Protein AF-0000000087528584 (afdb_homodimer)

Organism: NCBI:txid1859131

Sequence (398 aa):
MTEILDTVDTAFRLDIALIHYPVINKKQELIGSAVTNLDLHDIARAGKTFGVGTYWVVTPYEQQQELAANIAGHWTEGYGGTVNPDRAEALSIIQIRANLEQVIAEISEKGGRVPLVVATSAGQLCKRTSYETLRSTLQEGRSVLLLLGTAWGLAPEVTELADATLPPIKGPGAYNHLSVRSAASICLDRLCGEREDRGMTEILDTVDTAFRLDIALIHYPVINKKQELIGSAVTNLDLHDIARAGKTFGVGTYWVVTPYEQQQELAANIAGHWTEGYGGTVNPDRAEALSIIQIRANLEQVIAEISEKGGRVPLVVATSAGQLCKRTSYETLRSTLQEGRSVLLLLGTAWGLAPEVTELADATLPPIKGPGAYNHLSVRSAASICLDRLCGEREDRG

Structure (mmCIF, N/CA/C/O backbone):
data_AF-0000000087528584-model_v1
#
loop_
_entity.id
_entity.type
_entity.pdbx_description
1 polymer 'tRNA (guanine-N(1)-)-methyltransferase C-terminal domain-containing protein'
#
loop_
_atom_site.group_PDB
_atom_site.id
_atom_site.type_symbol
_atom_site.label_atom_id
_atom_site.label_alt_id
_atom_site.label_comp_id
_atom_site.label_asym_id
_atom_site.label_entity_id
_atom_site.label_seq_id
_atom_site.pdbx_PDB_ins_code
_atom_site.Cartn_x
_atom_site.Cartn_y
_atom_site.Cartn_z
_atom_site.occupancy
_atom_site.B_iso_or_equiv
_atom_site.auth_seq_id
_atom_site.auth_comp_id
_atom_site.auth_asym_id
_atom_site.auth_atom_id
_atom_site.pdbx_PDB_model_num
ATOM 1 N N . MET A 1 1 ? -25.75 27.312 1.298 1 24.17 1 MET A N 1
ATOM 2 C CA . MET A 1 1 ? -26.016 25.891 1.494 1 24.17 1 MET A CA 1
ATOM 3 C C . MET A 1 1 ? -24.703 25.109 1.622 1 24.17 1 MET A C 1
ATOM 5 O O . MET A 1 1 ? -23.953 25.016 0.659 1 24.17 1 MET A O 1
ATOM 9 N N . THR A 1 2 ? -23.984 25.141 2.779 1 26.77 2 THR A N 1
ATOM 10 C CA . THR A 1 2 ? -22.656 24.672 3.156 1 26.77 2 THR A CA 1
ATOM 11 C C . THR A 1 2 ? -22.547 23.156 2.955 1 26.77 2 THR A C 1
ATOM 13 O O . THR A 1 2 ? -23.344 22.391 3.488 1 26.77 2 THR A O 1
ATOM 16 N N . GLU A 1 3 ? -22.109 22.781 1.793 1 29.45 3 GLU A N 1
ATOM 17 C CA . GLU A 1 3 ? -21.922 21.375 1.467 1 29.45 3 GLU A CA 1
ATOM 18 C C . GLU A 1 3 ? -21.328 20.609 2.645 1 29.45 3 GLU A C 1
ATOM 20 O O . GLU A 1 3 ? -20.25 20.953 3.129 1 29.45 3 GLU A O 1
ATOM 25 N N . ILE A 1 4 ? -22.156 20.156 3.494 1 30.52 4 ILE A N 1
ATOM 26 C CA . ILE A 1 4 ? -21.781 19.281 4.598 1 30.52 4 ILE A CA 1
ATOM 27 C C . ILE A 1 4 ? -20.859 18.172 4.094 1 30.52 4 ILE A C 1
ATOM 29 O O . ILE A 1 4 ? -21.25 17.344 3.266 1 30.52 4 ILE A O 1
ATOM 33 N N . LEU A 1 5 ? -19.609 18.5 3.912 1 35.22 5 LEU A N 1
ATOM 34 C CA . LEU A 1 5 ? -18.641 17.422 3.682 1 35.22 5 LEU A CA 1
ATOM 35 C C . LEU A 1 5 ? -18.938 16.219 4.57 1 35.22 5 LEU A C 1
ATOM 37 O O . LEU A 1 5 ? -18.984 16.344 5.797 1 35.22 5 LEU A O 1
ATOM 41 N N . ASP A 1 6 ? -19.812 15.438 4.227 1 36.91 6 ASP A N 1
ATOM 42 C CA . ASP A 1 6 ? -20.094 14.164 4.879 1 36.91 6 ASP A CA 1
ATOM 43 C C . ASP A 1 6 ? -18.812 13.539 5.426 1 36.91 6 ASP A C 1
ATOM 45 O O . ASP A 1 6 ? -18.078 12.859 4.699 1 36.91 6 ASP A O 1
ATOM 49 N N . THR A 1 7 ? -18.047 14.289 6.203 1 41.47 7 THR A N 1
ATOM 50 C CA . THR A 1 7 ? -16.953 13.711 6.984 1 41.47 7 THR A CA 1
ATOM 51 C C . THR A 1 7 ? -17.422 12.453 7.715 1 41.47 7 THR A C 1
ATOM 53 O O . THR A 1 7 ? -18.516 12.438 8.289 1 41.47 7 THR A O 1
ATOM 56 N N . VAL A 1 8 ? -17.172 11.336 7.238 1 42.97 8 VAL A N 1
ATOM 57 C CA . VAL A 1 8 ? -17.422 10.156 8.062 1 42.97 8 VAL A CA 1
ATOM 58 C C . VAL A 1 8 ? -17.266 10.508 9.539 1 42.97 8 VAL A C 1
ATOM 60 O O . VAL A 1 8 ? -16.266 11.109 9.938 1 42.97 8 VAL A O 1
ATOM 63 N N . ASP A 1 9 ? -18.312 10.883 10.203 1 50.41 9 ASP A N 1
ATOM 64 C CA . ASP A 1 9 ? -18.281 11.094 11.648 1 50.41 9 ASP A CA 1
ATOM 65 C C . ASP A 1 9 ? -17.531 9.961 12.352 1 50.41 9 ASP A C 1
ATOM 67 O O . ASP A 1 9 ? -18.125 8.953 12.727 1 50.41 9 ASP A O 1
ATOM 71 N N . THR A 1 10 ? -16.234 9.633 11.836 1 58.03 10 THR A N 1
ATOM 72 C CA . THR A 1 10 ? -15.492 8.711 12.672 1 58.03 10 THR A CA 1
ATOM 73 C C . THR A 1 10 ? -15.273 9.297 14.07 1 58.03 10 THR A C 1
ATOM 75 O O . THR A 1 10 ? -15.25 10.516 14.234 1 58.03 10 THR A O 1
ATOM 78 N N . ALA A 1 11 ? -15.539 8.477 15.023 1 66.31 11 ALA A N 1
ATOM 79 C CA . ALA A 1 11 ? -15.367 8.836 16.422 1 66.31 11 ALA A CA 1
ATOM 80 C C . ALA A 1 11 ? -13.922 9.258 16.703 1 66.31 11 ALA A C 1
ATOM 82 O O . ALA A 1 11 ? -13.625 9.828 17.75 1 66.31 11 ALA A O 1
ATOM 83 N N . PHE A 1 12 ? -12.953 9.102 15.594 1 82 12 PHE A N 1
ATOM 84 C CA . PHE A 1 12 ? -11.57 9.484 15.875 1 82 12 PHE A CA 1
ATOM 85 C C . PHE A 1 12 ? -11.086 10.516 14.867 1 82 12 PHE A C 1
ATOM 87 O O . PHE A 1 12 ? -11.688 10.695 13.805 1 82 12 PHE A O 1
ATOM 94 N N . ARG A 1 13 ? -10.188 11.297 15.219 1 93.56 13 ARG A N 1
ATOM 95 C CA . ARG A 1 13 ? -9.578 12.328 14.391 1 93.56 13 ARG A CA 1
ATOM 96 C C . ARG A 1 13 ? -8.148 11.953 14.008 1 93.56 13 ARG A C 1
ATOM 98 O O . ARG A 1 13 ? -7.223 12.133 14.797 1 93.56 13 ARG A O 1
ATOM 105 N N . LEU A 1 14 ? -7.992 11.453 12.812 1 97.62 14 LEU A N 1
ATOM 106 C CA . LEU A 1 14 ? -6.691 11.07 12.273 1 97.62 14 LEU A CA 1
ATOM 107 C C . LEU A 1 14 ? -6.387 11.82 10.984 1 97.62 14 LEU A C 1
ATOM 109 O O . LEU A 1 14 ? -7.145 11.734 10.016 1 97.62 14 LEU A O 1
ATOM 113 N N . ASP A 1 15 ? -5.352 12.594 10.977 1 98.44 15 ASP A N 1
ATOM 114 C CA . ASP A 1 15 ? -4.773 13.195 9.781 1 98.44 15 ASP A CA 1
ATOM 115 C C . ASP A 1 15 ? -3.436 12.547 9.43 1 98.44 15 ASP A C 1
ATOM 117 O O . ASP A 1 15 ? -2.762 11.992 10.305 1 98.44 15 ASP A O 1
ATOM 121 N N . ILE A 1 16 ? -3.107 12.602 8.188 1 98.81 16 ILE A N 1
ATOM 122 C CA . ILE A 1 16 ? -1.786 12.148 7.777 1 98.81 16 ILE A CA 1
ATOM 123 C C . ILE A 1 16 ? -1.081 13.25 6.988 1 98.81 16 ILE A C 1
ATOM 125 O O . ILE A 1 16 ? -1.729 14.039 6.301 1 98.81 16 ILE A O 1
ATOM 129 N N . ALA A 1 17 ? 0.219 13.336 7.148 1 98.88 17 ALA A N 1
ATOM 130 C CA . ALA A 1 17 ? 1.029 14.289 6.391 1 98.88 17 ALA A CA 1
ATOM 131 C C . ALA A 1 17 ? 2.145 13.578 5.633 1 98.88 17 ALA A C 1
ATOM 133 O O . ALA A 1 17 ? 2.969 12.883 6.234 1 98.88 17 ALA A O 1
ATOM 134 N N . LEU A 1 18 ? 2.131 13.672 4.359 1 98.81 18 LEU A N 1
ATOM 135 C CA . LEU A 1 18 ? 3.225 13.195 3.521 1 98.81 18 LEU A CA 1
ATOM 136 C C . LEU A 1 18 ? 4.277 14.281 3.328 1 98.81 18 LEU A C 1
ATOM 138 O O . LEU A 1 18 ? 4.031 15.281 2.652 1 98.81 18 LEU A O 1
ATOM 142 N N . ILE A 1 19 ? 5.41 14.055 3.9 1 98.69 19 ILE A N 1
ATOM 143 C CA . ILE A 1 19 ? 6.457 15.07 3.945 1 98.69 19 ILE A CA 1
ATOM 144 C C . ILE A 1 19 ? 7.418 14.875 2.773 1 98.69 19 ILE A C 1
ATOM 146 O O . ILE A 1 19 ? 8 13.797 2.613 1 98.69 19 ILE A O 1
ATOM 150 N N . HIS A 1 20 ? 7.531 15.906 1.966 1 98.81 20 HIS A N 1
ATOM 151 C CA . HIS A 1 20 ? 8.484 15.859 0.862 1 98.81 20 HIS A CA 1
ATOM 152 C C . HIS A 1 20 ? 9.742 16.656 1.186 1 98.81 20 HIS A C 1
ATOM 154 O O . HIS A 1 20 ? 10.758 16.531 0.496 1 98.81 20 HIS A O 1
ATOM 160 N N . TYR A 1 21 ? 9.609 17.5 2.143 1 98.38 21 TYR A N 1
ATOM 161 C CA . TYR A 1 21 ? 10.734 18.234 2.736 1 98.38 21 TYR A CA 1
ATOM 162 C C . TYR A 1 21 ? 10.43 18.625 4.176 1 98.38 21 TYR A C 1
ATOM 164 O O . TYR A 1 21 ? 9.375 19.203 4.457 1 98.38 21 TYR A O 1
ATOM 172 N N . PRO A 1 22 ? 11.43 18.344 5.031 1 97.94 22 PRO A N 1
ATOM 173 C CA . PRO A 1 22 ? 12.75 17.734 4.828 1 97.94 22 PRO A CA 1
ATOM 174 C C . PRO A 1 22 ? 12.711 16.203 4.891 1 97.94 22 PRO A C 1
ATOM 176 O O . PRO A 1 22 ? 12.086 15.641 5.789 1 97.94 22 PRO A O 1
ATOM 179 N N . VAL A 1 23 ? 13.367 15.555 3.99 1 97.44 23 VAL A N 1
ATOM 180 C CA . VAL A 1 23 ? 13.547 14.102 3.971 1 97.44 23 VAL A CA 1
ATOM 181 C C . VAL A 1 23 ? 15 13.766 3.625 1 97.44 23 VAL A C 1
ATOM 183 O O . VAL A 1 23 ? 15.805 14.664 3.352 1 97.44 23 VAL A O 1
ATOM 186 N N . ILE A 1 24 ? 15.281 12.461 3.738 1 96 24 ILE A N 1
ATOM 187 C CA . ILE A 1 24 ? 16.672 12.094 3.51 1 96 24 ILE A CA 1
ATOM 188 C C . ILE A 1 24 ? 16.766 11.141 2.322 1 96 24 ILE A C 1
ATOM 190 O O . ILE A 1 24 ? 15.789 10.477 1.972 1 96 24 ILE A O 1
ATOM 194 N N . ASN A 1 25 ? 17.953 11.156 1.689 1 94.62 25 ASN A N 1
ATOM 195 C CA . ASN A 1 25 ? 18.234 10.164 0.657 1 94.62 25 ASN A CA 1
ATOM 196 C C . ASN A 1 25 ? 18.969 8.953 1.226 1 94.62 25 ASN A C 1
ATOM 198 O O . ASN A 1 25 ? 19.141 8.836 2.441 1 94.62 25 ASN A O 1
ATOM 202 N N . LYS A 1 26 ? 19.344 8.047 0.356 1 89.5 26 LYS A N 1
ATOM 203 C CA . LYS A 1 26 ? 20 6.805 0.757 1 89.5 26 LYS A CA 1
ATOM 204 C C . LYS A 1 26 ? 21.297 7.094 1.517 1 89.5 26 LYS A C 1
ATOM 206 O O . LYS A 1 26 ? 21.656 6.348 2.426 1 89.5 26 LYS A O 1
ATOM 211 N N . LYS A 1 27 ? 21.969 8.18 1.155 1 93.25 27 LYS A N 1
ATOM 212 C CA . LYS A 1 27 ? 23.219 8.578 1.793 1 93.25 27 LYS A CA 1
ATOM 213 C C . LYS A 1 27 ? 22.969 9.383 3.061 1 93.25 27 LYS A C 1
ATOM 215 O O . LYS A 1 27 ? 23.875 9.992 3.617 1 93.25 27 LYS A O 1
ATOM 220 N N . GLN A 1 28 ? 21.719 9.586 3.41 1 92.38 28 GLN A N 1
ATOM 221 C CA . GLN A 1 28 ? 21.297 10.258 4.633 1 92.38 28 GLN A CA 1
ATOM 222 C C . GLN A 1 28 ? 21.484 11.773 4.52 1 92.38 28 GLN A C 1
ATOM 224 O O . GLN A 1 28 ? 21.656 12.461 5.527 1 92.38 28 GLN A O 1
ATOM 229 N N . GLU A 1 29 ? 21.531 12.203 3.324 1 96.88 29 GLU A N 1
ATOM 230 C CA . GLU A 1 29 ? 21.594 13.648 3.096 1 96.88 29 GLU A CA 1
ATOM 231 C C . GLU A 1 29 ? 20.203 14.266 3.059 1 96.88 29 GLU A C 1
ATOM 233 O O . GLU A 1 29 ? 19.25 13.656 2.561 1 96.88 29 GLU A O 1
ATOM 238 N N . LEU A 1 30 ? 20.172 15.492 3.523 1 97.31 30 LEU A N 1
ATOM 239 C CA . LEU A 1 30 ? 18.938 16.25 3.494 1 97.31 30 LEU A CA 1
ATOM 240 C C . LEU A 1 30 ? 18.562 16.625 2.062 1 97.31 30 LEU A C 1
ATOM 242 O O . LEU A 1 30 ? 19.359 17.25 1.354 1 97.31 30 LEU A O 1
ATOM 246 N N . ILE A 1 31 ? 17.359 16.219 1.626 1 97.75 31 ILE A N 1
ATOM 247 C CA . ILE A 1 31 ? 16.906 16.547 0.276 1 97.75 31 ILE A CA 1
ATOM 248 C C . ILE A 1 31 ? 15.414 16.859 0.294 1 97.75 31 ILE A C 1
ATOM 250 O O . ILE A 1 31 ? 14.766 16.734 1.332 1 97.75 31 ILE A O 1
ATOM 254 N N . GLY A 1 32 ? 14.945 17.406 -0.803 1 97.5 32 GLY A N 1
ATOM 255 C CA . GLY A 1 32 ? 13.531 17.453 -1.139 1 97.5 32 GLY A CA 1
ATOM 256 C C . GLY A 1 32 ? 13.141 16.453 -2.211 1 97.5 32 GLY A C 1
ATOM 257 O O . GLY A 1 32 ? 13.875 16.25 -3.184 1 97.5 32 GLY A O 1
ATOM 258 N N . SER A 1 33 ? 12.039 15.797 -1.949 1 97.31 33 SER A N 1
ATOM 259 C CA . SER A 1 33 ? 11.586 14.828 -2.947 1 97.31 33 SER A CA 1
ATOM 260 C C . SER A 1 33 ? 10.453 15.398 -3.795 1 97.31 33 SER A C 1
ATOM 262 O O . SER A 1 33 ? 9.82 16.391 -3.406 1 97.31 33 SER A O 1
ATOM 264 N N . ALA A 1 34 ? 10.266 14.836 -4.922 1 96.25 34 ALA A N 1
ATOM 265 C CA . ALA A 1 34 ? 9.227 15.289 -5.836 1 96.25 34 ALA A CA 1
ATOM 266 C C . ALA A 1 34 ? 7.879 14.656 -5.488 1 96.25 34 ALA A C 1
ATOM 268 O O . ALA A 1 34 ? 7.82 13.484 -5.098 1 96.25 34 ALA A O 1
ATOM 269 N N . VAL A 1 35 ? 6.836 15.383 -5.652 1 96.31 35 VAL A N 1
ATOM 270 C CA . VAL A 1 35 ? 5.477 14.867 -5.531 1 96.31 35 VAL A CA 1
ATOM 271 C C . VAL A 1 35 ? 5.168 13.938 -6.707 1 96.31 35 VAL A C 1
ATOM 273 O O . VAL A 1 35 ? 5.48 14.266 -7.855 1 96.31 35 VAL A O 1
ATOM 276 N N . THR A 1 36 ? 4.676 12.773 -6.395 1 93.06 36 THR A N 1
ATOM 277 C CA . THR A 1 36 ? 4.312 11.844 -7.461 1 93.06 36 THR A CA 1
ATOM 278 C C . THR A 1 36 ? 2.803 11.617 -7.484 1 93.06 36 THR A C 1
ATOM 280 O O . THR A 1 36 ? 2.16 11.57 -6.434 1 93.06 36 THR A O 1
ATOM 283 N N . ASN A 1 37 ? 2.25 11.492 -8.68 1 92.75 37 ASN A N 1
ATOM 284 C CA . ASN A 1 37 ? 0.826 11.258 -8.891 1 92.75 37 ASN A CA 1
ATOM 285 C C . ASN A 1 37 ? 0.349 10.008 -8.164 1 92.75 37 ASN A C 1
ATOM 287 O O . ASN A 1 37 ? -0.675 10.039 -7.477 1 92.75 37 ASN A O 1
ATOM 291 N N . LEU A 1 38 ? 1.149 8.984 -8.211 1 93.12 38 LEU A N 1
ATOM 292 C CA . LEU A 1 38 ? 0.711 7.711 -7.652 1 93.12 38 LEU A CA 1
ATOM 293 C C . LEU A 1 38 ? 0.68 7.766 -6.129 1 93.12 38 LEU A C 1
ATOM 295 O O . LEU A 1 38 ? -0.174 7.141 -5.5 1 93.12 38 LEU A O 1
ATOM 299 N N . ASP A 1 39 ? 1.635 8.461 -5.523 1 96.25 39 ASP A N 1
ATOM 300 C CA . ASP A 1 39 ? 1.577 8.633 -4.078 1 96.25 39 ASP A CA 1
ATOM 301 C C . ASP A 1 39 ? 0.279 9.312 -3.656 1 96.25 39 ASP A C 1
ATOM 303 O O . ASP A 1 39 ? -0.398 8.859 -2.732 1 96.25 39 ASP A O 1
ATOM 307 N N . LEU A 1 40 ? -0.027 10.359 -4.371 1 97.06 40 LEU A N 1
ATOM 308 C CA . LEU A 1 40 ? -1.221 11.125 -4.027 1 97.06 40 LEU A CA 1
ATOM 309 C C . LEU A 1 40 ? -2.473 10.258 -4.148 1 97.06 40 LEU A C 1
ATOM 311 O O . LEU A 1 40 ? -3.299 10.227 -3.234 1 97.06 40 LEU A O 1
ATOM 315 N N . HIS A 1 41 ? -2.578 9.531 -5.184 1 95.94 41 HIS A N 1
ATOM 316 C CA . HIS A 1 41 ? -3.773 8.734 -5.434 1 95.94 41 HIS A CA 1
ATOM 317 C C . HIS A 1 41 ? -3.871 7.57 -4.457 1 95.94 41 HIS A C 1
ATOM 319 O O . HIS A 1 41 ? -4.906 7.371 -3.816 1 95.94 41 HIS A O 1
ATOM 325 N N . ASP A 1 42 ? -2.846 6.812 -4.34 1 97.12 42 ASP A N 1
ATOM 326 C CA . ASP A 1 42 ? -2.883 5.609 -3.518 1 97.12 42 ASP A CA 1
ATOM 327 C C . ASP A 1 42 ? -3.113 5.957 -2.047 1 97.12 42 ASP A C 1
ATOM 329 O O . ASP A 1 42 ? -3.93 5.32 -1.376 1 97.12 42 ASP A O 1
ATOM 333 N N . ILE A 1 43 ? -2.379 6.914 -1.592 1 98.38 43 ILE A N 1
ATOM 334 C CA . ILE A 1 43 ? -2.467 7.25 -0.174 1 98.38 43 ILE A CA 1
ATOM 335 C C . ILE A 1 43 ? -3.801 7.938 0.11 1 98.38 43 ILE A C 1
ATOM 337 O O . ILE A 1 43 ? -4.398 7.734 1.169 1 98.38 43 ILE A O 1
ATOM 341 N N . ALA A 1 44 ? -4.324 8.719 -0.836 1 97.81 44 ALA A N 1
ATOM 342 C CA . ALA A 1 44 ? -5.645 9.312 -0.676 1 97.81 44 ALA A CA 1
ATOM 343 C C . ALA A 1 44 ? -6.727 8.242 -0.585 1 97.81 44 ALA A C 1
ATOM 345 O O . ALA A 1 44 ? -7.617 8.32 0.263 1 97.81 44 ALA A O 1
ATOM 346 N N . ARG A 1 45 ? -6.664 7.273 -1.451 1 96.75 45 ARG A N 1
ATOM 347 C CA . ARG A 1 45 ? -7.637 6.188 -1.439 1 96.75 45 ARG A CA 1
ATOM 348 C C . ARG A 1 45 ? -7.562 5.402 -0.133 1 96.75 45 ARG A C 1
ATOM 350 O O . ARG A 1 45 ? -8.594 5.062 0.451 1 96.75 45 ARG A O 1
ATOM 357 N N . ALA A 1 46 ? -6.344 5.082 0.293 1 97.88 46 ALA A N 1
ATOM 358 C CA . ALA A 1 46 ? -6.184 4.414 1.581 1 97.88 46 ALA A CA 1
ATOM 359 C C . ALA A 1 46 ? -6.715 5.281 2.719 1 97.88 46 ALA A C 1
ATOM 361 O O . ALA A 1 46 ? -7.418 4.793 3.604 1 97.88 46 ALA A O 1
ATOM 362 N N . GLY A 1 47 ? -6.344 6.559 2.68 1 97.75 47 GLY A N 1
ATOM 363 C CA . GLY A 1 47 ? -6.844 7.477 3.688 1 97.75 47 GLY A CA 1
ATOM 364 C C . GLY A 1 47 ? -8.359 7.512 3.766 1 97.75 47 GLY A C 1
ATOM 365 O O . GLY A 1 47 ? -8.93 7.418 4.852 1 97.75 47 GLY A O 1
ATOM 366 N N . LYS A 1 48 ? -8.977 7.641 2.648 1 96.25 48 LYS A N 1
ATOM 367 C CA . LYS A 1 48 ? -10.438 7.668 2.602 1 96.25 48 LYS A CA 1
ATOM 368 C C . LYS A 1 48 ? -11.031 6.367 3.135 1 96.25 48 LYS A C 1
ATOM 370 O O . LYS A 1 48 ? -12.008 6.383 3.885 1 96.25 48 LYS A O 1
ATOM 375 N N . THR A 1 49 ? -10.477 5.273 2.773 1 96.31 49 THR A N 1
ATOM 376 C CA . THR A 1 49 ? -10.93 3.957 3.213 1 96.31 49 THR A CA 1
ATOM 377 C C . THR A 1 49 ? -10.875 3.85 4.734 1 96.31 49 THR A C 1
ATOM 379 O O . THR A 1 49 ? -11.797 3.312 5.355 1 96.31 49 THR A O 1
ATOM 382 N N . PHE A 1 50 ? -9.828 4.43 5.305 1 97.19 50 PHE A N 1
ATOM 383 C CA . PHE A 1 50 ? -9.594 4.164 6.719 1 97.19 50 PHE A CA 1
ATOM 384 C C . PHE A 1 50 ? -9.984 5.367 7.566 1 97.19 50 PHE A C 1
ATOM 386 O O . PHE A 1 50 ? -9.633 5.445 8.742 1 97.19 50 PHE A O 1
ATOM 393 N N . GLY A 1 51 ? -10.633 6.316 6.965 1 95.69 51 GLY A N 1
ATOM 394 C CA . GLY A 1 51 ? -11.289 7.367 7.727 1 95.69 51 GLY A CA 1
ATOM 395 C C . GLY A 1 51 ? -10.375 8.531 8.055 1 95.69 51 GLY A C 1
ATOM 396 O O . GLY A 1 51 ? -10.57 9.227 9.047 1 95.69 51 GLY A O 1
ATOM 397 N N . VAL A 1 52 ? -9.344 8.727 7.305 1 97.19 52 VAL A N 1
ATOM 398 C CA . VAL A 1 52 ? -8.461 9.875 7.461 1 97.19 52 VAL A CA 1
ATOM 399 C C . VAL A 1 52 ? -9.242 11.164 7.211 1 97.19 52 VAL A C 1
ATOM 401 O O . VAL A 1 52 ? -9.984 11.266 6.23 1 97.19 52 VAL A O 1
ATOM 404 N N . GLY A 1 53 ? -9.094 12.062 8.156 1 95.75 53 GLY A N 1
ATOM 405 C CA . GLY A 1 53 ? -9.758 13.344 7.977 1 95.75 53 GLY A CA 1
ATOM 406 C C . GLY A 1 53 ? -9.164 14.172 6.855 1 95.75 53 GLY A C 1
ATOM 407 O O . GLY A 1 53 ? -9.867 14.539 5.91 1 95.75 53 GLY A O 1
ATOM 408 N N . THR A 1 54 ? -7.914 14.438 6.977 1 97.62 54 THR A N 1
ATOM 409 C CA . THR A 1 54 ? -7.203 15.203 5.961 1 97.62 54 THR A CA 1
ATOM 410 C C . THR A 1 54 ? -5.863 14.555 5.625 1 97.62 54 THR A C 1
ATOM 412 O O . THR A 1 54 ? -5.156 14.086 6.52 1 97.62 54 THR A O 1
ATOM 415 N N . TYR A 1 55 ? -5.594 14.508 4.352 1 98.62 55 TYR A N 1
ATOM 416 C CA . TYR A 1 55 ? -4.305 14.094 3.809 1 98.62 55 TYR A CA 1
ATOM 417 C C . TYR A 1 55 ? -3.482 15.305 3.375 1 98.62 55 TYR A C 1
ATOM 419 O O . TYR A 1 55 ? -3.723 15.875 2.309 1 98.62 55 TYR A O 1
ATOM 427 N N . TRP A 1 56 ? -2.502 15.641 4.234 1 98.81 56 TRP A N 1
ATOM 428 C CA . TRP A 1 56 ? -1.671 16.812 3.984 1 98.81 56 TRP A CA 1
ATOM 429 C C . TRP A 1 56 ? -0.464 16.453 3.125 1 98.81 56 TRP A C 1
ATOM 431 O O . TRP A 1 56 ? 0.289 15.531 3.457 1 98.81 56 TRP A O 1
ATOM 441 N N . VAL A 1 57 ? -0.369 17.125 2.035 1 98.75 57 VAL A N 1
ATOM 442 C CA . VAL A 1 57 ? 0.83 17.047 1.208 1 98.75 57 VAL A CA 1
ATOM 443 C C . VAL A 1 57 ? 1.741 18.234 1.497 1 98.75 57 VAL A C 1
ATOM 445 O O . VAL A 1 57 ? 1.365 19.391 1.259 1 98.75 57 VAL A O 1
ATOM 448 N N . VAL A 1 58 ? 2.92 17.953 2.006 1 98.81 58 VAL A N 1
ATOM 449 C CA . VAL A 1 58 ? 3.775 19.016 2.531 1 98.81 58 VAL A CA 1
ATOM 450 C C . VAL A 1 58 ? 5.02 19.156 1.657 1 98.81 58 VAL A C 1
ATOM 452 O O . VAL A 1 58 ? 5.852 18.25 1.599 1 98.81 58 VAL A O 1
ATOM 455 N N . THR A 1 59 ? 5.184 20.219 0.994 1 98.81 59 THR A N 1
ATOM 456 C CA . THR A 1 59 ? 6.344 20.547 0.171 1 98.81 59 THR A CA 1
ATOM 457 C C . THR A 1 59 ? 6.52 22.062 0.051 1 98.81 59 THR A C 1
ATOM 459 O O . THR A 1 59 ? 5.551 22.781 -0.177 1 98.81 59 THR A O 1
ATOM 462 N N . PRO A 1 60 ? 7.738 22.547 0.249 1 98.44 60 PRO A N 1
ATOM 463 C CA . PRO A 1 60 ? 7.957 23.984 0.145 1 98.44 60 PRO A CA 1
ATOM 464 C C . PRO A 1 60 ? 8.031 24.469 -1.302 1 98.44 60 PRO A C 1
ATOM 466 O O . PRO A 1 60 ? 8.039 25.672 -1.554 1 98.44 60 PRO A O 1
ATOM 469 N N . TYR A 1 61 ? 8.102 23.578 -2.268 1 98.06 61 TYR A N 1
ATOM 470 C CA . TYR A 1 61 ? 8.352 23.938 -3.658 1 98.06 61 TYR A CA 1
ATOM 471 C C . TYR A 1 61 ? 7.047 24.312 -4.363 1 98.06 61 TYR A C 1
ATOM 473 O O . TYR A 1 61 ? 6.16 23.469 -4.52 1 98.06 61 TYR A O 1
ATOM 481 N N . GLU A 1 62 ? 6.973 25.438 -4.844 1 97.44 62 GLU A N 1
ATOM 482 C CA . GLU A 1 62 ? 5.746 25.984 -5.422 1 97.44 62 GLU A CA 1
ATOM 483 C C . GLU A 1 62 ? 5.273 25.141 -6.605 1 97.44 62 GLU A C 1
ATOM 485 O O . GLU A 1 62 ? 4.078 24.875 -6.742 1 97.44 62 GLU A O 1
ATOM 490 N N . GLN A 1 63 ? 6.242 24.781 -7.426 1 97 63 GLN A N 1
ATOM 491 C CA . GLN A 1 63 ? 5.883 24 -8.594 1 97 63 GLN A CA 1
ATOM 492 C C . GLN A 1 63 ? 5.266 22.656 -8.188 1 97 63 GLN A C 1
ATOM 494 O O . GLN A 1 63 ? 4.336 22.172 -8.836 1 97 63 GLN A O 1
ATOM 499 N N . GLN A 1 64 ? 5.785 22.078 -7.125 1 97.5 64 GLN A N 1
ATOM 500 C CA . GLN A 1 64 ? 5.254 20.828 -6.617 1 97.5 64 GLN A CA 1
ATOM 501 C C . GLN A 1 64 ? 3.875 21.031 -5.988 1 97.5 64 GLN A C 1
ATOM 503 O O . GLN A 1 64 ? 3.008 20.156 -6.098 1 97.5 64 GLN A O 1
ATOM 508 N N . GLN A 1 65 ? 3.674 22.109 -5.348 1 97.69 65 GLN A N 1
ATOM 509 C CA . GLN A 1 65 ? 2.361 22.422 -4.797 1 97.69 65 GLN A CA 1
ATOM 510 C C . GLN A 1 65 ? 1.316 22.547 -5.902 1 97.69 65 GLN A C 1
ATOM 512 O O . GLN A 1 65 ? 0.201 22.047 -5.77 1 97.69 65 GLN A O 1
ATOM 517 N N . GLU A 1 66 ? 1.673 23.172 -6.926 1 96.06 66 GLU A N 1
ATOM 518 C CA . GLU A 1 66 ? 0.772 23.344 -8.062 1 96.06 66 GLU A CA 1
ATOM 519 C C . GLU A 1 66 ? 0.42 22 -8.688 1 96.06 66 GLU A C 1
ATOM 521 O O . GLU A 1 66 ? -0.737 21.75 -9.039 1 96.06 66 GLU A O 1
ATOM 526 N N . LEU A 1 67 ? 1.481 21.234 -8.859 1 95 67 LEU A N 1
ATOM 527 C CA . LEU A 1 67 ? 1.261 19.891 -9.398 1 95 67 LEU A CA 1
ATOM 528 C C . LEU A 1 67 ? 0.281 19.109 -8.523 1 95 67 LEU A C 1
ATOM 530 O O . LEU A 1 67 ? -0.66 18.5 -9.031 1 95 67 LEU A O 1
ATOM 534 N N . ALA A 1 68 ? 0.507 19.125 -7.246 1 96.44 68 ALA A N 1
ATOM 535 C CA . ALA A 1 68 ? -0.362 18.422 -6.305 1 96.44 68 ALA A CA 1
ATOM 536 C C . ALA A 1 68 ? -1.788 18.969 -6.371 1 96.44 68 ALA A C 1
ATOM 538 O O . ALA A 1 68 ? -2.75 18.203 -6.332 1 96.44 68 ALA A O 1
ATOM 539 N N . ALA A 1 69 ? -1.938 20.219 -6.457 1 95.38 69 ALA A N 1
ATOM 540 C CA . ALA A 1 69 ? -3.246 20.859 -6.527 1 95.38 69 ALA A CA 1
ATOM 541 C C . ALA A 1 69 ? -3.996 20.438 -7.789 1 95.38 69 ALA A C 1
ATOM 543 O O . ALA A 1 69 ? -5.203 20.188 -7.746 1 95.38 69 ALA A O 1
ATOM 544 N N . ASN A 1 70 ? -3.289 20.359 -8.875 1 92.5 70 ASN A N 1
ATOM 545 C CA . ASN A 1 70 ? -3.881 19.906 -10.133 1 92.5 70 ASN A CA 1
ATOM 546 C C . ASN A 1 70 ? -4.387 18.469 -10.039 1 92.5 70 ASN A C 1
ATOM 548 O O . ASN A 1 70 ? -5.488 18.172 -10.5 1 92.5 70 ASN A O 1
ATOM 552 N N . ILE A 1 71 ? -3.572 17.703 -9.484 1 90.56 71 ILE A N 1
ATOM 553 C CA . ILE A 1 71 ? -3.938 16.297 -9.344 1 90.56 71 ILE A CA 1
ATOM 554 C C . ILE A 1 71 ? -5.145 16.172 -8.414 1 90.56 71 ILE A C 1
ATOM 556 O O . ILE A 1 71 ? -6.051 15.375 -8.672 1 90.56 71 ILE A O 1
ATOM 560 N N . ALA A 1 72 ? -5.191 16.938 -7.395 1 91 72 ALA A N 1
ATOM 561 C CA . ALA A 1 72 ? -6.246 16.859 -6.387 1 91 72 ALA A CA 1
ATOM 562 C C . ALA A 1 72 ? -7.543 17.469 -6.906 1 91 72 ALA A C 1
ATOM 564 O O . ALA A 1 72 ? -8.594 17.344 -6.277 1 91 72 ALA A O 1
ATOM 565 N N . GLY A 1 73 ? -7.508 17.922 -8.125 1 81 73 GLY A N 1
ATOM 566 C CA . GLY A 1 73 ? -8.688 18.5 -8.75 1 81 73 GLY A CA 1
ATOM 567 C C . GLY A 1 73 ? -9.078 19.844 -8.172 1 81 73 GLY A C 1
ATOM 568 O O . GLY A 1 73 ? -10.25 20.219 -8.203 1 81 73 GLY A O 1
ATOM 569 N N . HIS A 1 74 ? -8.281 20.391 -7.488 1 65.62 74 HIS A N 1
ATOM 570 C CA . HIS A 1 74 ? -8.609 21.688 -6.91 1 65.62 74 HIS A CA 1
ATOM 571 C C . HIS A 1 74 ? -8.922 22.719 -7.996 1 65.62 74 HIS A C 1
ATOM 573 O O . HIS A 1 74 ? -9.633 23.688 -7.75 1 65.62 74 HIS A O 1
ATOM 579 N N . TRP A 1 75 ? -8.469 22.344 -9.094 1 49.56 75 TRP A N 1
ATOM 580 C CA . TRP A 1 75 ? -8.703 23.219 -10.227 1 49.56 75 TRP A CA 1
ATOM 581 C C . TRP A 1 75 ? -9.742 22.641 -11.172 1 49.56 75 TRP A C 1
ATOM 583 O O . TRP A 1 75 ? -10.102 23.266 -12.172 1 49.56 75 TRP A O 1
ATOM 593 N N . THR A 1 76 ? -10.117 21.359 -11.172 1 50.94 76 THR A N 1
ATOM 594 C CA . THR A 1 76 ? -10.883 20.719 -12.242 1 50.94 76 THR A CA 1
ATOM 595 C C . THR A 1 76 ? -12.336 21.172 -12.203 1 50.94 76 THR A C 1
ATOM 597 O O . THR A 1 76 ? -13.195 20.547 -12.828 1 50.94 76 THR A O 1
ATOM 600 N N . GLU A 1 77 ? -12.883 22.172 -11.656 1 45.44 77 GLU A N 1
ATOM 601 C CA . GLU A 1 77 ? -14.234 22.531 -12.086 1 45.44 77 GLU A CA 1
ATOM 602 C C . GLU A 1 77 ? -14.422 22.266 -13.578 1 45.44 77 GLU A C 1
ATOM 604 O O . GLU A 1 77 ? -15.516 21.906 -14.016 1 45.44 77 GLU A O 1
ATOM 609 N N . GLY A 1 78 ? -13.594 22.672 -14.531 1 39.66 78 GLY A N 1
ATOM 610 C CA . GLY A 1 78 ? -13.922 22.75 -15.945 1 39.66 78 GLY A CA 1
ATOM 611 C C . GLY A 1 78 ? -13.562 21.484 -16.719 1 39.66 78 GLY A C 1
ATOM 612 O O . GLY A 1 78 ? -13.898 21.359 -17.891 1 39.66 78 GLY A O 1
ATOM 613 N N . TYR A 1 79 ? -12.367 20.891 -16.625 1 39.28 79 TYR A N 1
ATOM 614 C CA . TYR A 1 79 ? -11.992 19.984 -17.703 1 39.28 79 TYR A CA 1
ATOM 615 C C . TYR A 1 79 ? -12.688 18.641 -17.562 1 39.28 79 TYR A C 1
ATOM 617 O O . TYR A 1 79 ? -12.766 18.094 -16.453 1 39.28 79 TYR A O 1
ATOM 625 N N . GLY A 1 80 ? -13.641 18.297 -18.312 1 38.06 80 GLY A N 1
ATOM 626 C CA . GLY A 1 80 ? -14.555 17.219 -18.688 1 38.06 80 GLY A CA 1
ATOM 627 C C . GLY A 1 80 ? -13.977 15.836 -18.469 1 38.06 80 GLY A C 1
ATOM 628 O O . GLY A 1 80 ? -14.484 14.852 -19.016 1 38.06 80 GLY A O 1
ATOM 629 N N . GLY A 1 81 ? -12.609 15.672 -18.297 1 47.06 81 GLY A N 1
ATOM 630 C CA . GLY A 1 81 ? -12.352 14.242 -18.438 1 47.06 81 GLY A CA 1
ATOM 631 C C . GLY A 1 81 ? -12.977 13.414 -17.328 1 47.06 81 GLY A C 1
ATOM 632 O O . GLY A 1 81 ? -13.172 13.906 -16.219 1 47.06 81 GLY A O 1
ATOM 633 N N . THR A 1 82 ? -13.836 12.531 -17.672 1 48.44 82 THR A N 1
ATOM 634 C CA . THR A 1 82 ? -14.633 11.609 -16.875 1 48.44 82 THR A CA 1
ATOM 635 C C . THR A 1 82 ? -13.773 10.93 -15.812 1 48.44 82 THR A C 1
ATOM 637 O O . THR A 1 82 ? -13.039 9.984 -16.109 1 48.44 82 THR A O 1
ATOM 640 N N . VAL A 1 83 ? -13.258 11.742 -14.828 1 53.94 83 VAL A N 1
ATOM 641 C CA . VAL A 1 83 ? -12.578 11.102 -13.703 1 53.94 83 VAL A CA 1
ATOM 642 C C . VAL A 1 83 ? -13.531 10.133 -13.008 1 53.94 83 VAL A C 1
ATOM 644 O O . VAL A 1 83 ? -14.734 10.406 -12.906 1 53.94 83 VAL A O 1
ATOM 647 N N . ASN A 1 84 ? -12.984 8.984 -12.719 1 68.56 84 ASN A N 1
ATOM 648 C CA . ASN A 1 84 ? -13.719 8.023 -11.906 1 68.56 84 ASN A CA 1
ATOM 649 C C . ASN A 1 84 ? -14.211 8.656 -10.602 1 68.56 84 ASN A C 1
ATOM 651 O O . ASN A 1 84 ? -13.422 9.227 -9.844 1 68.56 84 ASN A O 1
ATOM 655 N N . PRO A 1 85 ? -15.508 8.828 -10.453 1 76.56 85 PRO A N 1
ATOM 656 C CA . PRO A 1 85 ? -16.062 9.469 -9.258 1 76.56 85 PRO A CA 1
ATOM 657 C C . PRO A 1 85 ? -15.445 8.961 -7.965 1 76.56 85 PRO A C 1
ATOM 659 O O . PRO A 1 85 ? -15.258 9.734 -7.02 1 76.56 85 PRO A O 1
ATOM 662 N N . ASP A 1 86 ? -15.109 7.746 -7.914 1 78.62 86 ASP A N 1
ATOM 663 C CA . ASP A 1 86 ? -14.5 7.18 -6.715 1 78.62 86 ASP A CA 1
ATOM 664 C C . ASP A 1 86 ? -13.109 7.777 -6.469 1 78.62 86 ASP A C 1
ATOM 666 O O . ASP A 1 86 ? -12.758 8.086 -5.328 1 78.62 86 ASP A O 1
ATOM 670 N N . ARG A 1 87 ? -12.406 7.957 -7.469 1 80.25 87 ARG A N 1
ATOM 671 C CA . ARG A 1 87 ? -11.078 8.539 -7.332 1 80.25 87 ARG A CA 1
ATOM 672 C C . ARG A 1 87 ? -11.164 10 -6.902 1 80.25 87 ARG A C 1
ATOM 674 O O . ARG A 1 87 ? -10.383 10.453 -6.059 1 80.25 87 ARG A O 1
ATOM 681 N N . ALA A 1 88 ? -12.109 10.664 -7.508 1 84.44 88 ALA A N 1
ATOM 682 C CA . ALA A 1 88 ? -12.297 12.07 -7.152 1 84.44 88 ALA A CA 1
ATOM 683 C C . ALA A 1 88 ? -12.648 12.227 -5.676 1 84.44 88 ALA A C 1
ATOM 685 O O . ALA A 1 88 ? -12.172 13.148 -5.008 1 84.44 88 ALA A O 1
ATOM 686 N N . GLU A 1 89 ? -13.477 11.328 -5.262 1 88.75 89 GLU A N 1
ATOM 687 C CA . GLU A 1 89 ? -13.867 11.344 -3.855 1 88.75 89 GLU A CA 1
ATOM 688 C C . GLU A 1 89 ? -12.656 11.164 -2.943 1 88.75 89 GLU A C 1
ATOM 690 O O . GLU A 1 89 ? -12.523 11.859 -1.936 1 88.75 89 GLU A O 1
ATOM 695 N N . ALA A 1 90 ? -11.797 10.289 -3.25 1 92.88 90 ALA A N 1
ATOM 696 C CA . ALA A 1 90 ? -10.602 10.031 -2.449 1 92.88 90 ALA A CA 1
ATOM 697 C C . ALA A 1 90 ? -9.68 11.25 -2.439 1 92.88 90 ALA A C 1
ATOM 699 O O . ALA A 1 90 ? -9.133 11.609 -1.396 1 92.88 90 ALA A O 1
ATOM 700 N N . LEU A 1 91 ? -9.555 11.945 -3.555 1 94.31 91 LEU A N 1
ATOM 701 C CA . LEU A 1 91 ? -8.617 13.055 -3.689 1 94.31 91 LEU A CA 1
ATOM 702 C C . LEU A 1 91 ? -9.117 14.281 -2.932 1 94.31 91 LEU A C 1
ATOM 704 O O . LEU A 1 91 ? -8.336 15.195 -2.652 1 94.31 91 LEU A O 1
ATOM 708 N N . SER A 1 92 ? -10.383 14.305 -2.588 1 93.44 92 SER A N 1
ATOM 709 C CA . SER A 1 92 ? -11.008 15.461 -1.952 1 93.44 92 SER A CA 1
ATOM 710 C C . SER A 1 92 ? -10.445 15.695 -0.555 1 93.44 92 SER A C 1
ATOM 712 O O . SER A 1 92 ? -10.578 16.781 0.002 1 93.44 92 SER A O 1
ATOM 714 N N . ILE A 1 93 ? -9.758 14.719 0.012 1 95.62 93 ILE A N 1
ATOM 715 C CA . ILE A 1 93 ? -9.289 14.867 1.384 1 95.62 93 ILE A CA 1
ATOM 716 C C . ILE A 1 93 ? -7.887 15.484 1.381 1 95.62 93 ILE A C 1
ATOM 718 O O . ILE A 1 93 ? -7.309 15.727 2.441 1 95.62 93 ILE A O 1
ATOM 722 N N . ILE A 1 94 ? -7.336 15.805 0.222 1 97.81 94 ILE A N 1
ATOM 723 C CA . ILE A 1 94 ? -5.969 16.297 0.108 1 97.81 94 ILE A CA 1
ATOM 724 C C . ILE A 1 94 ? -5.945 17.797 0.35 1 97.81 94 ILE A C 1
ATOM 726 O O . ILE A 1 94 ? -6.77 18.547 -0.197 1 97.81 94 ILE A O 1
ATOM 730 N N . GLN A 1 95 ? -5.07 18.188 1.19 1 98 95 GLN A N 1
ATOM 731 C CA . GLN A 1 95 ? -4.688 19.594 1.362 1 98 95 GLN A CA 1
ATOM 732 C C . GLN A 1 95 ? -3.18 19.766 1.234 1 98 95 GLN A C 1
ATOM 734 O O . GLN A 1 95 ? -2.41 18.891 1.642 1 98 95 GLN A O 1
ATOM 739 N N . ILE A 1 96 ? -2.76 20.938 0.678 1 98.5 96 ILE A N 1
ATOM 740 C CA . ILE A 1 96 ? -1.35 21.156 0.376 1 98.5 96 ILE A CA 1
ATOM 741 C C . ILE A 1 96 ? -0.816 22.328 1.216 1 98.5 96 ILE A C 1
ATOM 743 O O . ILE A 1 96 ? -1.448 23.375 1.303 1 98.5 96 ILE A O 1
ATOM 747 N N . ARG A 1 97 ? 0.285 22.109 1.876 1 98.56 97 ARG A N 1
ATOM 748 C CA . ARG A 1 97 ? 0.929 23.156 2.656 1 98.56 97 ARG A CA 1
ATOM 749 C C . ARG A 1 97 ? 2.439 23.156 2.441 1 98.56 97 ARG A C 1
ATOM 751 O O . ARG A 1 97 ? 3.002 22.156 1.981 1 98.56 97 ARG A O 1
ATOM 758 N N . ALA A 1 98 ? 3.092 24.188 2.852 1 98.44 98 ALA A N 1
ATOM 759 C CA . ALA A 1 98 ? 4.508 24.391 2.561 1 98.44 98 ALA A CA 1
ATOM 760 C C . ALA A 1 98 ? 5.387 23.688 3.588 1 98.44 98 ALA A C 1
ATOM 762 O O . ALA A 1 98 ? 6.508 23.281 3.277 1 98.44 98 ALA A O 1
ATOM 763 N N . ASN A 1 99 ? 4.938 23.594 4.793 1 98.12 99 ASN A N 1
ATOM 764 C CA . ASN A 1 99 ? 5.746 22.984 5.84 1 98.12 99 ASN A CA 1
ATOM 765 C C . ASN A 1 99 ? 4.879 22.391 6.945 1 98.12 99 ASN A C 1
ATOM 767 O O . ASN A 1 99 ? 3.676 22.656 7.004 1 98.12 99 ASN A O 1
ATOM 771 N N . LEU A 1 100 ? 5.512 21.562 7.746 1 98.19 100 LEU A N 1
ATOM 772 C CA . LEU A 1 100 ? 4.828 20.828 8.797 1 98.19 100 LEU A CA 1
ATOM 773 C C . LEU A 1 100 ? 4.246 21.781 9.844 1 98.19 100 LEU A C 1
ATOM 775 O O . LEU A 1 100 ? 3.162 21.531 10.375 1 98.19 100 LEU A O 1
ATOM 779 N N . GLU A 1 101 ? 4.875 22.859 10.164 1 97.56 101 GLU A N 1
ATOM 780 C CA . GLU A 1 101 ? 4.414 23.828 11.148 1 97.56 101 GLU A CA 1
ATOM 781 C C . GLU A 1 101 ? 3.047 24.391 10.773 1 97.56 101 GLU A C 1
ATOM 783 O O . GLU A 1 101 ? 2.176 24.547 11.633 1 97.56 101 GLU A O 1
ATOM 788 N N . GLN A 1 102 ? 2.883 24.703 9.523 1 98.06 102 GLN A N 1
ATOM 789 C CA . GLN A 1 102 ? 1.602 25.203 9.039 1 98.06 102 GLN A CA 1
ATOM 790 C C . GLN A 1 102 ? 0.496 24.172 9.234 1 98.06 102 GLN A C 1
ATOM 792 O O . GLN A 1 102 ? -0.621 24.516 9.625 1 98.06 102 GLN A O 1
ATOM 797 N N . VAL A 1 103 ? 0.807 22.922 8.953 1 98.5 103 VAL A N 1
ATOM 798 C CA . VAL A 1 103 ? -0.157 21.828 9.094 1 98.5 103 VAL A CA 1
ATOM 799 C C . VAL A 1 103 ? -0.594 21.703 10.547 1 98.5 103 VAL A C 1
ATOM 801 O O . VAL A 1 103 ? -1.792 21.672 10.844 1 98.5 103 VAL A O 1
ATOM 804 N N . ILE A 1 104 ? 0.364 21.672 11.438 1 98.25 104 ILE A N 1
ATOM 805 C CA . ILE A 1 104 ? 0.072 21.531 12.859 1 98.25 104 ILE A CA 1
ATOM 806 C C . ILE A 1 104 ? -0.748 22.719 13.344 1 98.25 104 ILE A C 1
ATOM 808 O O . ILE A 1 104 ? -1.712 22.562 14.094 1 98.25 104 ILE A O 1
ATOM 812 N N . ALA A 1 105 ? -0.383 23.938 12.938 1 97.88 105 ALA A N 1
ATOM 813 C CA . ALA A 1 105 ? -1.105 25.141 13.32 1 97.88 105 ALA A CA 1
ATOM 814 C C . ALA A 1 105 ? -2.561 25.078 12.859 1 97.88 105 ALA A C 1
ATOM 816 O O . ALA A 1 105 ? -3.471 25.422 13.625 1 97.88 105 ALA A O 1
ATOM 817 N N . GLU A 1 106 ? -2.779 24.656 11.68 1 97.62 106 GLU A N 1
ATOM 818 C CA . GLU A 1 106 ? -4.129 24.609 11.125 1 97.62 106 GLU A CA 1
ATOM 819 C C . GLU A 1 106 ? -4.98 23.562 11.836 1 97.62 106 GLU A C 1
ATOM 821 O O . GLU A 1 106 ? -6.152 23.812 12.133 1 97.62 106 GLU A O 1
ATOM 826 N N . ILE A 1 107 ? -4.383 22.359 12.047 1 97.44 107 ILE A N 1
ATOM 827 C CA . ILE A 1 107 ? -5.113 21.328 12.773 1 97.44 107 ILE A CA 1
ATOM 828 C C . ILE A 1 107 ? -5.484 21.844 14.164 1 97.44 107 ILE A C 1
ATOM 830 O O . ILE A 1 107 ? -6.605 21.641 14.633 1 97.44 107 ILE A O 1
ATOM 834 N N . SER A 1 108 ? -4.551 22.547 14.797 1 96.62 108 SER A N 1
ATOM 835 C CA . SER A 1 108 ? -4.758 23.078 16.141 1 96.62 108 SER A CA 1
ATOM 836 C C . SER A 1 108 ? -5.879 24.109 16.156 1 96.62 108 SER A C 1
ATOM 838 O O . SER A 1 108 ? -6.691 24.141 17.094 1 96.62 108 SER A O 1
ATOM 840 N N . GLU A 1 109 ? -5.875 24.938 15.219 1 95.81 109 GLU A N 1
ATOM 841 C CA . GLU A 1 109 ? -6.891 25.969 15.125 1 95.81 109 GLU A CA 1
ATOM 842 C C . GLU A 1 109 ? -8.281 25.375 14.922 1 95.81 109 GLU A C 1
ATOM 844 O O . GLU A 1 109 ? -9.242 25.797 15.57 1 95.81 109 GLU A O 1
ATOM 849 N N . LYS A 1 110 ? -8.398 24.406 14.109 1 91.5 110 LYS A N 1
ATOM 850 C CA . LYS A 1 110 ? -9.672 23.781 13.797 1 91.5 110 LYS A CA 1
ATOM 851 C C . LYS A 1 110 ? -10.195 22.969 14.984 1 91.5 110 LYS A C 1
ATOM 853 O O . LYS A 1 110 ? -11.398 22.953 15.25 1 91.5 110 LYS A O 1
ATOM 858 N N . GLY A 1 111 ? -9.328 22.281 15.664 1 89.56 111 GLY A N 1
ATOM 859 C CA . GLY A 1 111 ? -9.734 21.359 16.703 1 89.56 111 GLY A CA 1
ATOM 860 C C . GLY A 1 111 ? -9.641 21.969 18.094 1 89.56 111 GLY A C 1
ATOM 861 O O . GLY A 1 111 ? -10.133 21.375 19.062 1 89.56 111 GLY A O 1
ATOM 862 N N . GLY A 1 112 ? -8.969 23.078 18.234 1 89.81 112 GLY A N 1
ATOM 863 C CA . GLY A 1 112 ? -8.812 23.734 19.516 1 89.81 112 GLY A CA 1
ATOM 864 C C . GLY A 1 112 ? -7.715 23.125 20.375 1 89.81 112 GLY A C 1
ATOM 865 O O . GLY A 1 112 ? -7.59 23.438 21.562 1 89.81 112 GLY A O 1
ATOM 866 N N . ARG A 1 113 ? -7.059 22.125 19.891 1 93.06 113 ARG A N 1
ATOM 867 C CA . ARG A 1 113 ? -5.957 21.484 20.594 1 93.06 113 ARG A CA 1
ATOM 868 C C . ARG A 1 113 ? -4.891 21 19.609 1 93.06 113 ARG A C 1
ATOM 870 O O . ARG A 1 113 ? -5.199 20.641 18.469 1 93.06 113 ARG A O 1
ATOM 877 N N . VAL A 1 114 ? -3.637 20.984 20.109 1 96.31 114 VAL A N 1
ATOM 878 C CA . VAL A 1 114 ? -2.514 20.5 19.312 1 96.31 114 VAL A CA 1
ATOM 879 C C . VAL A 1 114 ? -2.637 19 19.125 1 96.31 114 VAL A C 1
ATOM 881 O O . VAL A 1 114 ? -2.914 18.266 20.062 1 96.31 114 VAL A O 1
ATOM 884 N N . PRO A 1 115 ? -2.512 18.562 17.938 1 98 115 PRO A N 1
ATOM 885 C CA . PRO A 1 115 ? -2.578 17.109 17.719 1 98 115 PRO A CA 1
ATOM 886 C C . PRO A 1 115 ? -1.353 16.375 18.266 1 98 115 PRO A C 1
ATOM 888 O O . PRO A 1 115 ? -0.28 16.969 18.391 1 98 115 PRO A O 1
ATOM 891 N N . LEU A 1 116 ? -1.564 15.102 18.641 1 97.75 116 LEU A N 1
ATOM 892 C CA . LEU A 1 116 ? -0.419 14.227 18.859 1 97.75 116 LEU A CA 1
ATOM 893 C C . LEU A 1 116 ? 0.293 13.93 17.547 1 97.75 116 LEU A C 1
ATOM 895 O O . LEU A 1 116 ? -0.284 13.312 16.641 1 97.75 116 LEU A O 1
ATOM 899 N N . VAL A 1 117 ? 1.562 14.375 17.422 1 97.69 117 VAL A N 1
ATOM 900 C CA . VAL A 1 117 ? 2.33 14.18 16.188 1 97.69 117 VAL A CA 1
ATOM 901 C C . VAL A 1 117 ? 3.131 12.883 16.281 1 97.69 117 VAL A C 1
ATOM 903 O O . VAL A 1 117 ? 3.988 12.734 17.156 1 97.69 117 VAL A O 1
ATOM 906 N N . VAL A 1 118 ? 2.826 11.977 15.398 1 97.19 118 VAL A N 1
ATOM 907 C CA . VAL A 1 118 ? 3.463 10.664 15.43 1 97.19 118 VAL A CA 1
ATOM 908 C C . VAL A 1 118 ? 4.223 10.422 14.133 1 97.19 118 VAL A C 1
ATOM 910 O O . VAL A 1 118 ? 3.654 10.539 13.039 1 97.19 118 VAL A O 1
ATOM 913 N N . ALA A 1 119 ? 5.512 10.078 14.234 1 96.38 119 ALA A N 1
ATOM 914 C CA . ALA A 1 119 ? 6.336 9.812 13.062 1 96.38 119 ALA A CA 1
ATOM 915 C C . ALA A 1 119 ? 6.363 8.32 12.734 1 96.38 119 ALA A C 1
ATOM 917 O O . ALA A 1 119 ? 6.141 7.48 13.609 1 96.38 119 ALA A O 1
ATOM 918 N N . THR A 1 120 ? 6.547 8.047 11.422 1 92.31 120 THR A N 1
ATOM 919 C CA . THR A 1 120 ? 6.824 6.691 10.961 1 92.31 120 THR A CA 1
ATOM 920 C C . THR A 1 120 ? 8.242 6.586 10.414 1 92.31 120 THR A C 1
ATOM 922 O O . THR A 1 120 ? 8.75 7.523 9.789 1 92.31 120 THR A O 1
ATOM 925 N N . SER A 1 121 ? 8.914 5.527 10.836 1 81.19 121 SER A N 1
ATOM 926 C CA . SER A 1 121 ? 10.281 5.34 10.359 1 81.19 121 SER A CA 1
ATOM 927 C C . SER A 1 121 ? 10.625 3.861 10.211 1 81.19 121 SER A C 1
ATOM 929 O O . SER A 1 121 ? 10.125 3.027 10.977 1 81.19 121 SER A O 1
ATOM 931 N N . ALA A 1 122 ? 11.469 3.582 9.227 1 69.12 122 ALA A N 1
ATOM 932 C CA . ALA A 1 122 ? 11.984 2.225 9.07 1 69.12 122 ALA A CA 1
ATOM 933 C C . ALA A 1 122 ? 13.156 1.972 10.016 1 69.12 122 ALA A C 1
ATOM 935 O O . ALA A 1 122 ? 13.586 0.829 10.188 1 69.12 122 ALA A O 1
ATOM 936 N N . GLY A 1 123 ? 13.672 3.068 10.648 1 66.06 123 GLY A N 1
ATOM 937 C CA . GLY A 1 123 ? 14.844 2.951 11.508 1 66.06 123 GLY A CA 1
ATOM 938 C C . GLY A 1 123 ? 14.516 3.049 12.984 1 66.06 123 GLY A C 1
ATOM 939 O O . GLY A 1 123 ? 13.367 2.881 13.383 1 66.06 123 GLY A O 1
ATOM 940 N N . GLN A 1 124 ? 15.664 3.092 13.859 1 58.22 124 GLN A N 1
ATOM 941 C CA . GLN A 1 124 ? 15.594 3.121 15.312 1 58.22 124 GLN A CA 1
ATOM 942 C C . GLN A 1 124 ? 15.156 4.492 15.82 1 58.22 124 GLN A C 1
ATOM 944 O O . GLN A 1 124 ? 15.609 5.52 15.312 1 58.22 124 GLN A O 1
ATOM 949 N N . LEU A 1 125 ? 14 4.52 16.5 1 61.75 125 LEU A N 1
ATOM 950 C CA . LEU A 1 125 ? 13.383 5.797 16.828 1 61.75 125 LEU A CA 1
ATOM 951 C C . LEU A 1 125 ? 13.539 6.121 18.312 1 61.75 125 LEU A C 1
ATOM 953 O O . LEU A 1 125 ? 13.68 5.215 19.125 1 61.75 125 LEU A O 1
ATOM 957 N N . CYS A 1 126 ? 13.555 7.402 18.578 1 63.22 126 CYS A N 1
ATOM 958 C CA . CYS A 1 126 ? 13.43 7.977 19.906 1 63.22 126 CYS A CA 1
ATOM 959 C C . CYS A 1 126 ? 11.969 8.156 20.297 1 63.22 126 CYS A C 1
ATOM 961 O O . CYS A 1 126 ? 11.109 8.336 19.438 1 63.22 126 CYS A O 1
ATOM 963 N N . LYS A 1 127 ? 11.383 7.676 21.531 1 84.44 127 LYS A N 1
ATOM 964 C CA . LYS A 1 127 ? 10.062 7.77 22.141 1 84.44 127 LYS A CA 1
ATOM 965 C C . LYS A 1 127 ? 9.07 6.84 21.438 1 84.44 127 LYS A C 1
ATOM 967 O O . LYS A 1 127 ? 8.117 7.297 20.797 1 84.44 127 LYS A O 1
ATOM 972 N N . ARG A 1 128 ? 9.281 5.68 21.547 1 87.25 128 ARG A N 1
ATOM 973 C CA . ARG A 1 128 ? 8.555 4.645 20.812 1 87.25 128 ARG A CA 1
ATOM 974 C C . ARG A 1 128 ? 7.141 4.473 21.359 1 87.25 128 ARG A C 1
ATOM 976 O O . ARG A 1 128 ? 6.934 4.496 22.578 1 87.25 128 ARG A O 1
ATOM 983 N N . THR A 1 129 ? 6.207 4.543 20.453 1 92.88 129 THR A N 1
ATOM 984 C CA . THR A 1 129 ? 4.852 4.109 20.781 1 92.88 129 THR A CA 1
ATOM 985 C C . THR A 1 129 ? 4.492 2.842 20.016 1 92.88 129 THR A C 1
ATOM 987 O O . THR A 1 129 ? 5.301 2.33 19.234 1 92.88 129 THR A O 1
ATOM 990 N N . SER A 1 130 ? 3.352 2.234 20.328 1 93.94 130 SER A N 1
ATOM 991 C CA . SER A 1 130 ? 2.885 1.038 19.641 1 93.94 130 SER A CA 1
ATOM 992 C C . SER A 1 130 ? 1.599 1.313 18.875 1 93.94 130 SER A C 1
ATOM 994 O O . SER A 1 130 ? 0.892 2.283 19.156 1 93.94 130 SER A O 1
ATOM 996 N N . TYR A 1 131 ? 1.366 0.512 17.891 1 95.44 131 TYR A N 1
ATOM 997 C CA . TYR A 1 131 ? 0.108 0.643 17.172 1 95.44 131 TYR A CA 1
ATOM 998 C C . TYR A 1 131 ? -1.082 0.48 18.109 1 95.44 131 TYR A C 1
ATOM 1000 O O . TYR A 1 131 ? -2.09 1.179 17.969 1 95.44 131 TYR A O 1
ATOM 1008 N N . GLU A 1 132 ? -0.938 -0.407 19 1 94.88 132 GLU A N 1
ATOM 1009 C CA . GLU A 1 132 ? -1.998 -0.63 19.984 1 94.88 132 GLU A CA 1
ATOM 1010 C C . GLU A 1 132 ? -2.252 0.623 20.812 1 94.88 132 GLU A C 1
ATOM 1012 O O . GLU A 1 132 ? -3.402 1.031 21 1 94.88 132 GLU A O 1
ATOM 1017 N N . THR A 1 133 ? -1.195 1.215 21.312 1 95.31 133 THR A N 1
ATOM 1018 C CA . THR A 1 133 ? -1.306 2.43 22.109 1 95.31 133 THR A CA 1
ATOM 1019 C C . THR A 1 133 ? -1.913 3.564 21.297 1 95.31 133 THR A C 1
ATOM 1021 O O . THR A 1 133 ? -2.779 4.293 21.781 1 95.31 133 THR A O 1
ATOM 1024 N N . LEU A 1 134 ? -1.474 3.676 20.109 1 96.62 134 LEU A N 1
ATOM 1025 C CA . LEU A 1 134 ? -1.972 4.754 19.266 1 96.62 134 LEU A CA 1
ATOM 1026 C C . LEU A 1 134 ? -3.439 4.535 18.906 1 96.62 134 LEU A C 1
ATOM 1028 O O . LEU A 1 134 ? -4.215 5.492 18.828 1 96.62 134 LEU A O 1
ATOM 1032 N N . ARG A 1 135 ? -3.834 3.303 18.656 1 95.25 135 ARG A N 1
ATOM 1033 C CA . ARG A 1 135 ? -5.238 2.986 18.422 1 95.25 135 ARG A CA 1
ATOM 1034 C C . ARG A 1 135 ? -6.102 3.424 19.594 1 95.25 135 ARG A C 1
ATOM 1036 O O . ARG A 1 135 ? -7.156 4.035 19.406 1 95.25 135 ARG A O 1
ATOM 1043 N N . SER A 1 136 ? -5.66 3.086 20.766 1 95.44 136 SER A N 1
ATOM 1044 C CA . SER A 1 136 ? -6.375 3.484 21.984 1 95.44 136 SER A CA 1
ATOM 1045 C C . SER A 1 136 ? -6.469 5.004 22.094 1 95.44 136 SER A C 1
ATOM 1047 O O . SER A 1 136 ? -7.512 5.539 22.469 1 95.44 136 SER A O 1
ATOM 1049 N N . THR A 1 137 ? -5.395 5.625 21.781 1 95.94 137 THR A N 1
ATOM 1050 C CA . THR A 1 137 ? -5.348 7.082 21.812 1 95.94 137 THR A CA 1
ATOM 1051 C C . THR A 1 137 ? -6.383 7.676 20.859 1 95.94 137 THR A C 1
ATOM 1053 O O . THR A 1 137 ? -7.09 8.617 21.219 1 95.94 137 THR A O 1
ATOM 1056 N N . LEU A 1 138 ? -6.496 7.113 19.703 1 95.75 138 LEU A N 1
ATOM 1057 C CA . LEU A 1 138 ? -7.473 7.555 18.703 1 95.75 138 LEU A CA 1
ATOM 1058 C C . LEU A 1 138 ? -8.898 7.312 19.203 1 95.75 138 LEU A C 1
ATOM 1060 O O . LEU A 1 138 ? -9.758 8.18 19.062 1 95.75 138 LEU A O 1
ATOM 1064 N N . GLN A 1 139 ? -9.078 6.215 19.812 1 92.62 139 GLN A N 1
ATOM 1065 C CA . GLN A 1 139 ? -10.398 5.852 20.312 1 92.62 139 GLN A CA 1
ATOM 1066 C C . GLN A 1 139 ? -10.836 6.758 21.453 1 92.62 139 GLN A C 1
ATOM 1068 O O . GLN A 1 139 ? -12.031 6.969 21.672 1 92.62 139 GLN A O 1
ATOM 1073 N N . GLU A 1 140 ? -9.875 7.238 22.156 1 94.06 140 GLU A N 1
ATOM 1074 C CA . GLU A 1 140 ? -10.148 8.148 23.25 1 94.06 140 GLU A CA 1
ATOM 1075 C C . GLU A 1 140 ? -10.469 9.555 22.75 1 94.06 140 GLU A C 1
ATOM 1077 O O . GLU A 1 140 ? -10.789 10.445 23.531 1 94.06 140 GLU A O 1
ATOM 1082 N N . GLY A 1 141 ? -10.367 9.773 21.484 1 92.31 141 GLY A N 1
ATOM 1083 C CA . GLY A 1 141 ? -10.781 11.039 20.891 1 92.31 141 GLY A CA 1
ATOM 1084 C C . GLY A 1 141 ? -9.641 12.008 20.688 1 92.31 141 GLY A C 1
ATOM 1085 O O . GLY A 1 141 ? -9.859 13.164 20.328 1 92.31 141 GLY A O 1
ATOM 1086 N N . ARG A 1 142 ? -8.445 11.57 20.969 1 95 142 ARG A N 1
ATOM 1087 C CA . ARG A 1 142 ? -7.285 12.438 20.766 1 95 142 ARG A CA 1
ATOM 1088 C C . ARG A 1 142 ? -7.004 12.625 19.281 1 95 142 ARG A C 1
ATOM 1090 O O . ARG A 1 142 ? -7.047 11.664 18.5 1 95 142 ARG A O 1
ATOM 1097 N N . SER A 1 143 ? -6.773 13.875 18.906 1 97.06 143 SER A N 1
ATOM 1098 C CA . SER A 1 143 ? -6.375 14.172 17.531 1 97.06 143 SER A CA 1
ATOM 1099 C C . SER A 1 143 ? -4.945 13.719 17.25 1 97.06 143 SER A C 1
ATOM 1101 O O . SER A 1 143 ? -4.035 14.016 18.031 1 97.06 143 SER A O 1
ATOM 1103 N N . VAL A 1 144 ? -4.781 12.961 16.172 1 98.06 144 VAL A N 1
ATOM 1104 C CA . VAL A 1 144 ? -3.463 12.43 15.836 1 98.06 144 VAL A CA 1
ATOM 1105 C C . VAL A 1 144 ? -3.072 12.883 14.43 1 98.06 144 VAL A C 1
ATOM 1107 O O . VAL A 1 144 ? -3.9 12.867 13.516 1 98.06 144 VAL A O 1
ATOM 1110 N N . LEU A 1 145 ? -1.837 13.328 14.281 1 98.62 145 LEU A N 1
ATOM 1111 C CA . LEU A 1 145 ? -1.21 13.578 12.984 1 98.62 145 LEU A CA 1
ATOM 1112 C C . LEU A 1 145 ? -0.08 12.586 12.727 1 98.62 145 LEU A C 1
ATOM 1114 O O . LEU A 1 145 ? 0.938 12.602 13.422 1 98.62 145 LEU A O 1
ATOM 1118 N N . LEU A 1 146 ? -0.304 11.727 11.797 1 98.44 146 LEU A N 1
ATOM 1119 C CA . LEU A 1 146 ? 0.7 10.742 11.422 1 98.44 146 LEU A CA 1
ATOM 1120 C C . LEU A 1 146 ? 1.601 11.266 10.312 1 98.44 146 LEU A C 1
ATOM 1122 O O . LEU A 1 146 ? 1.115 11.664 9.25 1 98.44 146 LEU A O 1
ATOM 1126 N N . LEU A 1 147 ? 2.916 11.234 10.531 1 98.44 147 LEU A N 1
ATOM 1127 C CA . LEU A 1 147 ? 3.873 11.734 9.547 1 98.44 147 LEU A CA 1
ATOM 1128 C C . LEU A 1 147 ? 4.453 10.594 8.719 1 98.44 147 LEU A C 1
ATOM 1130 O O . LEU A 1 147 ? 4.934 9.602 9.273 1 98.44 147 LEU A O 1
ATOM 1134 N N . LEU A 1 148 ? 4.418 10.734 7.445 1 97.94 148 LEU A N 1
ATOM 1135 C CA . LEU A 1 148 ? 5.008 9.812 6.48 1 97.94 148 LEU A CA 1
ATOM 1136 C C . LEU A 1 148 ? 6.109 10.492 5.68 1 97.94 148 LEU A C 1
ATOM 1138 O O . LEU A 1 148 ? 5.91 11.578 5.133 1 97.94 148 LEU A O 1
ATOM 1142 N N . GLY A 1 149 ? 7.219 9.844 5.598 1 96.69 149 GLY A N 1
ATOM 1143 C CA . GLY A 1 149 ? 8.328 10.406 4.844 1 96.69 149 GLY A CA 1
ATOM 1144 C C . GLY A 1 149 ? 8.453 9.836 3.445 1 96.69 149 GLY A C 1
ATOM 1145 O O . GLY A 1 149 ? 8.242 8.633 3.238 1 96.69 149 GLY A O 1
ATOM 1146 N N . THR A 1 150 ? 8.781 10.617 2.475 1 96.75 150 THR A N 1
ATOM 1147 C CA . THR A 1 150 ? 9.094 10.164 1.125 1 96.75 150 THR A CA 1
ATOM 1148 C C . THR A 1 150 ? 10.586 9.859 0.992 1 96.75 150 THR A C 1
ATOM 1150 O O . THR A 1 150 ? 11.328 9.914 1.977 1 96.75 150 THR A O 1
ATOM 1153 N N . ALA A 1 151 ? 11.008 9.469 -0.227 1 94.25 151 ALA A N 1
ATOM 1154 C CA . ALA A 1 151 ? 12.406 9.125 -0.473 1 94.25 151 ALA A CA 1
ATOM 1155 C C . ALA A 1 151 ? 12.867 7.996 0.451 1 94.25 151 ALA A C 1
ATOM 1157 O O . ALA A 1 151 ? 12.289 6.906 0.441 1 94.25 151 ALA A O 1
ATOM 1158 N N . TRP A 1 152 ? 13.922 8.336 1.337 1 93 152 TRP A N 1
ATOM 1159 C CA . TRP A 1 152 ? 14.414 7.305 2.244 1 93 152 TRP A CA 1
ATOM 1160 C C . TRP A 1 152 ? 13.938 7.562 3.67 1 93 152 TRP A C 1
ATOM 1162 O O . TRP A 1 152 ? 14.5 7.02 4.625 1 93 152 TRP A O 1
ATOM 1172 N N . GLY A 1 153 ? 12.945 8.508 3.852 1 94.06 153 GLY A N 1
ATOM 1173 C CA . GLY A 1 153 ? 12.328 8.711 5.152 1 94.06 153 GLY A CA 1
ATOM 1174 C C . GLY A 1 153 ? 12.438 10.141 5.645 1 94.06 153 GLY A C 1
ATOM 1175 O O . GLY A 1 153 ? 13.039 10.992 4.984 1 94.06 153 GLY A O 1
ATOM 1176 N N . LEU A 1 154 ? 11.875 10.359 6.75 1 96.12 154 LEU A N 1
ATOM 1177 C CA . LEU A 1 154 ? 11.852 11.672 7.383 1 96.12 154 LEU A CA 1
ATOM 1178 C C . LEU A 1 154 ? 13.25 12.086 7.824 1 96.12 154 LEU A C 1
ATOM 1180 O O . LEU A 1 154 ? 14.023 11.266 8.32 1 96.12 154 LEU A O 1
ATOM 1184 N N . ALA A 1 155 ? 13.578 13.336 7.656 1 95.31 155 ALA A N 1
ATOM 1185 C CA . ALA A 1 155 ? 14.812 13.859 8.219 1 95.31 155 ALA A CA 1
ATOM 1186 C C . ALA A 1 155 ? 14.773 13.844 9.742 1 95.31 155 ALA A C 1
ATOM 1188 O O . ALA A 1 155 ? 13.703 13.961 10.344 1 95.31 155 ALA A O 1
ATOM 1189 N N . PRO A 1 156 ? 15.898 13.781 10.398 1 92 156 PRO A N 1
ATOM 1190 C CA . PRO A 1 156 ? 15.953 13.758 11.859 1 92 156 PRO A CA 1
ATOM 1191 C C . PRO A 1 156 ? 15.25 14.961 12.5 1 92 156 PRO A C 1
ATOM 1193 O O . PRO A 1 156 ? 14.625 14.82 13.547 1 92 156 PRO A O 1
ATOM 1196 N N . GLU A 1 157 ? 15.312 16.094 11.914 1 92.81 157 GLU A N 1
ATOM 1197 C CA . GLU A 1 157 ? 14.703 17.297 12.477 1 92.81 157 GLU A CA 1
ATOM 1198 C C . GLU A 1 157 ? 13.188 17.156 12.57 1 92.81 157 GLU A C 1
ATOM 1200 O O . GLU A 1 157 ? 12.547 17.734 13.445 1 92.81 157 GLU A O 1
ATOM 1205 N N . VAL A 1 158 ? 12.586 16.359 11.641 1 94 158 VAL A N 1
ATOM 1206 C CA . VAL A 1 158 ? 11.148 16.125 11.656 1 94 158 VAL A CA 1
ATOM 1207 C C . VAL A 1 158 ? 10.797 15.086 12.719 1 94 158 VAL A C 1
ATOM 1209 O O . VAL A 1 158 ? 9.852 15.273 13.492 1 94 158 VAL A O 1
ATOM 1212 N N . THR A 1 159 ? 11.602 14.016 12.75 1 92 159 THR A N 1
ATOM 1213 C CA . THR A 1 159 ? 11.344 12.953 13.719 1 92 159 THR A CA 1
ATOM 1214 C C . THR A 1 159 ? 11.523 13.469 15.141 1 92 159 THR A C 1
ATOM 1216 O O . THR A 1 159 ? 10.828 13.023 16.062 1 92 159 THR A O 1
ATOM 1219 N N . GLU A 1 160 ? 12.422 14.359 15.328 1 89.38 160 GLU A N 1
ATOM 1220 C CA . GLU A 1 160 ? 12.68 14.93 16.641 1 89.38 160 GLU A CA 1
ATOM 1221 C C . GLU A 1 160 ? 11.516 15.805 17.109 1 89.38 160 GLU A C 1
ATOM 1223 O O . GLU A 1 160 ? 11.266 15.945 18.297 1 89.38 160 GLU A O 1
ATOM 1228 N N . LEU A 1 161 ? 10.812 16.375 16.188 1 90.25 161 LEU A N 1
ATOM 1229 C CA . LEU A 1 161 ? 9.664 17.234 16.469 1 90.25 161 LEU A CA 1
ATOM 1230 C C . LEU A 1 161 ? 8.445 16.406 16.859 1 90.25 161 LEU A C 1
ATOM 1232 O O . LEU A 1 161 ? 7.539 16.891 17.531 1 90.25 161 LEU A O 1
ATOM 1236 N N . ALA A 1 162 ? 8.406 15.188 16.453 1 94.62 162 ALA A N 1
ATOM 1237 C CA . ALA A 1 162 ? 7.254 14.32 16.703 1 94.62 162 ALA A CA 1
ATOM 1238 C C . ALA A 1 162 ? 7.152 13.961 18.188 1 94.62 162 ALA A C 1
ATOM 1240 O O . ALA A 1 162 ? 8.164 13.883 18.875 1 94.62 162 ALA A O 1
ATOM 1241 N N . ASP A 1 163 ? 5.945 13.75 18.672 1 95.19 163 ASP A N 1
ATOM 1242 C CA . ASP A 1 163 ? 5.691 13.352 20.047 1 95.19 163 ASP A CA 1
ATOM 1243 C C . ASP A 1 163 ? 6.031 11.875 20.266 1 95.19 163 ASP A C 1
ATOM 1245 O O . ASP A 1 163 ? 6.363 11.469 21.391 1 95.19 163 ASP A O 1
ATOM 1249 N N . ALA A 1 164 ? 5.938 11.125 19.281 1 94.44 164 ALA A N 1
ATOM 1250 C CA . ALA A 1 164 ? 6.195 9.688 19.328 1 94.44 164 ALA A CA 1
ATOM 1251 C C . ALA A 1 164 ? 6.523 9.141 17.953 1 94.44 164 ALA A C 1
ATOM 1253 O O . ALA A 1 164 ? 6.34 9.828 16.938 1 94.44 164 ALA A O 1
ATOM 1254 N N . THR A 1 165 ? 7.105 7.902 17.938 1 94.31 165 THR A N 1
ATOM 1255 C CA . THR A 1 165 ? 7.418 7.219 16.688 1 94.31 165 THR A CA 1
ATOM 1256 C C . THR A 1 165 ? 6.867 5.793 16.703 1 94.31 165 THR A C 1
ATOM 1258 O O . THR A 1 165 ? 7 5.078 17.703 1 94.31 165 THR A O 1
ATOM 1261 N N . LEU A 1 166 ? 6.203 5.449 15.633 1 94.38 166 LEU A N 1
ATOM 1262 C CA . LEU A 1 166 ? 5.738 4.074 15.477 1 94.38 166 LEU A CA 1
ATOM 1263 C C . LEU A 1 166 ? 6.883 3.158 15.062 1 94.38 166 LEU A C 1
ATOM 1265 O O . LEU A 1 166 ? 7.797 3.58 14.352 1 94.38 166 LEU A O 1
ATOM 1269 N N . PRO A 1 167 ? 6.824 1.916 15.484 1 91.19 167 PRO A N 1
ATOM 1270 C CA . PRO A 1 167 ? 7.879 0.986 15.07 1 91.19 167 PRO A CA 1
ATOM 1271 C C . PRO A 1 167 ? 7.84 0.69 13.57 1 91.19 167 PRO A C 1
ATOM 1273 O O . PRO A 1 167 ? 6.789 0.813 12.938 1 91.19 167 PRO A O 1
ATOM 1276 N N . PRO A 1 168 ? 9.008 0.268 13.023 1 91.69 168 PRO A N 1
ATOM 1277 C CA . PRO A 1 168 ? 9.03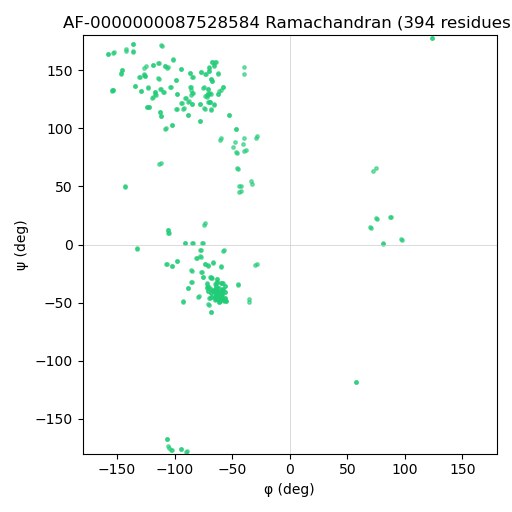1 -0.108 11.609 1 91.69 168 PRO A CA 1
ATOM 1278 C C . PRO A 1 168 ? 8.117 -1.293 11.297 1 91.69 168 PRO A C 1
ATOM 1280 O O . PRO A 1 168 ? 7.871 -2.133 12.172 1 91.69 168 PRO A O 1
ATOM 1283 N N . ILE A 1 169 ? 7.559 -1.305 10.125 1 94.25 169 ILE A N 1
ATOM 1284 C CA . ILE A 1 169 ? 6.816 -2.451 9.609 1 94.25 169 ILE A CA 1
ATOM 1285 C C . ILE A 1 169 ? 7.789 -3.521 9.125 1 94.25 169 ILE A C 1
ATOM 1287 O O . ILE A 1 169 ? 8.625 -3.262 8.25 1 94.25 169 ILE A O 1
ATOM 1291 N N . LYS A 1 170 ? 7.672 -4.703 9.719 1 93.19 170 LYS A N 1
ATOM 1292 C CA . LYS A 1 170 ? 8.633 -5.758 9.406 1 93.19 170 LYS A CA 1
ATOM 1293 C C . LYS A 1 170 ? 7.922 -7.066 9.07 1 93.19 170 LYS A C 1
ATOM 1295 O O . LYS A 1 170 ? 6.832 -7.336 9.586 1 93.19 170 LYS A O 1
ATOM 1300 N N . GLY A 1 171 ? 8.477 -7.762 8.164 1 93 171 GLY A N 1
ATOM 1301 C CA . GLY A 1 171 ? 8.141 -9.148 7.902 1 93 171 GLY A CA 1
ATOM 1302 C C . GLY A 1 171 ? 9.211 -10.125 8.367 1 93 171 GLY A C 1
ATOM 1303 O O . GLY A 1 171 ? 10.078 -9.766 9.164 1 93 171 GLY A O 1
ATOM 1304 N N . PRO A 1 172 ? 9.164 -11.344 7.992 1 90.19 172 PRO A N 1
ATOM 1305 C CA . PRO A 1 172 ? 10.086 -12.359 8.5 1 90.19 172 PRO A CA 1
ATOM 1306 C C . PRO A 1 172 ? 11.508 -12.172 7.969 1 90.19 172 PRO A C 1
ATOM 1308 O O . PRO A 1 172 ? 12.469 -12.641 8.594 1 90.19 172 PRO A O 1
ATOM 1311 N N . GLY A 1 173 ? 11.734 -11.5 6.988 1 82.94 173 GLY A N 1
ATOM 1312 C CA . GLY A 1 173 ? 13.062 -11.367 6.406 1 82.94 173 GLY A CA 1
ATOM 1313 C C . GLY A 1 173 ? 13.742 -10.055 6.762 1 82.94 173 GLY A C 1
ATOM 1314 O O . GLY A 1 173 ? 13.203 -9.266 7.539 1 82.94 173 GLY A O 1
ATOM 1315 N N . ALA A 1 174 ? 14.953 -9.859 6.195 1 85.81 174 ALA A N 1
ATOM 1316 C CA . ALA A 1 174 ? 15.766 -8.68 6.492 1 85.81 174 ALA A CA 1
ATOM 1317 C C . ALA A 1 174 ? 15.367 -7.504 5.602 1 85.81 174 ALA A C 1
ATOM 1319 O O . ALA A 1 174 ? 15.648 -6.348 5.93 1 85.81 174 ALA A O 1
ATOM 1320 N N . TYR A 1 175 ? 14.781 -7.797 4.508 1 89.44 175 TYR A N 1
ATOM 1321 C CA . TYR A 1 175 ? 14.375 -6.75 3.58 1 89.44 175 TYR A CA 1
ATOM 1322 C C . TYR A 1 175 ? 13.227 -5.93 4.156 1 89.44 175 TYR A C 1
ATOM 1324 O O . TYR A 1 175 ? 12.188 -6.48 4.523 1 89.44 175 TYR A O 1
ATOM 1332 N N . ASN A 1 176 ? 13.43 -4.672 4.27 1 88.81 176 ASN A N 1
ATOM 1333 C CA . ASN A 1 176 ? 12.391 -3.814 4.836 1 88.81 176 ASN A CA 1
ATOM 1334 C C . ASN A 1 176 ? 12.336 -2.459 4.137 1 88.81 176 ASN A C 1
ATOM 1336 O O . ASN A 1 176 ? 12.375 -1.417 4.789 1 88.81 176 ASN A O 1
ATOM 1340 N N . HIS A 1 177 ? 12.281 -2.453 2.893 1 92.31 177 HIS A N 1
ATOM 1341 C CA . HIS A 1 177 ? 12.227 -1.234 2.094 1 92.31 177 HIS A CA 1
ATOM 1342 C C . HIS A 1 177 ? 10.891 -1.108 1.375 1 92.31 177 HIS A C 1
ATOM 1344 O O . HIS A 1 177 ? 10.836 -1.091 0.143 1 92.31 177 HIS A O 1
ATOM 1350 N N . LEU A 1 178 ? 9.93 -0.874 2.174 1 95.5 178 LEU A N 1
ATOM 1351 C CA . LEU A 1 178 ? 8.586 -0.67 1.642 1 95.5 178 LEU A CA 1
ATOM 1352 C C . LEU A 1 178 ? 8.469 0.689 0.959 1 95.5 178 LEU A C 1
ATOM 1354 O O . LEU A 1 178 ? 9.148 1.642 1.348 1 95.5 178 LEU A O 1
ATOM 1358 N N . SER A 1 179 ? 7.652 0.774 -0.091 1 95.5 179 SER A N 1
ATOM 1359 C CA . SER A 1 179 ? 7.285 2.092 -0.597 1 95.5 179 SER A CA 1
ATOM 1360 C C . SER A 1 179 ? 6.48 2.877 0.434 1 95.5 179 SER A C 1
ATOM 1362 O O . SER A 1 179 ? 5.852 2.289 1.315 1 95.5 179 SER A O 1
ATOM 1364 N N . VAL A 1 180 ? 6.488 4.16 0.316 1 96.88 180 VAL A N 1
ATOM 1365 C CA . VAL A 1 180 ? 5.707 4.977 1.24 1 96.88 180 VAL A CA 1
ATOM 1366 C C . VAL A 1 180 ? 4.223 4.656 1.083 1 96.88 180 VAL A C 1
ATOM 1368 O O . VAL A 1 180 ? 3.465 4.707 2.053 1 96.88 180 VAL A O 1
ATOM 1371 N N . ARG A 1 181 ? 3.764 4.297 -0.158 1 97.88 181 ARG A N 1
ATOM 1372 C CA . ARG A 1 181 ? 2.381 3.902 -0.407 1 97.88 181 ARG A CA 1
ATOM 1373 C C . ARG A 1 181 ? 2.021 2.645 0.377 1 97.88 181 ARG A C 1
ATOM 1375 O O . ARG A 1 181 ? 0.974 2.592 1.025 1 97.88 181 ARG A O 1
ATOM 1382 N N . SER A 1 182 ? 2.924 1.664 0.336 1 97.75 182 SER A N 1
ATOM 1383 C CA . SER A 1 182 ? 2.725 0.431 1.089 1 97.75 182 SER A CA 1
ATOM 1384 C C . SER A 1 182 ? 2.729 0.693 2.592 1 97.75 182 SER A C 1
ATOM 1386 O O . SER A 1 182 ? 1.847 0.222 3.311 1 97.75 182 SER A O 1
ATOM 1388 N N . ALA A 1 183 ? 3.713 1.438 3.027 1 97.56 183 ALA A N 1
ATOM 1389 C CA . ALA A 1 183 ? 3.83 1.741 4.453 1 97.56 183 ALA A CA 1
ATOM 1390 C C . ALA A 1 183 ? 2.598 2.482 4.957 1 97.56 183 ALA A C 1
ATOM 1392 O O . ALA A 1 183 ? 2.062 2.158 6.02 1 97.56 183 ALA A O 1
ATOM 1393 N N . ALA A 1 184 ? 2.146 3.477 4.203 1 98.38 184 ALA A N 1
ATOM 1394 C CA . ALA A 1 184 ? 0.957 4.238 4.574 1 98.38 184 ALA A CA 1
ATOM 1395 C C . ALA A 1 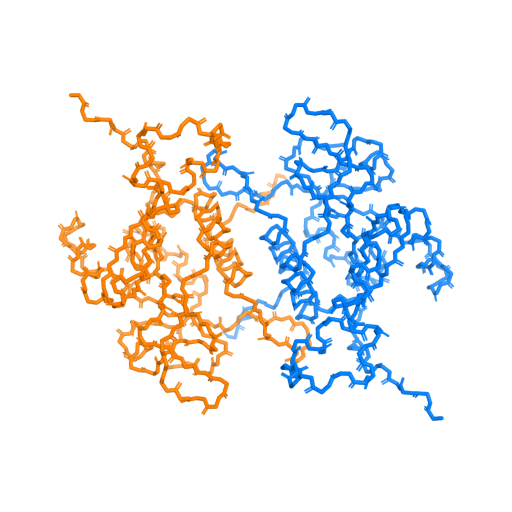184 ? -0.263 3.33 4.691 1 98.38 184 ALA A C 1
ATOM 1397 O O . ALA A 1 184 ? -1.015 3.41 5.668 1 98.38 184 ALA A O 1
ATOM 1398 N N . SER A 1 185 ? -0.449 2.471 3.689 1 98.38 185 SER A N 1
ATOM 1399 C CA . SER A 1 185 ? -1.595 1.567 3.662 1 98.38 185 SER A CA 1
ATOM 1400 C C . SER A 1 185 ? -1.595 0.637 4.871 1 98.38 185 SER A C 1
ATOM 1402 O O . SER A 1 185 ? -2.633 0.432 5.504 1 98.38 185 SER A O 1
ATOM 1404 N N . ILE A 1 186 ? -0.429 0.122 5.199 1 98.12 186 ILE A N 1
ATOM 1405 C CA . ILE A 1 186 ? -0.302 -0.82 6.305 1 98.12 186 ILE A CA 1
ATOM 1406 C C . ILE A 1 186 ? -0.526 -0.094 7.629 1 98.12 186 ILE A C 1
ATOM 1408 O O . ILE A 1 186 ? -1.248 -0.586 8.5 1 98.12 186 ILE A O 1
ATOM 1412 N N . CYS A 1 187 ? 0.092 1.061 7.809 1 97.69 187 CYS A N 1
ATOM 1413 C CA . CYS A 1 187 ? -0.085 1.831 9.039 1 97.69 187 CYS A CA 1
ATOM 1414 C C . CYS A 1 187 ? -1.558 2.133 9.281 1 97.69 187 CYS A C 1
ATOM 1416 O O . CYS A 1 187 ? -2.059 1.939 10.391 1 97.69 187 CYS A O 1
ATOM 1418 N N . LEU A 1 188 ? -2.244 2.572 8.25 1 98.06 188 LEU A N 1
ATOM 1419 C CA . LEU A 1 188 ? -3.648 2.941 8.383 1 98.06 188 LEU A CA 1
ATOM 1420 C C . LEU A 1 188 ? -4.508 1.718 8.688 1 98.06 188 LEU A C 1
ATOM 1422 O O . LEU A 1 188 ? -5.438 1.794 9.492 1 98.06 188 LEU A O 1
ATOM 1426 N N . ASP A 1 189 ? -4.207 0.638 8.062 1 97.56 189 ASP A N 1
ATOM 1427 C CA . ASP A 1 189 ? -4.938 -0.593 8.344 1 97.56 189 ASP A CA 1
ATOM 1428 C C . ASP A 1 189 ? -4.703 -1.053 9.781 1 97.56 189 ASP A C 1
ATOM 1430 O O . ASP A 1 189 ? -5.633 -1.5 10.461 1 97.56 189 ASP A O 1
ATOM 1434 N N . ARG A 1 190 ? -3.426 -1.008 10.211 1 96.94 190 ARG A N 1
ATOM 1435 C CA . ARG A 1 190 ? -3.123 -1.411 11.578 1 96.94 190 ARG A CA 1
ATOM 1436 C C . ARG A 1 190 ? -3.869 -0.541 12.586 1 96.94 190 ARG A C 1
ATOM 1438 O O . ARG A 1 190 ? -4.258 -1.013 13.656 1 96.94 190 ARG A O 1
ATOM 1445 N N . LEU A 1 191 ? -4.07 0.675 12.258 1 96.81 191 LEU A N 1
ATOM 1446 C CA . LEU A 1 191 ? -4.648 1.622 13.203 1 96.81 191 LEU A CA 1
ATOM 1447 C C . LEU A 1 191 ? -6.172 1.61 13.125 1 96.81 191 LEU A C 1
ATOM 1449 O O . LEU A 1 191 ? -6.855 1.697 14.148 1 96.81 191 LEU A O 1
ATOM 1453 N N . CYS A 1 192 ? -6.738 1.462 11.883 1 95.94 192 CYS A N 1
ATOM 1454 C CA . CYS A 1 192 ? -8.148 1.788 11.711 1 95.94 192 CYS A CA 1
ATOM 1455 C C . CYS A 1 192 ? -8.875 0.681 10.953 1 95.94 192 CYS A C 1
ATOM 1457 O O . CYS A 1 192 ? -10.078 0.779 10.711 1 95.94 192 CYS A O 1
ATOM 1459 N N . GLY A 1 193 ? -8.141 -0.346 10.531 1 95.31 193 GLY A N 1
ATOM 1460 C CA . GLY A 1 193 ? -8.758 -1.415 9.758 1 95.31 193 GLY A CA 1
ATOM 1461 C C . GLY A 1 193 ? -9.727 -2.254 10.562 1 95.31 193 GLY A C 1
ATOM 1462 O O . GLY A 1 193 ? -9.492 -2.527 11.742 1 95.31 193 GLY A O 1
ATOM 1463 N N . GLU A 1 194 ? -10.805 -2.646 9.891 1 92.31 194 GLU A N 1
ATOM 1464 C CA . GLU A 1 194 ? -11.75 -3.568 10.508 1 92.31 194 GLU A CA 1
ATOM 1465 C C . GLU A 1 194 ? -11.203 -4.992 10.531 1 92.31 194 GLU A C 1
ATOM 1467 O O . GLU A 1 194 ? -10.547 -5.426 9.586 1 92.31 194 GLU A O 1
ATOM 1472 N N . ARG A 1 195 ? -11.359 -5.629 11.688 1 85.25 195 ARG A N 1
ATOM 1473 C CA . ARG A 1 195 ? -10.945 -7.02 11.82 1 85.25 195 ARG A CA 1
ATOM 1474 C C . ARG A 1 195 ? -12.156 -7.941 11.938 1 85.25 195 ARG A C 1
ATOM 1476 O O . ARG A 1 195 ? -13.211 -7.531 12.414 1 85.25 195 ARG A O 1
ATOM 1483 N N . GLU A 1 196 ? -12.227 -9.055 11.156 1 68.38 196 GLU A N 1
ATOM 1484 C CA . GLU A 1 196 ? -13.32 -10.016 11.211 1 68.38 196 GLU A CA 1
ATOM 1485 C C . GLU A 1 196 ? -13.609 -10.438 12.648 1 68.38 196 GLU A C 1
ATOM 1487 O O . GLU A 1 196 ? -12.695 -10.781 13.398 1 68.38 196 GLU A O 1
ATOM 1492 N N . ASP A 1 197 ? -14.367 -9.719 13.398 1 50.06 197 ASP A N 1
ATOM 1493 C CA . ASP A 1 197 ? -14.812 -10.195 14.703 1 50.06 197 ASP A CA 1
ATOM 1494 C C . ASP A 1 197 ? -15.172 -11.68 14.656 1 50.06 197 ASP A C 1
ATOM 1496 O O . ASP A 1 197 ? -15.516 -12.203 13.594 1 50.06 197 ASP A O 1
ATOM 1500 N N . ARG A 1 198 ? -15.023 -12.477 15.984 1 37.94 198 ARG A N 1
ATOM 1501 C CA . ARG A 1 198 ? -15.539 -13.703 16.594 1 37.94 198 ARG A CA 1
ATOM 1502 C C . ARG A 1 198 ? -17.047 -13.828 16.375 1 37.94 198 ARG A C 1
ATOM 1504 O O . ARG A 1 198 ? -17.828 -13.148 17.047 1 37.94 198 ARG A O 1
ATOM 1511 N N . GLY A 1 199 ? -17.609 -13.602 15.203 1 28.52 199 GLY A N 1
ATOM 1512 C CA . GLY A 1 199 ? -18.906 -14.188 15.445 1 28.52 199 GLY A CA 1
ATOM 1513 C C . GLY A 1 199 ? -18.859 -15.664 15.773 1 28.52 199 GLY A C 1
ATOM 1514 O O . GLY A 1 199 ? -17.891 -16.359 15.406 1 28.52 199 GLY A O 1
ATOM 1515 N N . MET B 1 1 ? 28.219 -23.281 -9.906 1 23.62 1 MET B N 1
ATOM 1516 C CA . MET B 1 1 ? 27.984 -22.781 -8.547 1 23.62 1 MET B CA 1
ATOM 1517 C C . MET B 1 1 ? 26.641 -22.078 -8.445 1 23.62 1 MET B C 1
ATOM 1519 O O . MET B 1 1 ? 26.438 -21.016 -9.047 1 23.62 1 MET B O 1
ATOM 1523 N N . THR B 1 2 ? 25.5 -22.781 -8.305 1 27.5 2 THR B N 1
ATOM 1524 C CA . THR B 1 2 ? 24.094 -22.406 -8.32 1 27.5 2 THR B CA 1
ATOM 1525 C C . THR B 1 2 ? 23.781 -21.406 -7.211 1 27.5 2 THR B C 1
ATOM 1527 O O . THR B 1 2 ? 24.047 -21.672 -6.039 1 27.5 2 THR B O 1
ATOM 1530 N N . GLU B 1 3 ? 23.906 -20.141 -7.52 1 29.16 3 GLU B N 1
ATOM 1531 C CA . GLU B 1 3 ? 23.609 -19.094 -6.547 1 29.16 3 GLU B CA 1
ATOM 1532 C C . GLU B 1 3 ? 22.375 -19.438 -5.73 1 29.16 3 GLU B C 1
ATOM 1534 O O . GLU B 1 3 ? 21.297 -19.656 -6.293 1 29.16 3 GLU B O 1
ATOM 1539 N N . ILE B 1 4 ? 22.562 -20.047 -4.656 1 31.91 4 ILE B N 1
ATOM 1540 C CA . ILE B 1 4 ? 21.531 -20.312 -3.65 1 31.91 4 ILE B CA 1
ATOM 1541 C C . ILE B 1 4 ? 20.734 -19.047 -3.375 1 31.91 4 ILE B C 1
ATOM 1543 O O . ILE B 1 4 ? 21.281 -18.047 -2.902 1 31.91 4 ILE B O 1
ATOM 1547 N N . LEU B 1 5 ? 19.812 -18.75 -4.227 1 36.53 5 LEU B N 1
ATOM 1548 C CA . LEU B 1 5 ? 18.859 -17.719 -3.865 1 36.53 5 LEU B CA 1
ATOM 1549 C C . LEU B 1 5 ? 18.484 -17.797 -2.391 1 36.53 5 LEU B C 1
ATOM 1551 O O . LEU B 1 5 ? 18.016 -18.844 -1.927 1 36.53 5 LEU B O 1
ATOM 1555 N N . ASP B 1 6 ? 19.234 -17.297 -1.569 1 35.44 6 ASP B N 1
ATOM 1556 C CA . ASP B 1 6 ? 18.938 -17.141 -0.15 1 35.44 6 ASP B CA 1
ATOM 1557 C C . ASP B 1 6 ? 17.453 -16.875 0.072 1 35.44 6 ASP B C 1
ATOM 1559 O O . ASP B 1 6 ? 17 -15.734 -0.054 1 35.44 6 ASP B O 1
ATOM 1563 N N . THR B 1 7 ? 16.609 -17.734 -0.443 1 40.03 7 THR B N 1
ATOM 1564 C CA . THR B 1 7 ? 15.211 -17.719 -0.05 1 40.03 7 THR B CA 1
ATOM 1565 C C . THR B 1 7 ? 15.07 -17.625 1.468 1 40.03 7 THR B C 1
ATOM 1567 O O . THR B 1 7 ? 15.82 -18.281 2.199 1 40.03 7 THR B O 1
ATOM 1570 N N . VAL B 1 8 ? 14.828 -16.547 2.031 1 45.41 8 VAL B N 1
ATOM 1571 C CA . VAL B 1 8 ? 14.469 -16.547 3.447 1 45.41 8 VAL B CA 1
ATOM 1572 C C . VAL B 1 8 ? 13.797 -17.859 3.818 1 45.41 8 VAL B C 1
ATOM 1574 O O . VAL B 1 8 ? 12.875 -18.312 3.129 1 45.41 8 VAL B O 1
ATOM 1577 N N . ASP B 1 9 ? 14.539 -18.828 4.289 1 49.09 9 ASP B N 1
ATOM 1578 C CA . ASP B 1 9 ? 13.953 -20.062 4.805 1 49.09 9 ASP B CA 1
ATOM 1579 C C . ASP B 1 9 ? 12.727 -19.766 5.668 1 49.09 9 ASP B C 1
ATOM 1581 O O . ASP B 1 9 ? 12.844 -19.594 6.879 1 49.09 9 ASP B O 1
ATOM 1585 N N . THR B 1 10 ? 11.711 -18.906 5.125 1 58.62 10 THR B N 1
ATOM 1586 C CA . THR B 1 10 ? 10.477 -18.828 5.895 1 58.62 10 THR B CA 1
ATOM 1587 C C . THR B 1 10 ? 9.812 -20.203 5.996 1 58.62 10 THR B C 1
ATOM 1589 O O . THR B 1 10 ? 10 -21.047 5.125 1 58.62 10 THR B O 1
ATOM 1592 N N . ALA B 1 11 ? 9.453 -20.516 7.211 1 65.81 11 ALA B N 1
ATOM 1593 C CA . ALA B 1 11 ? 8.781 -21.766 7.531 1 65.81 11 ALA B CA 1
ATOM 1594 C C . ALA B 1 11 ? 7.492 -21.922 6.727 1 65.81 11 ALA B C 1
ATOM 1596 O O . ALA B 1 11 ? 6.891 -23 6.703 1 65.81 11 ALA B O 1
ATOM 1597 N N . PHE B 1 12 ? 7.098 -20.75 5.863 1 82 12 PHE B N 1
ATOM 1598 C CA . PHE B 1 12 ? 5.852 -20.891 5.121 1 82 12 PHE B CA 1
ATOM 1599 C C . PHE B 1 12 ? 6.074 -20.625 3.637 1 82 12 PHE B C 1
ATOM 1601 O O . PHE B 1 12 ? 7.086 -20.047 3.246 1 82 12 PHE B O 1
ATOM 1608 N N . ARG B 1 13 ? 5.32 -21.188 2.824 1 93.38 13 ARG B N 1
ATOM 1609 C CA . ARG B 1 13 ? 5.363 -21.031 1.372 1 93.38 13 ARG B CA 1
ATOM 1610 C C . ARG B 1 13 ? 4.188 -20.203 0.873 1 93.38 13 ARG B C 1
ATOM 1612 O O . ARG B 1 13 ? 3.078 -20.719 0.713 1 93.38 13 ARG B O 1
ATOM 1619 N N . LEU B 1 14 ? 4.441 -18.953 0.604 1 97.62 14 LEU B N 1
ATOM 1620 C CA . LEU B 1 14 ? 3.436 -18.031 0.094 1 97.62 14 LEU B CA 1
ATOM 1621 C C . LEU B 1 14 ? 3.877 -17.422 -1.236 1 97.62 14 LEU B C 1
ATOM 1623 O O . LEU B 1 14 ? 4.934 -16.797 -1.319 1 97.62 14 LEU B O 1
ATOM 1627 N N . ASP B 1 15 ? 3.139 -17.656 -2.264 1 98.44 15 ASP B N 1
ATOM 1628 C CA . ASP B 1 15 ? 3.27 -16.969 -3.547 1 98.44 15 ASP B CA 1
ATOM 1629 C C . ASP B 1 15 ? 2.098 -16.016 -3.783 1 98.44 15 ASP B C 1
ATOM 1631 O O . ASP B 1 15 ? 1.017 -16.203 -3.221 1 98.44 15 ASP B O 1
ATOM 1635 N N . ILE B 1 16 ? 2.357 -15.031 -4.559 1 98.81 16 ILE B N 1
ATOM 1636 C CA . ILE B 1 16 ? 1.271 -14.148 -4.969 1 98.81 16 ILE B CA 1
ATOM 1637 C C . ILE B 1 16 ? 1.224 -14.055 -6.492 1 98.81 16 ILE B C 1
ATOM 1639 O O . ILE B 1 16 ? 2.258 -14.141 -7.156 1 98.81 16 ILE B O 1
ATOM 1643 N N . ALA B 1 17 ? 0.03 -13.938 -7.035 1 98.88 17 ALA B N 1
ATOM 1644 C CA . ALA B 1 17 ? -0.154 -13.758 -8.469 1 98.88 17 ALA B CA 1
ATOM 1645 C C . ALA B 1 17 ? -0.969 -12.5 -8.766 1 98.88 17 ALA B C 1
ATOM 1647 O O . ALA B 1 17 ? -2.1 -12.359 -8.289 1 98.88 17 ALA B O 1
ATOM 1648 N N . LEU B 1 18 ? -0.398 -11.594 -9.445 1 98.81 18 LEU B N 1
ATOM 1649 C CA . LEU B 1 18 ? -1.109 -10.422 -9.945 1 98.81 18 LEU B CA 1
ATOM 1650 C C . LEU B 1 18 ? -1.718 -10.695 -11.32 1 98.81 18 LEU B C 1
ATOM 1652 O O . LEU B 1 18 ? -0.994 -10.836 -12.305 1 98.81 18 LEU B O 1
ATOM 1656 N N . ILE B 1 19 ? -3.006 -10.75 -11.344 1 98.69 19 ILE B N 1
ATOM 1657 C CA . ILE B 1 19 ? -3.723 -11.164 -12.547 1 98.69 19 ILE B CA 1
ATOM 1658 C C . ILE B 1 19 ? -4.113 -9.938 -13.367 1 98.69 19 ILE B C 1
ATOM 1660 O O . ILE B 1 19 ? -4.789 -9.039 -12.867 1 98.69 19 ILE B O 1
ATOM 1664 N N . HIS B 1 20 ? -3.646 -9.922 -14.594 1 98.81 20 HIS B N 1
ATOM 1665 C CA . HIS B 1 20 ? -4.027 -8.844 -15.5 1 98.81 20 HIS B CA 1
ATOM 1666 C C . HIS B 1 20 ? -5.094 -9.297 -16.484 1 98.81 20 HIS B C 1
ATOM 1668 O O . HIS B 1 20 ? -5.723 -8.469 -17.156 1 98.81 20 HIS B O 1
ATOM 1674 N N . TYR B 1 21 ? -5.195 -10.562 -16.609 1 98.38 21 TYR B N 1
ATOM 1675 C CA . TYR B 1 21 ? -6.273 -11.211 -17.359 1 98.38 21 TYR B CA 1
ATOM 1676 C C . TYR B 1 21 ? -6.531 -12.617 -16.844 1 98.38 21 TYR B C 1
ATOM 1678 O O . TYR B 1 21 ? -5.598 -13.414 -16.703 1 98.38 21 TYR B O 1
ATOM 1686 N N . PRO B 1 22 ? -7.848 -12.891 -16.641 1 97.88 22 PRO B N 1
ATOM 1687 C CA . PRO B 1 22 ? -9.047 -12.078 -16.828 1 97.88 22 PRO B CA 1
ATOM 1688 C C . PRO B 1 22 ? -9.375 -11.211 -15.609 1 97.88 22 PRO B C 1
ATOM 1690 O O . PRO B 1 22 ? -9.336 -11.695 -14.477 1 97.88 22 PRO B O 1
ATOM 1693 N N . VAL B 1 23 ? -9.711 -9.984 -15.812 1 97.38 23 VAL B N 1
ATOM 1694 C CA . VAL B 1 23 ? -10.18 -9.055 -14.789 1 97.38 23 VAL B CA 1
ATOM 1695 C C . VAL B 1 23 ? -11.375 -8.266 -15.312 1 97.38 23 VAL B C 1
ATOM 1697 O O . VAL B 1 23 ? -11.766 -8.422 -16.469 1 97.38 23 VAL B O 1
ATOM 1700 N N . ILE B 1 24 ? -11.961 -7.508 -14.375 1 95.94 24 ILE B N 1
ATOM 1701 C CA . ILE B 1 24 ? -13.164 -6.801 -14.789 1 95.94 24 ILE B CA 1
ATOM 1702 C C . ILE B 1 24 ? -12.953 -5.297 -14.664 1 95.94 24 ILE B C 1
ATOM 1704 O O . ILE B 1 24 ? -12.086 -4.844 -13.906 1 95.94 24 ILE B O 1
ATOM 1708 N N . ASN B 1 25 ? -13.719 -4.562 -15.484 1 94.62 25 ASN B N 1
ATOM 1709 C CA . ASN B 1 25 ? -13.742 -3.113 -15.336 1 94.62 25 ASN B CA 1
ATOM 1710 C C . ASN B 1 25 ? -14.898 -2.658 -14.453 1 94.62 25 ASN B C 1
ATOM 1712 O O . ASN B 1 25 ? -15.586 -3.482 -13.844 1 94.62 25 ASN B O 1
ATOM 1716 N N . LYS B 1 26 ? -15.055 -1.365 -14.328 1 89.44 26 LYS B N 1
ATOM 1717 C CA . LYS B 1 26 ? -16.078 -0.782 -13.469 1 89.44 26 LYS B CA 1
ATOM 1718 C C . LYS B 1 26 ? -17.469 -1.256 -13.867 1 89.44 26 LYS B C 1
ATOM 1720 O O . LYS B 1 26 ? -18.344 -1.424 -13.016 1 89.44 26 LYS B O 1
ATOM 1725 N N . LYS B 1 27 ? -17.672 -1.481 -15.164 1 93.19 27 LYS B N 1
ATOM 1726 C CA . LYS B 1 27 ? -18.969 -1.937 -15.695 1 93.19 27 LYS B CA 1
ATOM 1727 C C . LYS B 1 27 ? -19.094 -3.453 -15.594 1 93.19 27 LYS B C 1
ATOM 1729 O O . LYS B 1 27 ? -20 -4.047 -16.172 1 93.19 27 LYS B O 1
ATOM 1734 N N . GLN B 1 28 ? -18.094 -4.113 -15.047 1 92.25 28 GLN B N 1
ATOM 1735 C CA . GLN B 1 28 ? -18.094 -5.551 -14.797 1 92.25 28 GLN B CA 1
ATOM 1736 C C . GLN B 1 28 ? -17.891 -6.332 -16.094 1 92.25 28 GLN B C 1
ATOM 1738 O O . GLN B 1 28 ? -18.312 -7.48 -16.203 1 92.25 28 GLN B O 1
ATOM 1743 N N . GLU B 1 29 ? -17.328 -5.664 -17.016 1 96.81 29 GLU B N 1
ATOM 1744 C CA . GLU B 1 29 ? -16.984 -6.34 -18.266 1 96.81 29 GLU B CA 1
ATOM 1745 C C . GLU B 1 29 ? -15.602 -6.996 -18.156 1 96.81 29 GLU B C 1
ATOM 1747 O O . GLU B 1 29 ? -14.695 -6.457 -17.531 1 96.81 29 GLU B O 1
ATOM 1752 N N . LEU B 1 30 ? -15.516 -8.102 -18.875 1 97.25 30 LEU B N 1
ATOM 1753 C CA . LEU B 1 30 ? -14.242 -8.812 -18.938 1 97.25 30 LEU B CA 1
ATOM 1754 C C . LEU B 1 30 ? -13.219 -8.016 -19.766 1 97.25 30 LEU B C 1
ATOM 1756 O O . LEU B 1 30 ? -13.477 -7.672 -20.922 1 97.25 30 LEU B O 1
ATOM 1760 N N . ILE B 1 31 ? -12.07 -7.699 -19.156 1 97.75 31 ILE B N 1
ATOM 1761 C CA . ILE B 1 31 ? -11.031 -6.953 -19.859 1 97.75 31 ILE B CA 1
ATOM 1762 C C . ILE B 1 31 ? -9.656 -7.488 -19.453 1 97.75 31 ILE B C 1
ATOM 1764 O O . ILE B 1 31 ? -9.547 -8.352 -18.594 1 97.75 31 ILE B O 1
ATOM 1768 N N . GLY B 1 32 ? -8.664 -7.09 -20.219 1 97.5 32 GLY B N 1
ATOM 1769 C CA . GLY B 1 32 ? -7.266 -7.168 -19.812 1 97.5 32 GLY B CA 1
ATOM 1770 C C . GLY B 1 32 ? -6.688 -5.828 -19.391 1 97.5 32 GLY B C 1
ATOM 1771 O O . GLY B 1 32 ? -6.965 -4.809 -20.031 1 97.5 32 GLY B O 1
ATOM 1772 N N . SER B 1 33 ? -5.977 -5.863 -18.297 1 97.31 33 SER B N 1
ATOM 1773 C CA . SER B 1 33 ? -5.367 -4.613 -17.859 1 97.31 33 SER B CA 1
ATOM 1774 C C . SER B 1 33 ? -3.889 -4.559 -18.219 1 97.31 33 SER B C 1
ATOM 1776 O O . SER B 1 33 ? -3.279 -5.586 -18.516 1 97.31 33 SER B O 1
ATOM 1778 N N . ALA B 1 34 ? -3.375 -3.398 -18.25 1 96.25 34 ALA B N 1
ATOM 1779 C CA . ALA B 1 34 ? -1.969 -3.199 -18.594 1 96.25 34 ALA B CA 1
ATOM 1780 C C . ALA B 1 34 ? -1.074 -3.379 -17.375 1 96.25 34 ALA B C 1
ATOM 1782 O O . ALA B 1 34 ? -1.446 -2.994 -16.25 1 96.25 34 ALA B O 1
ATOM 1783 N N . VAL B 1 35 ? 0.078 -3.918 -17.578 1 96.31 35 VAL B N 1
ATOM 1784 C CA . VAL B 1 35 ? 1.105 -3.996 -16.531 1 96.31 35 VAL B CA 1
ATOM 1785 C C . VAL B 1 35 ? 1.675 -2.605 -16.266 1 96.31 35 VAL B C 1
ATOM 1787 O O . VAL B 1 35 ? 1.956 -1.851 -17.203 1 96.31 35 VAL B O 1
ATOM 1790 N N . THR B 1 36 ? 1.721 -2.248 -15.016 1 93.06 36 THR B N 1
ATOM 1791 C CA . THR B 1 36 ? 2.293 -0.952 -14.672 1 93.06 36 THR B CA 1
ATOM 1792 C C . THR B 1 36 ? 3.578 -1.127 -13.867 1 93.06 36 THR B C 1
ATOM 1794 O O . THR B 1 36 ? 3.684 -2.039 -13.047 1 93.06 36 THR B O 1
ATOM 1797 N N . ASN B 1 37 ? 4.543 -0.248 -14.109 1 92.88 37 ASN B N 1
ATOM 1798 C CA . ASN B 1 37 ? 5.832 -0.255 -13.422 1 92.88 37 ASN B CA 1
ATOM 1799 C C . ASN B 1 37 ? 5.664 -0.165 -11.906 1 92.88 37 ASN B C 1
ATOM 1801 O O . ASN B 1 37 ? 6.281 -0.929 -11.164 1 92.88 37 ASN B O 1
ATOM 1805 N N . LEU B 1 38 ? 4.754 0.656 -11.484 1 93.06 38 LEU B N 1
ATOM 1806 C CA . LEU B 1 38 ? 4.617 0.901 -10.055 1 93.06 38 LEU B CA 1
ATOM 1807 C C . LEU B 1 38 ? 4.016 -0.308 -9.352 1 93.06 38 LEU B C 1
ATOM 1809 O O . LEU B 1 38 ? 4.359 -0.602 -8.203 1 93.06 38 LEU B O 1
ATOM 1813 N N . ASP B 1 39 ? 3.076 -0.988 -10 1 96.25 39 ASP B N 1
ATOM 1814 C CA . ASP B 1 39 ? 2.555 -2.217 -9.406 1 96.25 39 ASP B CA 1
ATOM 1815 C C . ASP B 1 39 ? 3.67 -3.234 -9.18 1 96.25 39 ASP B C 1
ATOM 1817 O O . ASP B 1 39 ? 3.777 -3.814 -8.102 1 96.25 39 ASP B O 1
ATOM 1821 N N . LEU B 1 40 ? 4.469 -3.383 -10.195 1 97.06 40 LEU B N 1
ATOM 1822 C CA . LEU B 1 40 ? 5.539 -4.367 -10.109 1 97.06 40 LEU B CA 1
ATOM 1823 C C . LEU B 1 40 ? 6.504 -4.023 -8.977 1 97.06 40 LEU B C 1
ATOM 1825 O O . LEU B 1 40 ? 6.84 -4.883 -8.156 1 97.06 40 LEU B O 1
ATOM 1829 N N . HIS B 1 41 ? 6.871 -2.811 -8.875 1 96 41 HIS B N 1
ATOM 1830 C CA . HIS B 1 41 ? 7.852 -2.4 -7.879 1 96 41 HIS B CA 1
ATOM 1831 C C . HIS B 1 41 ? 7.266 -2.465 -6.469 1 96 41 HIS B C 1
ATOM 1833 O O . HIS B 1 41 ? 7.863 -3.062 -5.57 1 96 41 HIS B O 1
ATOM 1839 N N . ASP B 1 42 ? 6.152 -1.873 -6.273 1 97.12 42 ASP B N 1
ATOM 1840 C CA . ASP B 1 42 ? 5.57 -1.787 -4.938 1 97.12 42 ASP B CA 1
ATOM 1841 C C . ASP B 1 42 ? 5.23 -3.174 -4.395 1 97.12 42 ASP B C 1
ATOM 1843 O O . ASP B 1 42 ? 5.527 -3.486 -3.24 1 97.12 42 ASP B O 1
ATOM 1847 N N . ILE B 1 43 ? 4.605 -3.947 -5.227 1 98.31 43 ILE B N 1
ATOM 1848 C CA . ILE B 1 43 ? 4.156 -5.254 -4.762 1 98.31 43 ILE B CA 1
ATOM 1849 C C . ILE B 1 43 ? 5.359 -6.18 -4.586 1 98.31 43 ILE B C 1
ATOM 1851 O O . ILE B 1 43 ? 5.391 -7 -3.664 1 98.31 43 ILE B O 1
ATOM 1855 N N . ALA B 1 44 ? 6.387 -6.039 -5.406 1 97.81 44 ALA B N 1
ATOM 1856 C CA . ALA B 1 44 ? 7.613 -6.812 -5.227 1 97.81 44 ALA B CA 1
ATOM 1857 C C . ALA B 1 44 ? 8.289 -6.469 -3.902 1 97.81 44 ALA B C 1
ATOM 1859 O O . ALA B 1 44 ? 8.734 -7.359 -3.176 1 97.81 44 ALA B O 1
ATOM 1860 N N . ARG B 1 45 ? 8.383 -5.207 -3.613 1 96.75 45 ARG B N 1
ATOM 1861 C CA . ARG B 1 45 ? 8.992 -4.77 -2.363 1 96.75 45 ARG B CA 1
ATOM 1862 C C . ARG B 1 45 ? 8.211 -5.281 -1.161 1 96.75 45 ARG B C 1
ATOM 1864 O O . ARG B 1 45 ? 8.797 -5.746 -0.182 1 96.75 45 ARG B O 1
ATOM 1871 N N . ALA B 1 46 ? 6.895 -5.152 -1.229 1 97.88 46 ALA B N 1
ATOM 1872 C CA . ALA B 1 46 ? 6.062 -5.699 -0.162 1 97.88 46 ALA B CA 1
ATOM 1873 C C . ALA B 1 46 ? 6.238 -7.211 -0.054 1 97.88 46 ALA B C 1
ATOM 1875 O O . ALA B 1 46 ? 6.379 -7.75 1.047 1 97.88 46 ALA B O 1
ATOM 1876 N N . GLY B 1 47 ? 6.203 -7.867 -1.211 1 97.75 47 GLY B N 1
ATOM 1877 C CA . GLY B 1 47 ? 6.418 -9.305 -1.221 1 97.75 47 GLY B CA 1
ATOM 1878 C C . GLY B 1 47 ? 7.727 -9.719 -0.569 1 97.75 47 GLY B C 1
ATOM 1879 O O . GLY B 1 47 ? 7.75 -10.625 0.268 1 97.75 47 GLY B O 1
ATOM 1880 N N . LYS B 1 48 ? 8.773 -9.07 -0.94 1 96.25 48 LYS B N 1
ATOM 1881 C CA . LYS B 1 48 ? 10.078 -9.375 -0.364 1 96.25 48 LYS B CA 1
ATOM 1882 C C . LYS B 1 48 ? 10.086 -9.125 1.142 1 96.25 48 LYS B C 1
ATOM 1884 O O . LYS B 1 48 ? 10.633 -9.93 1.905 1 96.25 48 LYS B O 1
ATOM 1889 N N . THR B 1 49 ? 9.516 -8.07 1.57 1 96.31 49 THR B N 1
ATOM 1890 C CA . THR B 1 49 ? 9.438 -7.719 2.982 1 96.31 49 THR B CA 1
ATOM 1891 C C . THR B 1 49 ? 8.727 -8.805 3.779 1 96.31 49 THR B C 1
ATOM 1893 O O . THR B 1 49 ? 9.156 -9.164 4.879 1 96.31 49 THR B O 1
ATOM 1896 N N . PHE B 1 50 ? 7.691 -9.367 3.162 1 97.19 50 PHE B N 1
ATOM 1897 C CA . PHE B 1 50 ? 6.832 -10.234 3.951 1 97.19 50 PHE B CA 1
ATOM 1898 C C . PHE B 1 50 ? 7.082 -11.703 3.602 1 97.19 50 PHE B C 1
ATOM 1900 O O . PHE B 1 50 ? 6.285 -12.57 3.961 1 97.19 50 PHE B O 1
ATOM 1907 N N . GLY B 1 51 ? 8.102 -11.953 2.85 1 95.69 51 GLY B N 1
ATOM 1908 C CA . GLY B 1 51 ? 8.594 -13.312 2.688 1 95.69 51 GLY B CA 1
ATOM 1909 C C . GLY B 1 51 ? 7.902 -14.062 1.565 1 95.69 51 GLY B C 1
ATOM 1910 O O . GLY B 1 51 ? 7.809 -15.297 1.597 1 95.69 51 GLY B O 1
ATOM 1911 N N . VAL B 1 52 ? 7.359 -13.383 0.621 1 97.12 52 VAL B N 1
ATOM 1912 C CA . VAL B 1 52 ? 6.77 -14.008 -0.559 1 97.12 52 VAL B CA 1
ATOM 1913 C C . VAL B 1 52 ? 7.844 -14.766 -1.338 1 97.12 52 VAL B C 1
ATOM 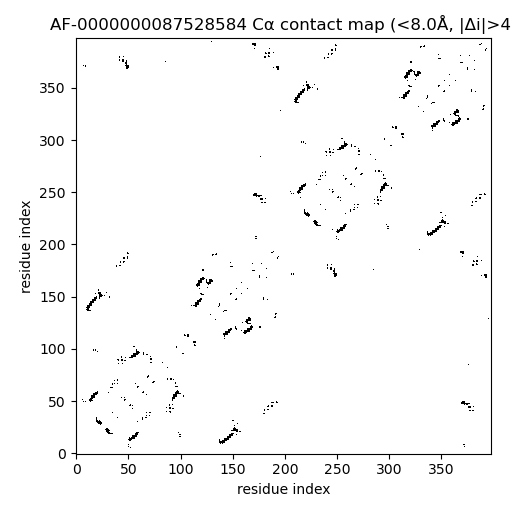1915 O O . VAL B 1 52 ? 8.938 -14.234 -1.574 1 97.12 52 VAL B O 1
ATOM 1918 N N . GLY B 1 53 ? 7.52 -15.984 -1.629 1 95.75 53 GLY B N 1
ATOM 1919 C CA . GLY B 1 53 ? 8.461 -16.766 -2.418 1 95.75 53 GLY B CA 1
ATOM 1920 C C . GLY B 1 53 ? 8.594 -16.281 -3.848 1 95.75 53 GLY B C 1
ATOM 1921 O O . GLY B 1 53 ? 9.688 -15.922 -4.289 1 95.75 53 GLY B O 1
ATOM 1922 N N . THR B 1 54 ? 7.48 -16.266 -4.516 1 97.62 54 THR B N 1
ATOM 1923 C CA . THR B 1 54 ? 7.453 -15.797 -5.898 1 97.62 54 THR B CA 1
ATOM 1924 C C . THR B 1 54 ? 6.277 -14.852 -6.125 1 97.62 54 THR B C 1
ATOM 1926 O O . THR B 1 54 ? 5.176 -15.094 -5.629 1 97.62 54 THR B O 1
ATOM 1929 N N . TYR B 1 55 ? 6.582 -13.781 -6.824 1 98.62 55 TYR B N 1
ATOM 1930 C CA . TYR B 1 55 ? 5.586 -12.836 -7.312 1 98.62 55 TYR B CA 1
ATOM 1931 C C . TYR B 1 55 ? 5.309 -13.047 -8.797 1 98.62 55 TYR B C 1
ATOM 1933 O O . TYR B 1 55 ? 6.094 -12.625 -9.648 1 98.62 55 TYR B O 1
ATOM 1941 N N . TRP B 1 56 ? 4.16 -13.703 -9.055 1 98.75 56 TRP B N 1
ATOM 1942 C CA . TRP B 1 56 ? 3.789 -14.031 -10.422 1 98.75 56 TRP B CA 1
ATOM 1943 C C . TRP B 1 56 ? 3.012 -12.891 -11.07 1 98.75 56 TRP B C 1
ATOM 1945 O O . TRP B 1 56 ? 2.01 -12.43 -10.523 1 98.75 56 TRP B O 1
ATOM 1955 N N . VAL B 1 57 ? 3.535 -12.445 -12.156 1 98.75 57 VAL B N 1
ATOM 1956 C CA . VAL B 1 57 ? 2.812 -11.5 -13 1 98.75 57 VAL B CA 1
ATOM 1957 C C . VAL B 1 57 ? 2.148 -12.234 -14.156 1 98.75 57 VAL B C 1
ATOM 1959 O O . VAL B 1 57 ? 2.832 -12.836 -15 1 98.75 57 VAL B O 1
ATOM 1962 N N . VAL B 1 58 ? 0.84 -12.195 -14.195 1 98.81 58 VAL B N 1
ATOM 1963 C CA . VAL B 1 58 ? 0.096 -13.047 -15.117 1 98.81 58 VAL B CA 1
ATOM 1964 C C . VAL B 1 58 ? -0.597 -12.188 -16.172 1 98.81 58 VAL B C 1
ATOM 1966 O O . VAL B 1 58 ? -1.504 -11.414 -15.852 1 98.81 58 VAL B O 1
ATOM 1969 N N . THR B 1 59 ? -0.227 -12.289 -17.375 1 98.81 59 THR B N 1
ATOM 1970 C CA . THR B 1 59 ? -0.826 -11.594 -18.516 1 98.81 59 THR B CA 1
ATOM 1971 C C . THR B 1 59 ? -0.598 -12.375 -19.812 1 98.81 59 THR B C 1
ATOM 1973 O O . THR B 1 59 ? 0.511 -12.852 -20.062 1 98.81 59 THR B O 1
ATOM 1976 N N . PRO B 1 60 ? -1.646 -12.555 -20.594 1 98.44 60 PRO B N 1
ATOM 1977 C CA . PRO B 1 60 ? -1.475 -13.297 -21.844 1 98.44 60 PRO B CA 1
ATOM 1978 C C . PRO B 1 60 ? -0.822 -12.461 -22.938 1 98.44 60 PRO B C 1
ATOM 1980 O O . PRO B 1 60 ? -0.458 -12.992 -24 1 98.44 60 PRO B O 1
ATOM 1983 N N . TYR B 1 61 ? -0.681 -11.164 -22.766 1 98.06 61 TYR B N 1
ATOM 1984 C CA . TYR B 1 61 ? -0.227 -10.266 -23.812 1 98.06 61 TYR B CA 1
ATOM 1985 C C . TYR B 1 61 ? 1.295 -10.227 -23.875 1 98.06 61 TYR B C 1
ATOM 1987 O O . TYR B 1 61 ? 1.956 -9.789 -22.938 1 98.06 61 TYR B O 1
ATOM 1995 N N . GLU B 1 62 ? 1.812 -10.555 -24.953 1 97.44 62 GLU B N 1
ATOM 1996 C CA . GLU B 1 62 ? 3.252 -10.711 -25.125 1 97.44 62 GLU B CA 1
ATOM 1997 C C . GLU B 1 62 ? 3.984 -9.398 -24.859 1 97.44 62 GLU B C 1
ATOM 1999 O O . GLU B 1 62 ? 5.031 -9.398 -24.203 1 97.44 62 GLU B O 1
ATOM 2004 N N . GLN B 1 63 ? 3.395 -8.344 -25.391 1 97 63 GLN B N 1
ATOM 2005 C CA . GLN B 1 63 ? 4.031 -7.047 -25.188 1 97 63 GLN B CA 1
ATOM 2006 C C . GLN B 1 63 ? 4.109 -6.695 -23.703 1 97 63 GLN B C 1
ATOM 2008 O O . GLN B 1 63 ? 5.094 -6.105 -23.25 1 97 63 GLN B O 1
ATOM 2013 N N . GLN B 1 64 ? 3.08 -7.059 -22.984 1 97.56 64 GLN B N 1
ATOM 2014 C CA . GLN B 1 64 ? 3.057 -6.809 -21.547 1 97.56 64 GLN B CA 1
ATOM 2015 C C . GLN B 1 64 ? 4.047 -7.711 -20.812 1 97.56 64 GLN B C 1
ATOM 2017 O O . GLN B 1 64 ? 4.664 -7.293 -19.828 1 97.56 64 GLN B O 1
ATOM 2022 N N . GLN B 1 65 ? 4.191 -8.891 -21.25 1 97.69 65 GLN B N 1
ATOM 2023 C CA . GLN B 1 65 ? 5.184 -9.797 -20.672 1 97.69 65 GLN B CA 1
ATOM 2024 C C . GLN B 1 65 ? 6.598 -9.25 -20.859 1 97.69 65 GLN B C 1
ATOM 2026 O O . GLN B 1 65 ? 7.41 -9.289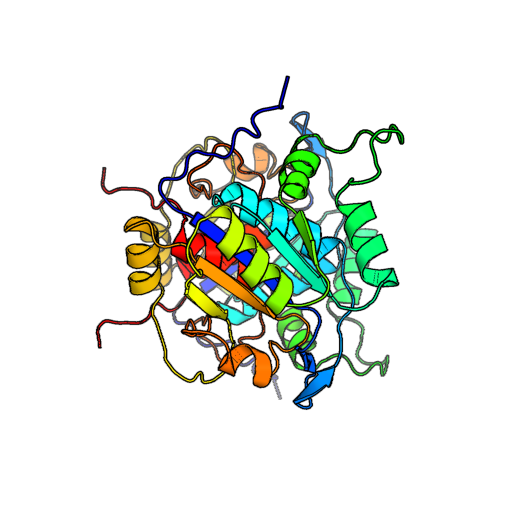 -19.938 1 97.69 65 GLN B O 1
ATOM 2031 N N . GLU B 1 66 ? 6.855 -8.766 -21.969 1 96.06 66 GLU B N 1
ATOM 2032 C CA . GLU B 1 66 ? 8.164 -8.188 -22.266 1 96.06 66 GLU B CA 1
ATOM 2033 C C . GLU B 1 66 ? 8.445 -6.973 -21.391 1 96.06 66 GLU B C 1
ATOM 2035 O O . GLU B 1 66 ? 9.555 -6.816 -20.875 1 96.06 66 GLU B O 1
ATOM 2040 N N . LEU B 1 67 ? 7.414 -6.141 -21.328 1 95 67 LEU B N 1
ATOM 2041 C CA . LEU B 1 67 ? 7.539 -4.973 -20.469 1 95 67 LEU B CA 1
ATOM 2042 C C . LEU B 1 67 ? 7.863 -5.391 -19.031 1 95 67 LEU B C 1
ATOM 2044 O O . LEU B 1 67 ? 8.766 -4.84 -18.406 1 95 67 LEU B O 1
ATOM 2048 N N . ALA B 1 68 ? 7.133 -6.336 -18.531 1 96.44 68 ALA B N 1
ATOM 2049 C CA . ALA B 1 68 ? 7.344 -6.828 -17.172 1 96.44 68 ALA B CA 1
ATOM 2050 C C . ALA B 1 68 ? 8.742 -7.414 -17.016 1 96.44 68 ALA B C 1
ATOM 2052 O O . ALA B 1 68 ? 9.406 -7.191 -16 1 96.44 68 ALA B O 1
ATOM 2053 N N . ALA B 1 69 ? 9.18 -8.141 -17.953 1 95.38 69 ALA B N 1
ATOM 2054 C CA . ALA B 1 69 ? 10.508 -8.758 -17.938 1 95.38 69 ALA B CA 1
ATOM 2055 C C . ALA B 1 69 ? 11.602 -7.699 -17.906 1 95.38 69 ALA B C 1
ATOM 2057 O O . ALA B 1 69 ? 12.594 -7.844 -17.172 1 95.38 69 ALA B O 1
ATOM 2058 N N . ASN B 1 70 ? 11.422 -6.66 -18.656 1 92.56 70 ASN B N 1
ATOM 2059 C CA . ASN B 1 70 ? 12.375 -5.559 -18.672 1 92.56 70 ASN B CA 1
ATOM 2060 C C . ASN B 1 70 ? 12.469 -4.875 -17.312 1 92.56 70 ASN B C 1
ATOM 2062 O O . ASN B 1 70 ? 13.562 -4.578 -16.828 1 92.56 70 ASN B O 1
ATOM 2066 N N . ILE B 1 71 ? 11.352 -4.656 -16.797 1 90.69 71 ILE B N 1
ATOM 2067 C CA . ILE B 1 71 ? 11.297 -4 -15.5 1 90.69 71 ILE B CA 1
ATOM 2068 C C . ILE B 1 71 ? 11.945 -4.898 -14.445 1 90.69 71 ILE B C 1
ATOM 2070 O O . ILE B 1 71 ? 12.68 -4.418 -13.578 1 90.69 71 ILE B O 1
ATOM 2074 N N . ALA B 1 72 ? 11.727 -6.152 -14.523 1 91 72 ALA B N 1
ATOM 2075 C CA . ALA B 1 72 ? 12.211 -7.113 -13.539 1 91 72 ALA B CA 1
ATOM 2076 C C . ALA B 1 72 ? 13.711 -7.375 -13.719 1 91 72 ALA B C 1
ATOM 2078 O O . ALA B 1 72 ? 14.336 -8.016 -12.867 1 91 72 ALA B O 1
ATOM 2079 N N . GLY B 1 73 ? 14.281 -6.699 -14.656 1 80.94 73 GLY B N 1
ATOM 2080 C CA . GLY B 1 73 ? 15.703 -6.824 -14.898 1 80.94 73 GLY B CA 1
ATOM 2081 C C . GLY B 1 73 ? 16.094 -8.164 -15.484 1 80.94 73 GLY B C 1
ATOM 2082 O O . GLY B 1 73 ? 17.219 -8.633 -15.289 1 80.94 73 GLY B O 1
ATOM 2083 N N . HIS B 1 74 ? 15.211 -8.844 -15.938 1 66.12 74 HIS B N 1
ATOM 2084 C CA . HIS B 1 74 ? 15.539 -10.141 -16.516 1 66.12 74 HIS B CA 1
ATOM 2085 C C . HIS B 1 74 ? 16.516 -9.992 -17.688 1 66.12 74 HIS B C 1
ATOM 2087 O O . HIS B 1 74 ? 17.25 -10.93 -18.016 1 66.12 74 HIS B O 1
ATOM 2093 N N . TRP B 1 75 ? 16.484 -8.82 -18.109 1 49.91 75 TRP B N 1
ATOM 2094 C CA . TRP B 1 75 ? 17.359 -8.539 -19.234 1 49.91 75 TRP B CA 1
ATOM 2095 C C . TRP B 1 75 ? 18.562 -7.703 -18.797 1 49.91 75 TRP B C 1
ATOM 2097 O O . TRP B 1 75 ? 19.438 -7.395 -19.594 1 49.91 75 TRP B O 1
ATOM 2107 N N . THR B 1 76 ? 18.609 -7.02 -17.641 1 51.53 76 THR B N 1
ATOM 2108 C CA . THR B 1 76 ? 19.609 -6.004 -17.328 1 51.53 76 THR B CA 1
ATOM 2109 C C . THR B 1 76 ? 20.953 -6.645 -17.016 1 51.53 76 THR B C 1
ATOM 2111 O O . THR B 1 76 ? 21.859 -5.988 -16.484 1 51.53 76 THR B O 1
ATOM 2114 N N . GLU B 1 77 ? 21.406 -7.793 -17.234 1 45.84 77 GLU B N 1
ATOM 2115 C CA . GLU B 1 77 ? 22.844 -8 -17.109 1 45.84 77 GLU B CA 1
ATOM 2116 C C . GLU B 1 77 ? 23.625 -6.77 -17.578 1 45.84 77 GLU B C 1
ATOM 2118 O O . GLU B 1 77 ? 24.703 -6.477 -17.062 1 45.84 77 GLU B O 1
ATOM 2123 N N . GLY B 1 78 ? 23.391 -6.113 -18.703 1 39.78 78 GLY B N 1
ATOM 2124 C CA . GLY B 1 78 ? 24.312 -5.168 -19.312 1 39.78 78 GLY B CA 1
ATOM 2125 C C . GLY B 1 78 ? 24.062 -3.734 -18.875 1 39.78 78 GLY B C 1
ATOM 2126 O O . GLY B 1 78 ? 24.844 -2.838 -19.203 1 39.78 78 GLY B O 1
ATOM 2127 N N . TYR B 1 79 ? 22.875 -3.15 -18.891 1 39.81 79 TYR B N 1
ATOM 2128 C CA . TYR B 1 79 ? 22.812 -1.692 -18.875 1 39.81 79 TYR B CA 1
ATOM 2129 C C . TYR B 1 79 ? 23.047 -1.149 -17.484 1 39.81 79 TYR B C 1
ATOM 2131 O O . TYR B 1 79 ? 22.531 -1.683 -16.5 1 39.81 79 TYR B O 1
ATOM 2139 N N . GLY B 1 80 ? 24.141 -0.583 -17.172 1 38.16 80 GLY B N 1
ATOM 2140 C CA . GLY B 1 80 ? 24.875 0.126 -16.141 1 38.16 80 GLY B CA 1
ATOM 2141 C C . GLY B 1 80 ? 23.969 0.946 -15.227 1 38.16 80 GLY B C 1
ATOM 2142 O O . GLY B 1 80 ? 24.453 1.833 -14.516 1 38.16 80 GLY B O 1
ATOM 2143 N N . GLY B 1 81 ? 22.672 1.254 -15.617 1 46.97 81 GLY B N 1
ATOM 2144 C CA . GLY B 1 81 ? 22.219 2.295 -14.711 1 46.97 81 GLY B CA 1
ATOM 2145 C C . GLY B 1 81 ? 22.094 1.824 -13.273 1 46.97 81 GLY B C 1
ATOM 2146 O O . GLY B 1 81 ? 21.875 0.637 -13.023 1 46.97 81 GLY B O 1
ATOM 2147 N N . THR B 1 82 ? 22.797 2.438 -12.391 1 48.59 82 THR B N 1
ATOM 2148 C CA . THR B 1 82 ? 22.938 2.225 -10.953 1 48.59 82 THR B CA 1
ATOM 2149 C C . THR B 1 82 ? 21.562 2.018 -10.305 1 48.59 82 THR B C 1
ATOM 2151 O O . THR B 1 82 ? 20.844 2.982 -10.047 1 48.59 82 THR B O 1
ATOM 2154 N N . VAL B 1 83 ? 20.859 0.882 -10.688 1 54.03 83 VAL B N 1
ATOM 2155 C CA . VAL B 1 83 ? 19.641 0.564 -9.953 1 54.03 83 VAL B CA 1
ATOM 2156 C C . VAL B 1 83 ? 19.969 0.404 -8.469 1 54.03 83 VAL B C 1
ATOM 2158 O O . VAL B 1 83 ? 21.031 -0.101 -8.109 1 54.03 83 VAL B O 1
ATOM 2161 N N . ASN B 1 84 ? 19.109 0.999 -7.691 1 68.44 84 ASN B N 1
ATOM 2162 C CA . ASN B 1 84 ? 19.188 0.792 -6.246 1 68.44 84 ASN B CA 1
ATOM 2163 C C . ASN B 1 84 ? 19.203 -0.692 -5.895 1 68.44 84 ASN B C 1
ATOM 2165 O O . ASN B 1 84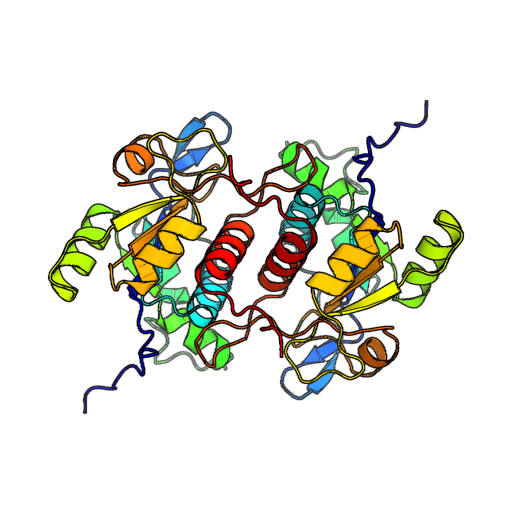 ? 18.312 -1.441 -6.297 1 68.44 84 ASN B O 1
ATOM 2169 N N . PRO B 1 85 ? 20.312 -1.193 -5.41 1 76.56 85 PRO B N 1
ATOM 2170 C CA . PRO B 1 85 ? 20.453 -2.617 -5.09 1 76.56 85 PRO B CA 1
ATOM 2171 C C . PRO B 1 85 ? 19.234 -3.166 -4.336 1 76.56 85 PRO B C 1
ATOM 2173 O O . PRO B 1 85 ? 18.844 -4.316 -4.551 1 76.56 85 PRO B O 1
ATOM 2176 N N . ASP B 1 86 ? 18.656 -2.404 -3.523 1 78.5 86 ASP B N 1
ATOM 2177 C CA . ASP B 1 86 ? 17.484 -2.846 -2.771 1 78.5 86 ASP B CA 1
ATOM 2178 C C . ASP B 1 86 ? 16.297 -3.092 -3.699 1 78.5 86 ASP B C 1
ATOM 2180 O O . ASP B 1 86 ? 15.562 -4.07 -3.535 1 78.5 86 ASP B O 1
ATOM 2184 N N . ARG B 1 87 ? 16.141 -2.281 -4.621 1 80.38 87 ARG B N 1
ATOM 2185 C CA . ARG B 1 87 ? 15.039 -2.443 -5.57 1 80.38 87 ARG B CA 1
ATOM 2186 C C . ARG B 1 87 ? 15.25 -3.678 -6.445 1 80.38 87 ARG B C 1
ATOM 2188 O O . ARG B 1 87 ? 14.305 -4.422 -6.715 1 80.38 87 ARG B O 1
ATOM 2195 N N . ALA B 1 88 ? 16.484 -3.818 -6.844 1 84.44 88 ALA B N 1
ATOM 2196 C CA . ALA B 1 88 ? 16.812 -4.98 -7.668 1 84.44 88 ALA B CA 1
ATOM 2197 C C . ALA B 1 88 ? 16.531 -6.277 -6.918 1 84.44 88 ALA B C 1
ATOM 2199 O O . ALA B 1 88 ? 16.031 -7.242 -7.504 1 84.44 88 ALA B O 1
ATOM 2200 N N . GLU B 1 89 ? 16.875 -6.234 -5.68 1 88.81 89 GLU B N 1
ATOM 2201 C CA . GLU B 1 89 ? 16.625 -7.41 -4.848 1 88.81 89 GLU B CA 1
ATOM 2202 C C . GLU B 1 89 ? 15.133 -7.727 -4.777 1 88.81 89 GLU B C 1
ATOM 2204 O O . GLU B 1 89 ? 14.734 -8.891 -4.879 1 88.81 89 GLU B O 1
ATOM 2209 N N . ALA B 1 90 ? 14.32 -6.773 -4.625 1 92.88 90 ALA B N 1
ATOM 2210 C CA . ALA B 1 90 ? 12.875 -6.969 -4.551 1 92.88 90 ALA B CA 1
ATOM 2211 C C . ALA B 1 90 ? 12.328 -7.508 -5.867 1 92.88 90 ALA B C 1
ATOM 2213 O O . ALA B 1 90 ? 11.477 -8.398 -5.871 1 92.88 90 ALA B O 1
ATOM 2214 N N . LEU B 1 91 ? 12.844 -7.043 -6.984 1 94.38 91 LEU B N 1
ATOM 2215 C CA . LEU B 1 91 ? 12.312 -7.406 -8.297 1 94.38 91 LEU B CA 1
ATOM 2216 C C . LEU B 1 91 ? 12.695 -8.836 -8.656 1 94.38 91 LEU B C 1
ATOM 2218 O O . LEU B 1 91 ? 12.102 -9.438 -9.555 1 94.38 91 LEU B O 1
ATOM 2222 N N . SER B 1 92 ? 13.68 -9.398 -7.977 1 93.44 92 SER B N 1
ATOM 2223 C CA . SER B 1 92 ? 14.211 -10.719 -8.297 1 93.44 92 SER B CA 1
ATOM 2224 C C . SER B 1 92 ? 13.172 -11.805 -8.039 1 93.44 92 SER B C 1
ATOM 2226 O O . SER B 1 92 ? 13.305 -12.922 -8.547 1 93.44 92 SER B O 1
ATOM 2228 N N . ILE B 1 93 ? 12.117 -11.5 -7.312 1 95.56 93 ILE B N 1
ATOM 2229 C CA . ILE B 1 93 ? 11.156 -12.539 -6.969 1 95.56 93 ILE B CA 1
ATOM 2230 C C . ILE B 1 93 ? 10.062 -12.602 -8.031 1 95.56 93 ILE B C 1
ATOM 2232 O O . ILE B 1 93 ? 9.164 -13.438 -7.957 1 95.56 93 ILE B O 1
ATOM 2236 N N . ILE B 1 94 ? 10.141 -11.781 -9.062 1 97.81 94 ILE B N 1
ATOM 2237 C CA . ILE B 1 94 ? 9.094 -11.695 -10.078 1 97.81 94 ILE B CA 1
ATOM 2238 C C . ILE B 1 94 ? 9.297 -12.781 -11.125 1 97.81 94 ILE B C 1
ATOM 2240 O O . ILE B 1 94 ? 10.414 -12.992 -11.609 1 97.81 94 ILE B O 1
ATOM 2244 N N . GLN B 1 95 ? 8.25 -13.469 -11.391 1 98 95 GLN B N 1
ATOM 2245 C CA . GLN B 1 95 ? 8.148 -14.359 -12.539 1 98 95 GLN B CA 1
ATOM 2246 C C . GLN B 1 95 ? 6.914 -14.039 -13.375 1 98 95 GLN B C 1
ATOM 2248 O O . GLN B 1 95 ? 5.875 -13.656 -12.836 1 98 95 GLN B O 1
ATOM 2253 N N . ILE B 1 96 ? 7.043 -14.219 -14.719 1 98.5 96 ILE B N 1
ATOM 2254 C CA . ILE B 1 96 ? 5.977 -13.812 -15.625 1 98.5 96 ILE B CA 1
ATOM 2255 C C . ILE B 1 96 ? 5.41 -15.039 -16.344 1 98.5 96 ILE B C 1
ATOM 2257 O O . ILE B 1 96 ? 6.16 -15.875 -16.844 1 98.5 96 ILE B O 1
ATOM 2261 N N . ARG B 1 97 ? 4.117 -15.18 -16.312 1 98.56 97 ARG B N 1
ATOM 2262 C CA . ARG B 1 97 ? 3.453 -16.266 -17.016 1 98.56 97 ARG B CA 1
ATOM 2263 C C . ARG B 1 97 ? 2.211 -15.781 -17.75 1 98.56 97 ARG B C 1
ATOM 2265 O O . ARG B 1 97 ? 1.689 -14.703 -17.453 1 98.56 97 ARG B O 1
ATOM 2272 N N . ALA B 1 98 ? 1.69 -16.578 -18.641 1 98.44 98 ALA B N 1
ATOM 2273 C CA . ALA B 1 98 ? 0.612 -16.156 -19.531 1 98.44 98 ALA B CA 1
ATOM 2274 C C . ALA B 1 98 ? -0.75 -16.328 -18.859 1 98.44 98 ALA B C 1
ATOM 2276 O O . ALA B 1 98 ? -1.695 -15.602 -19.172 1 98.44 98 ALA B O 1
ATOM 2277 N N . ASN B 1 99 ? -0.881 -17.297 -18.031 1 98.06 99 ASN B N 1
ATOM 2278 C CA . ASN B 1 99 ? -2.17 -17.547 -17.391 1 98.06 99 ASN B CA 1
ATOM 2279 C C . ASN B 1 99 ? -2.004 -18.234 -16.031 1 98.06 99 ASN B C 1
ATOM 2281 O O . ASN B 1 99 ? -0.916 -18.703 -15.703 1 98.06 99 ASN B O 1
ATOM 2285 N N . LEU B 1 100 ? -3.082 -18.203 -15.297 1 98.19 100 LEU B N 1
ATOM 2286 C CA . LEU B 1 100 ? -3.088 -18.719 -13.93 1 98.19 100 LEU B CA 1
ATOM 2287 C C . LEU B 1 100 ? -2.812 -20.219 -13.906 1 98.19 100 LEU B C 1
ATOM 2289 O O . LEU B 1 100 ? -2.137 -20.719 -13 1 98.19 100 LEU B O 1
ATOM 2293 N N . GLU B 1 101 ? -3.26 -20.969 -14.844 1 97.56 101 GLU B N 1
ATOM 2294 C CA . GLU B 1 101 ? -3.059 -22.422 -14.914 1 97.56 101 GLU B CA 1
ATOM 2295 C C . GLU B 1 101 ? -1.574 -22.766 -14.953 1 97.56 101 GLU B C 1
ATOM 2297 O O . GLU B 1 101 ? -1.138 -23.719 -14.289 1 97.56 101 GLU B O 1
ATOM 2302 N N . GLN B 1 102 ? -0.841 -22.047 -15.719 1 98.06 102 GLN B N 1
ATOM 2303 C CA . GLN B 1 102 ? 0.601 -22.25 -15.797 1 98.06 102 GLN B CA 1
ATOM 2304 C C . GLN B 1 102 ? 1.266 -22.031 -14.438 1 98.06 102 GLN B C 1
ATOM 2306 O O . GLN B 1 102 ? 2.158 -22.781 -14.047 1 98.06 102 GLN B O 1
ATOM 2311 N N . VAL B 1 103 ? 0.843 -20.984 -13.758 1 98.5 103 VAL B N 1
ATOM 2312 C CA . VAL B 1 103 ? 1.396 -20.656 -12.445 1 98.5 103 VAL B CA 1
ATOM 2313 C C . VAL B 1 103 ? 1.137 -21.797 -11.461 1 98.5 103 VAL B C 1
ATOM 2315 O O . VAL B 1 103 ? 2.059 -22.266 -10.789 1 98.5 103 VAL B O 1
ATOM 2318 N N . ILE B 1 104 ? -0.089 -22.234 -11.422 1 98.25 104 ILE B N 1
ATOM 2319 C CA . ILE B 1 104 ? -0.468 -23.297 -10.5 1 98.25 104 ILE B CA 1
ATOM 2320 C C . ILE B 1 104 ? 0.306 -24.578 -10.828 1 98.25 104 ILE B C 1
ATOM 2322 O O . ILE B 1 104 ? 0.801 -25.266 -9.93 1 98.25 104 ILE B O 1
ATOM 2326 N N . ALA B 1 105 ? 0.424 -24.906 -12.109 1 97.88 105 ALA B N 1
ATOM 2327 C CA . ALA B 1 105 ? 1.159 -26.094 -12.547 1 97.88 105 ALA B CA 1
ATOM 2328 C C . ALA B 1 105 ? 2.617 -26.031 -12.102 1 97.88 105 ALA B C 1
ATOM 2330 O O . ALA B 1 105 ? 3.168 -27.016 -11.602 1 97.88 105 ALA B O 1
ATOM 2331 N N . GLU B 1 106 ? 3.217 -24.906 -12.266 1 97.62 106 GLU B N 1
ATOM 2332 C CA . GLU B 1 106 ? 4.629 -24.75 -11.922 1 97.62 106 GLU B CA 1
ATOM 2333 C C . GLU B 1 106 ? 4.848 -24.844 -10.422 1 97.62 106 GLU B C 1
ATOM 2335 O O . GLU B 1 106 ? 5.801 -25.484 -9.961 1 97.62 106 GLU B O 1
ATOM 2340 N N . ILE B 1 107 ? 3.979 -24.156 -9.648 1 97.44 107 ILE B N 1
ATOM 2341 C CA . ILE B 1 107 ? 4.09 -24.25 -8.195 1 97.44 107 ILE B CA 1
ATOM 2342 C C . ILE B 1 107 ? 3.939 -25.719 -7.762 1 97.44 107 ILE B C 1
ATOM 2344 O O . ILE B 1 107 ? 4.68 -26.188 -6.898 1 97.44 107 ILE B O 1
ATOM 2348 N N . SER B 1 108 ? 3.004 -26.406 -8.398 1 96.62 108 SER B N 1
ATOM 2349 C CA . SER B 1 108 ? 2.73 -27.797 -8.07 1 96.62 108 SER B CA 1
ATOM 2350 C C . SER B 1 108 ? 3.934 -28.688 -8.375 1 96.62 108 SER B C 1
ATOM 2352 O O . SER B 1 108 ? 4.258 -29.594 -7.598 1 96.62 108 SER B O 1
ATOM 2354 N N . GLU B 1 109 ? 4.5 -28.469 -9.461 1 95.81 109 GLU B N 1
ATOM 2355 C CA . GLU B 1 109 ? 5.66 -29.25 -9.883 1 95.81 109 GLU B CA 1
ATOM 2356 C C . GLU B 1 109 ? 6.836 -29.031 -8.93 1 95.81 109 GLU B C 1
ATOM 2358 O O . GLU B 1 109 ? 7.508 -29.984 -8.539 1 95.81 109 GLU B O 1
ATOM 2363 N N . LYS B 1 110 ? 7.086 -27.859 -8.523 1 91.5 110 LYS B N 1
ATOM 2364 C CA . LYS B 1 110 ? 8.203 -27.516 -7.652 1 91.5 110 LYS B CA 1
ATOM 2365 C C . LYS B 1 110 ? 7.98 -28.047 -6.238 1 91.5 110 LYS B C 1
ATOM 2367 O O . LYS B 1 110 ? 8.922 -28.5 -5.59 1 91.5 110 LYS B O 1
ATOM 2372 N N . GLY B 1 111 ? 6.773 -27.969 -5.754 1 89.62 111 GLY B N 1
ATOM 2373 C CA . GLY B 1 111 ? 6.488 -28.312 -4.371 1 89.62 111 GLY B CA 1
ATOM 2374 C C . GLY B 1 111 ? 5.953 -29.719 -4.199 1 89.62 111 GLY B C 1
ATOM 2375 O O . GLY B 1 111 ? 5.848 -30.219 -3.074 1 89.62 111 GLY B O 1
ATOM 2376 N N . GLY B 1 112 ? 5.535 -30.344 -5.273 1 90 112 GLY B N 1
ATOM 2377 C CA . GLY B 1 112 ? 4.996 -31.688 -5.227 1 90 112 GLY B CA 1
ATOM 2378 C C . GLY B 1 112 ? 3.541 -31.734 -4.805 1 90 112 GLY B C 1
ATOM 2379 O O . GLY B 1 112 ? 3.006 -32.812 -4.52 1 90 112 GLY B O 1
ATOM 2380 N N . ARG B 1 113 ? 2.957 -30.609 -4.562 1 93.06 113 ARG B N 1
ATOM 2381 C CA . ARG B 1 113 ? 1.549 -30.516 -4.188 1 93.06 113 ARG B CA 1
ATOM 2382 C C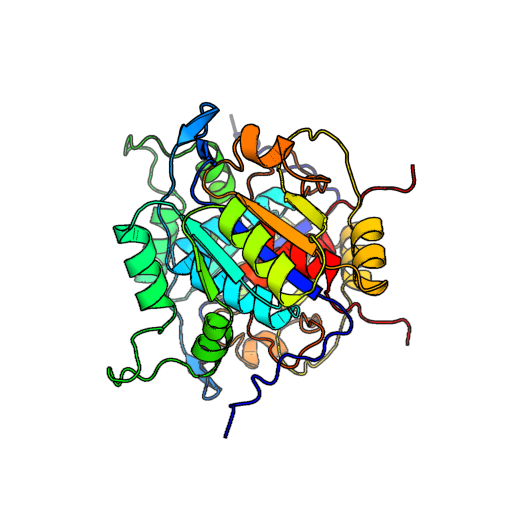 . ARG B 1 113 ? 0.92 -29.25 -4.742 1 93.06 113 ARG B C 1
ATOM 2384 O O . ARG B 1 113 ? 1.598 -28.219 -4.887 1 93.06 113 ARG B O 1
ATOM 2391 N N . VAL B 1 114 ? -0.394 -29.344 -5.023 1 96.25 114 VAL B N 1
ATOM 2392 C CA . VAL B 1 114 ? -1.152 -28.203 -5.508 1 96.25 114 VAL B CA 1
ATOM 2393 C C . VAL B 1 114 ? -1.287 -27.156 -4.395 1 96.25 114 VAL B C 1
ATOM 2395 O O . VAL B 1 114 ? -1.605 -27.5 -3.254 1 96.25 114 VAL B O 1
ATOM 2398 N N . PRO B 1 115 ? -0.985 -25.969 -4.676 1 98 115 PRO B N 1
ATOM 2399 C CA . PRO B 1 115 ? -1.152 -24.953 -3.648 1 98 115 PRO B CA 1
ATOM 2400 C C . PRO B 1 115 ? -2.619 -24.656 -3.342 1 98 115 PRO B C 1
ATOM 2402 O O . PRO B 1 115 ? -3.488 -24.875 -4.188 1 98 115 PRO B O 1
ATOM 2405 N N . LEU B 1 116 ? -2.873 -24.219 -2.1 1 97.75 116 LEU B N 1
ATOM 2406 C CA . LEU B 1 116 ? -4.164 -23.609 -1.81 1 97.75 116 LEU B CA 1
ATOM 2407 C C . LEU B 1 116 ? -4.297 -22.266 -2.521 1 97.75 116 LEU B C 1
ATOM 2409 O O . LEU B 1 116 ? -3.545 -21.328 -2.24 1 97.75 116 LEU B O 1
ATOM 2413 N N . VAL B 1 117 ? -5.273 -22.156 -3.455 1 97.69 117 VAL B N 1
ATOM 2414 C CA . VAL B 1 117 ? -5.473 -20.922 -4.223 1 97.69 117 VAL B CA 1
ATOM 2415 C C . VAL B 1 117 ? -6.496 -20.031 -3.525 1 97.69 117 VAL B C 1
ATOM 2417 O O . VAL B 1 117 ? -7.652 -20.438 -3.354 1 97.69 117 VAL B O 1
ATOM 2420 N N . VAL B 1 118 ? -6.051 -18.891 -3.121 1 97.19 118 VAL B N 1
ATOM 2421 C CA . VAL B 1 118 ? -6.914 -17.984 -2.367 1 97.19 118 VAL B CA 1
ATOM 2422 C C . VAL B 1 118 ? -7.082 -16.672 -3.135 1 97.19 118 VAL B C 1
ATOM 2424 O O . VAL B 1 118 ? -6.094 -16.031 -3.508 1 97.19 118 VAL B O 1
ATOM 2427 N N . ALA B 1 119 ? -8.336 -16.266 -3.355 1 96.38 119 ALA B N 1
ATOM 2428 C CA . ALA B 1 119 ? -8.617 -15.016 -4.07 1 96.38 119 ALA B CA 1
ATOM 2429 C C . ALA B 1 119 ? -8.828 -13.859 -3.096 1 96.38 119 ALA B C 1
ATOM 2431 O O . ALA B 1 119 ? -9.188 -14.078 -1.936 1 96.38 119 ALA B O 1
ATOM 2432 N N . THR B 1 120 ? -8.492 -12.664 -3.598 1 92.31 120 THR B N 1
ATOM 2433 C CA . THR B 1 120 ? -8.828 -11.43 -2.896 1 92.31 120 THR B CA 1
ATOM 2434 C C . THR B 1 120 ? -9.875 -10.633 -3.676 1 92.31 120 THR B C 1
ATOM 2436 O O . THR B 1 120 ? -9.844 -10.602 -4.91 1 92.31 120 THR B O 1
ATOM 2439 N N . SER B 1 121 ? -10.875 -10.172 -2.949 1 81.19 121 SER B N 1
ATOM 2440 C CA . SER B 1 121 ? -11.922 -9.391 -3.613 1 81.19 121 SER B CA 1
ATOM 2441 C C . SER B 1 121 ? -12.477 -8.312 -2.691 1 81.19 121 SER B C 1
ATOM 2443 O O . SER B 1 121 ? -12.555 -8.508 -1.477 1 81.19 121 SER B O 1
ATOM 2445 N N . ALA B 1 122 ? -12.844 -7.199 -3.312 1 69 122 ALA B N 1
ATOM 2446 C CA . ALA B 1 122 ? -13.531 -6.148 -2.564 1 69 122 ALA B CA 1
ATOM 2447 C C . ALA B 1 122 ? -15.016 -6.461 -2.414 1 69 122 ALA B C 1
ATOM 2449 O O . ALA B 1 122 ? -15.719 -5.809 -1.638 1 69 122 ALA B O 1
ATOM 2450 N N . GLY B 1 123 ? -15.492 -7.473 -3.178 1 66 123 GLY B N 1
ATOM 2451 C CA . GLY B 1 123 ? -16.906 -7.801 -3.174 1 66 123 GLY B CA 1
ATOM 2452 C C . GLY B 1 123 ? -17.234 -9.062 -2.395 1 66 123 GLY B C 1
ATOM 2453 O O . GLY B 1 123 ? -16.422 -9.523 -1.59 1 66 123 GLY B O 1
ATOM 2454 N N . GLN B 1 124 ? -18.609 -9.5 -2.457 1 58.09 124 GLN B N 1
ATOM 2455 C CA . GLN B 1 124 ? -19.156 -10.656 -1.747 1 58.09 124 GLN B CA 1
ATOM 2456 C C . GLN B 1 124 ? -18.688 -11.961 -2.389 1 58.09 124 GLN B C 1
ATOM 2458 O O . GLN B 1 124 ? -18.688 -12.086 -3.615 1 58.09 124 GLN B O 1
ATOM 2463 N N . LEU B 1 125 ? -17.922 -12.734 -1.607 1 61.53 125 LEU B N 1
ATOM 2464 C CA . LEU B 1 125 ? -17.266 -13.898 -2.197 1 61.53 125 LEU B CA 1
ATOM 2465 C C . LEU B 1 125 ? -17.953 -15.188 -1.771 1 61.53 125 LEU B C 1
ATOM 2467 O O . LEU B 1 125 ? -18.594 -15.234 -0.722 1 61.53 125 LEU B O 1
ATOM 2471 N N . CYS B 1 126 ? -17.828 -16.188 -2.629 1 63.56 126 CYS B N 1
ATOM 2472 C CA . CYS B 1 126 ? -18.172 -17.578 -2.348 1 63.56 126 CYS B CA 1
ATOM 2473 C C . CYS B 1 126 ? -17 -18.297 -1.682 1 63.56 126 CYS B C 1
ATOM 2475 O O . CYS B 1 126 ? -15.844 -17.938 -1.895 1 63.56 126 CYS B O 1
ATOM 2477 N N . LYS B 1 127 ? -17.125 -19.141 -0.476 1 84.12 127 LYS B N 1
ATOM 2478 C CA . LYS B 1 127 ? -16.188 -19.953 0.293 1 84.12 127 LYS B CA 1
ATOM 2479 C C . LYS B 1 127 ? -15.234 -19.078 1.094 1 84.12 127 LYS B C 1
ATOM 2481 O O . LYS B 1 127 ? -14.023 -19.078 0.847 1 84.12 127 LYS B O 1
ATOM 2486 N N . ARG B 1 128 ? -15.695 -18.375 1.939 1 87.19 128 ARG B N 1
ATOM 2487 C CA . ARG B 1 128 ? -14.977 -17.359 2.688 1 87.19 128 ARG B CA 1
ATOM 2488 C C . ARG B 1 128 ? -14.008 -17.984 3.684 1 87.19 128 ARG B C 1
ATOM 2490 O O . ARG B 1 128 ? -14.344 -18.969 4.34 1 87.19 128 ARG B O 1
ATOM 2497 N N . THR B 1 129 ? -12.789 -17.547 3.588 1 92.75 129 THR B N 1
ATOM 2498 C CA . THR B 1 129 ? -11.828 -17.828 4.648 1 92.75 129 THR B CA 1
ATOM 2499 C C . THR B 1 129 ? -11.469 -16.547 5.406 1 92.75 129 THR B C 1
ATOM 2501 O O . THR B 1 129 ? -11.945 -15.469 5.078 1 92.75 129 THR B O 1
ATOM 2504 N N . SER B 1 130 ? -10.742 -16.688 6.512 1 93.94 130 SER B N 1
ATOM 2505 C CA . SER B 1 130 ? -10.297 -15.547 7.297 1 93.94 130 SER B CA 1
ATOM 2506 C C . SER B 1 130 ? -8.781 -15.398 7.254 1 93.94 130 SER B C 1
ATOM 2508 O O . SER B 1 130 ? -8.07 -16.359 6.941 1 93.94 130 SER B O 1
ATOM 2510 N N . TYR B 1 131 ? -8.336 -14.219 7.496 1 95.44 131 TYR B N 1
ATOM 2511 C CA . TYR B 1 131 ? -6.895 -14.016 7.578 1 95.44 131 TYR B CA 1
ATOM 2512 C C . TYR B 1 131 ? -6.281 -14.906 8.656 1 95.44 131 TYR B C 1
ATOM 2514 O O . TYR B 1 131 ? -5.184 -15.438 8.477 1 95.44 131 TYR B O 1
ATOM 2522 N N . GLU B 1 132 ? -6.98 -15.023 9.719 1 94.88 132 GLU B N 1
ATOM 2523 C CA . GLU B 1 132 ? -6.512 -15.875 10.805 1 94.88 132 GLU B CA 1
ATOM 2524 C C . GLU B 1 132 ? -6.359 -17.328 10.352 1 94.88 132 GLU B C 1
ATOM 2526 O O . GLU B 1 132 ? -5.336 -17.953 10.609 1 94.88 132 GLU B O 1
ATOM 2531 N N . THR B 1 133 ? -7.379 -17.844 9.688 1 95.38 133 THR B N 1
ATOM 2532 C CA . THR B 1 133 ? -7.352 -19.203 9.188 1 95.38 133 THR B CA 1
ATOM 2533 C C . THR B 1 133 ? -6.219 -19.391 8.18 1 95.38 133 THR B C 1
ATOM 2535 O O . THR B 1 133 ? -5.5 -20.391 8.219 1 95.38 133 THR B O 1
ATOM 2538 N N . LEU B 1 134 ? -6.082 -18.453 7.336 1 96.56 134 LEU B N 1
ATOM 2539 C CA . LEU B 1 134 ? -5.047 -18.547 6.309 1 96.56 134 LEU B CA 1
ATOM 2540 C C . LEU B 1 134 ? -3.656 -18.469 6.93 1 96.56 134 LEU B C 1
ATOM 2542 O O . LEU B 1 134 ? -2.732 -19.156 6.488 1 96.56 134 LEU B O 1
ATOM 2546 N N . ARG B 1 135 ? -3.471 -17.625 7.93 1 95.31 135 ARG B N 1
ATOM 2547 C CA . ARG B 1 135 ? -2.205 -17.562 8.656 1 95.31 135 ARG B CA 1
ATOM 2548 C C . ARG B 1 135 ? -1.85 -18.906 9.25 1 95.31 135 ARG B C 1
ATOM 2550 O O . ARG B 1 135 ? -0.71 -19.375 9.133 1 95.31 135 ARG B O 1
ATOM 2557 N N . SER B 1 136 ? -2.811 -19.516 9.883 1 95.44 136 SER B N 1
ATOM 2558 C CA . SER B 1 136 ? -2.604 -20.828 10.461 1 95.44 136 SER B CA 1
ATOM 2559 C C . SER B 1 136 ? -2.234 -21.859 9.391 1 95.44 136 SER B C 1
ATOM 2561 O O . SER B 1 136 ? -1.356 -22.688 9.602 1 95.44 136 SER B O 1
ATOM 2563 N N . THR B 1 137 ? -2.922 -21.766 8.312 1 95.81 137 THR B N 1
ATOM 2564 C CA . THR B 1 137 ? -2.656 -22.656 7.188 1 95.81 137 THR B CA 1
ATOM 2565 C C . THR B 1 137 ? -1.213 -22.516 6.711 1 95.81 137 THR B C 1
ATOM 2567 O O . THR B 1 137 ? -0.534 -23.5 6.457 1 95.81 137 THR B O 1
ATOM 2570 N N . LEU B 1 138 ? -0.74 -21.297 6.637 1 95.69 138 LEU B N 1
ATOM 2571 C CA . LEU B 1 138 ? 0.634 -21.016 6.234 1 95.69 138 LEU B CA 1
ATOM 2572 C C . LEU B 1 138 ? 1.622 -21.562 7.262 1 95.69 138 LEU B C 1
ATOM 2574 O O . LEU B 1 138 ? 2.633 -22.172 6.898 1 95.69 138 LEU B O 1
ATOM 2578 N N . GLN B 1 139 ? 1.278 -21.406 8.469 1 92.5 139 GLN B N 1
ATOM 2579 C CA . GLN B 1 139 ? 2.156 -21.859 9.547 1 92.5 139 GLN B CA 1
ATOM 2580 C C . GLN B 1 139 ? 2.248 -23.375 9.586 1 92.5 139 GLN B C 1
ATOM 2582 O O . GLN B 1 139 ? 3.256 -23.922 10.039 1 92.5 139 GLN B O 1
ATOM 2587 N N . GLU B 1 140 ? 1.213 -23.984 9.141 1 94.06 140 GLU B N 1
ATOM 2588 C CA . GLU B 1 140 ? 1.188 -25.438 9.094 1 94.06 140 GLU B CA 1
ATOM 2589 C C . GLU B 1 140 ? 1.993 -25.969 7.91 1 94.06 140 GLU B C 1
ATOM 2591 O O . GLU B 1 140 ? 2.137 -27.188 7.738 1 94.06 140 GLU B O 1
ATOM 2596 N N . GLY B 1 141 ? 2.484 -25.109 7.082 1 92.31 141 GLY B N 1
ATOM 2597 C CA . GLY B 1 141 ? 3.381 -25.516 6.012 1 92.31 141 GLY B CA 1
ATOM 2598 C C . GLY B 1 141 ? 2.674 -25.688 4.68 1 92.31 141 GLY B C 1
ATOM 2599 O O . GLY B 1 141 ? 3.277 -26.156 3.711 1 92.31 141 GLY B O 1
ATOM 2600 N N . ARG B 1 142 ? 1.408 -25.375 4.648 1 95 142 ARG B N 1
ATOM 2601 C CA . ARG B 1 142 ? 0.667 -25.484 3.396 1 95 142 ARG B CA 1
ATOM 2602 C C . ARG B 1 142 ? 1.089 -24.406 2.414 1 95 142 ARG B C 1
ATOM 2604 O O . ARG B 1 142 ? 1.242 -23.234 2.795 1 95 142 ARG B O 1
ATOM 2611 N N . SER B 1 143 ? 1.321 -24.812 1.177 1 97.06 143 SER B N 1
ATOM 2612 C CA . SER B 1 143 ? 1.617 -23.859 0.115 1 97.06 143 SER B CA 1
ATOM 2613 C C . SER B 1 143 ? 0.377 -23.062 -0.273 1 97.06 143 SER B C 1
ATOM 2615 O O . SER B 1 143 ? -0.688 -23.625 -0.511 1 97.06 143 SER B O 1
ATOM 2617 N N . VAL B 1 144 ? 0.524 -21.734 -0.284 1 98.06 144 VAL B N 1
ATOM 2618 C CA . VAL B 1 144 ? -0.607 -20.875 -0.6 1 98.06 144 VAL B CA 1
ATOM 2619 C C . VAL B 1 144 ? -0.258 -19.969 -1.786 1 98.06 144 VAL B C 1
ATOM 2621 O O . VAL B 1 144 ? 0.853 -19.438 -1.866 1 98.06 144 VAL B O 1
ATOM 2624 N N . LEU B 1 145 ? -1.187 -19.859 -2.725 1 98.62 145 LEU B N 1
ATOM 2625 C CA . LEU B 1 145 ? -1.135 -18.891 -3.807 1 98.62 145 LEU B CA 1
ATOM 2626 C C . LEU B 1 145 ? -2.234 -17.844 -3.648 1 98.62 145 LEU B C 1
ATOM 2628 O O . LEU B 1 145 ? -3.422 -18.156 -3.756 1 98.62 145 LEU B O 1
ATOM 2632 N N . LEU B 1 146 ? -1.831 -16.656 -3.348 1 98.44 146 LEU B N 1
ATOM 2633 C CA . LEU B 1 146 ? -2.773 -15.555 -3.189 1 98.44 146 LEU B CA 1
ATOM 2634 C C . LEU B 1 146 ? -2.979 -14.82 -4.512 1 98.44 146 LEU B C 1
ATOM 2636 O O . LEU B 1 146 ? -2.014 -14.352 -5.121 1 98.44 146 LEU B O 1
ATOM 2640 N N . LEU B 1 147 ? -4.23 -14.68 -4.934 1 98.44 147 LEU B N 1
ATOM 2641 C CA . LEU B 1 147 ? -4.547 -14.016 -6.195 1 98.44 147 LEU B CA 1
ATOM 2642 C C . LEU B 1 147 ? -4.953 -12.562 -5.965 1 98.44 147 LEU B C 1
ATOM 2644 O O . LEU B 1 147 ? -5.828 -12.289 -5.141 1 98.44 147 LEU B O 1
ATOM 2648 N N . LEU B 1 148 ? -4.355 -11.688 -6.68 1 97.94 148 LEU B N 1
ATOM 2649 C CA . LEU B 1 148 ? -4.664 -10.258 -6.684 1 97.94 148 LEU B CA 1
ATOM 2650 C C . LEU B 1 148 ? -5.148 -9.812 -8.062 1 97.94 148 LEU B C 1
ATOM 2652 O O . LEU B 1 148 ? -4.5 -10.086 -9.07 1 97.94 148 LEU B O 1
ATOM 2656 N N . GLY B 1 149 ? -6.23 -9.117 -8.07 1 96.62 149 GLY B N 1
ATOM 2657 C CA . GLY B 1 149 ? -6.766 -8.633 -9.328 1 96.62 149 GLY B CA 1
ATOM 2658 C C . GLY B 1 149 ? -6.406 -7.184 -9.617 1 96.62 149 GLY B C 1
ATOM 2659 O O . GLY B 1 149 ? -6.395 -6.352 -8.711 1 96.62 149 GLY B O 1
ATOM 2660 N N . THR B 1 150 ? -6.117 -6.84 -10.82 1 96.75 150 THR B N 1
ATOM 2661 C CA . THR B 1 150 ? -5.922 -5.461 -11.258 1 96.75 150 THR B CA 1
ATOM 2662 C C . THR B 1 150 ? -7.238 -4.852 -11.727 1 96.75 150 THR B C 1
ATOM 2664 O O . THR B 1 150 ? -8.297 -5.469 -11.594 1 96.75 150 THR B O 1
ATOM 2667 N N . ALA B 1 151 ? -7.18 -3.6 -12.188 1 94.19 151 ALA B N 1
ATOM 2668 C CA . ALA B 1 151 ? -8.383 -2.896 -12.633 1 94.19 151 ALA B CA 1
ATOM 2669 C C . ALA B 1 151 ? -9.422 -2.826 -11.516 1 94.19 151 ALA B C 1
ATOM 2671 O O . ALA B 1 151 ? -9.148 -2.287 -10.445 1 94.19 151 ALA B O 1
ATOM 2672 N N . TRP B 1 152 ? -10.648 -3.482 -11.797 1 92.88 152 TRP B N 1
ATOM 2673 C CA . TRP B 1 152 ? -11.688 -3.443 -10.773 1 92.88 152 TRP B CA 1
ATOM 2674 C C . TRP B 1 152 ? -11.82 -4.797 -10.078 1 92.88 152 TRP B C 1
ATOM 2676 O O . TRP B 1 152 ? -12.836 -5.074 -9.438 1 92.88 152 TRP B O 1
ATOM 2686 N N . GLY B 1 153 ? -10.812 -5.719 -10.305 1 94.06 153 GLY B N 1
ATOM 2687 C CA . GLY B 1 153 ? -10.781 -6.973 -9.57 1 94.06 153 GLY B CA 1
ATOM 2688 C C . GLY B 1 153 ? -10.773 -8.195 -10.477 1 94.06 153 GLY B C 1
ATOM 2689 O O . GLY B 1 153 ? -10.836 -8.07 -11.703 1 94.06 153 GLY B O 1
ATOM 2690 N N . LEU B 1 154 ? -10.695 -9.289 -9.867 1 96.12 154 LEU B N 1
ATOM 2691 C CA . LEU B 1 154 ? -10.648 -10.57 -10.562 1 96.12 154 LEU B CA 1
ATOM 2692 C C . LEU B 1 154 ? -11.977 -10.859 -11.258 1 96.12 154 LEU B C 1
ATOM 2694 O O . LEU B 1 154 ? -13.047 -10.562 -10.711 1 96.12 154 LEU B O 1
ATOM 2698 N N . ALA B 1 155 ? -11.914 -11.414 -12.422 1 95.31 155 ALA B N 1
ATOM 2699 C CA . ALA B 1 155 ? -13.125 -11.891 -13.086 1 95.31 155 ALA B CA 1
ATOM 2700 C C . ALA B 1 155 ? -13.742 -13.062 -12.32 1 95.31 155 ALA B C 1
ATOM 2702 O O . ALA B 1 155 ? -13.031 -13.828 -11.664 1 95.31 155 ALA B O 1
ATOM 2703 N N . PRO B 1 156 ? -15.023 -13.273 -12.438 1 92 156 PRO B N 1
ATOM 2704 C CA . PRO B 1 156 ? -15.695 -14.375 -11.742 1 92 156 PRO B CA 1
ATOM 2705 C C . PRO B 1 156 ? -15.086 -15.734 -12.062 1 92 156 PRO B C 1
ATOM 2707 O O . PRO B 1 156 ? -15.008 -16.594 -11.18 1 92 156 PRO B O 1
ATOM 2710 N N . GLU B 1 157 ? -14.648 -15.953 -13.242 1 92.69 157 GLU B N 1
ATOM 2711 C CA . GLU B 1 157 ? -14.086 -17.234 -13.633 1 92.69 157 GLU B CA 1
ATOM 2712 C C . GLU B 1 157 ? -12.82 -17.547 -12.836 1 92.69 157 GLU B C 1
ATOM 2714 O O . GLU B 1 157 ? -12.5 -18.719 -12.602 1 92.69 157 GLU B O 1
ATOM 2719 N N . VAL B 1 158 ? -12.078 -16.516 -12.406 1 93.94 158 VAL B N 1
ATOM 2720 C CA . VAL B 1 158 ? -10.867 -16.703 -11.617 1 93.94 158 VAL B CA 1
ATOM 2721 C C . VAL B 1 158 ? -11.242 -16.969 -10.156 1 93.94 158 VAL B C 1
ATOM 2723 O O . VAL B 1 158 ? -10.695 -17.875 -9.531 1 93.94 158 VAL B O 1
ATOM 2726 N N . THR B 1 159 ? -12.195 -16.156 -9.664 1 91.94 159 THR B N 1
ATOM 2727 C CA . THR B 1 159 ? -12.609 -16.328 -8.273 1 91.94 159 THR B CA 1
ATOM 2728 C C . THR B 1 159 ? -13.258 -17.688 -8.055 1 91.94 159 THR B C 1
ATOM 2730 O O . THR B 1 159 ? -13.133 -18.266 -6.98 1 91.94 159 THR B O 1
ATOM 2733 N N . GLU B 1 160 ? -13.922 -18.172 -9.031 1 89.25 160 GLU B N 1
ATOM 2734 C CA . GLU B 1 160 ? -14.578 -19.469 -8.945 1 89.25 160 GLU B CA 1
ATOM 2735 C C . GLU B 1 160 ? -13.562 -20.609 -8.906 1 89.25 160 GLU B C 1
ATOM 2737 O O . GLU B 1 160 ? -13.82 -21.656 -8.336 1 89.25 160 GLU B O 1
ATOM 2742 N N . LEU B 1 161 ? -12.43 -20.391 -9.484 1 90.12 161 LEU B N 1
ATOM 2743 C CA . LEU B 1 161 ? -11.359 -21.375 -9.523 1 90.12 161 LEU B CA 1
ATOM 2744 C C . LEU B 1 161 ? -10.633 -21.438 -8.18 1 90.12 161 LEU B C 1
ATOM 2746 O O . LEU B 1 161 ? -9.992 -22.453 -7.863 1 90.12 161 LEU B O 1
ATOM 2750 N N . ALA B 1 162 ? -10.695 -20.406 -7.434 1 94.62 162 ALA B N 1
ATOM 2751 C CA . ALA B 1 162 ? -9.977 -20.328 -6.164 1 94.62 162 ALA B CA 1
ATOM 2752 C C . ALA B 1 162 ? -10.594 -21.266 -5.129 1 94.62 162 ALA B C 1
ATOM 2754 O O . ALA B 1 162 ? -11.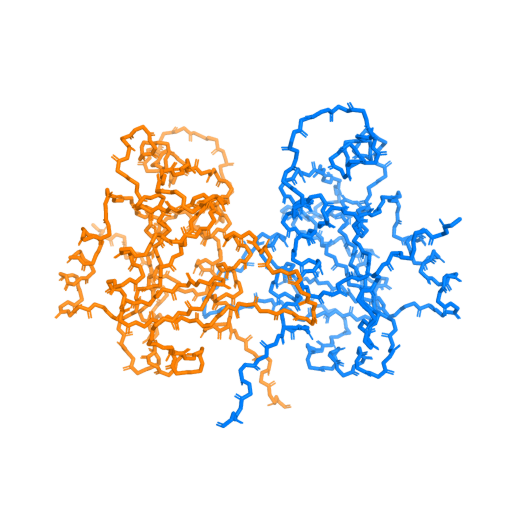805 -21.531 -5.156 1 94.62 162 ALA B O 1
ATOM 2755 N N . ASP B 1 163 ? -9.789 -21.781 -4.223 1 95.25 163 ASP B N 1
ATOM 2756 C CA . ASP B 1 163 ? -10.234 -22.656 -3.145 1 95.25 163 ASP B CA 1
ATOM 2757 C C . ASP B 1 163 ? -10.953 -21.859 -2.053 1 95.25 163 ASP B C 1
ATOM 2759 O O . ASP B 1 163 ? -11.805 -22.391 -1.342 1 95.25 163 ASP B O 1
ATOM 2763 N N . ALA B 1 164 ? -10.625 -20.672 -1.907 1 94.44 164 ALA B N 1
ATOM 2764 C CA . ALA B 1 164 ? -11.18 -19.781 -0.889 1 94.44 164 ALA B CA 1
ATOM 2765 C C . ALA B 1 164 ? -11.008 -18.312 -1.277 1 94.44 164 ALA B C 1
ATOM 2767 O O . ALA B 1 164 ? -10.266 -18 -2.215 1 94.44 164 ALA B O 1
ATOM 2768 N N . THR B 1 165 ? -11.781 -17.438 -0.584 1 94.38 165 THR B N 1
ATOM 2769 C CA . THR B 1 165 ? -11.672 -16 -0.793 1 94.38 165 THR B CA 1
ATOM 2770 C C . THR B 1 165 ? -11.508 -15.273 0.537 1 94.38 165 THR B C 1
ATOM 2772 O O . THR B 1 165 ? -12.203 -15.578 1.509 1 94.38 165 THR B O 1
ATOM 2775 N N . LEU B 1 166 ? -10.547 -14.391 0.567 1 94.38 166 LEU B N 1
ATOM 2776 C CA . LEU B 1 166 ? -10.375 -13.539 1.741 1 94.38 166 LEU B CA 1
ATOM 2777 C C . LEU B 1 166 ? -11.414 -12.422 1.761 1 94.38 166 LEU B C 1
ATOM 2779 O O . LEU B 1 166 ? -11.82 -11.93 0.706 1 94.38 166 LEU B O 1
ATOM 2783 N N . PRO B 1 167 ? -11.812 -12.008 2.936 1 91.19 167 PRO B N 1
ATOM 2784 C CA . PRO B 1 167 ? -12.758 -10.898 3 1 91.19 167 PRO B CA 1
ATOM 2785 C C . PRO B 1 167 ? -12.164 -9.578 2.52 1 91.19 167 PRO B C 1
ATOM 2787 O O . PRO B 1 167 ? -10.938 -9.398 2.562 1 91.19 167 PRO B O 1
ATOM 2790 N N . PRO B 1 168 ? -13.047 -8.656 2.094 1 91.69 168 PRO B N 1
ATOM 2791 C CA . PRO B 1 168 ? -12.555 -7.336 1.692 1 91.69 168 PRO B CA 1
ATOM 2792 C C . PRO B 1 168 ? -11.883 -6.582 2.84 1 91.69 168 PRO B C 1
ATOM 2794 O O . PRO B 1 168 ? -12.219 -6.801 4.008 1 91.69 168 PRO B O 1
ATOM 2797 N N . ILE B 1 169 ? -10.898 -5.805 2.521 1 94.31 169 ILE B N 1
ATOM 2798 C CA . ILE B 1 169 ? -10.273 -4.887 3.471 1 94.31 169 ILE B CA 1
ATOM 2799 C C . ILE B 1 169 ? -11.156 -3.654 3.648 1 94.31 169 ILE B C 1
ATOM 2801 O O . ILE B 1 169 ? -11.461 -2.951 2.68 1 94.31 169 ILE B O 1
ATOM 2805 N N . LYS B 1 170 ? -11.57 -3.42 4.887 1 93.25 170 LYS B N 1
ATOM 2806 C CA . LYS B 1 170 ? -12.508 -2.33 5.141 1 93.25 170 LYS B CA 1
ATOM 2807 C C . LYS B 1 170 ? -12.023 -1.444 6.285 1 93.25 170 LYS B C 1
ATOM 2809 O O . LYS B 1 170 ? -11.352 -1.917 7.203 1 93.25 170 LYS B O 1
ATOM 2814 N N . GLY B 1 171 ? -12.273 -0.207 6.152 1 93.12 171 GLY B N 1
ATOM 2815 C CA . GLY B 1 171 ? -12.164 0.752 7.238 1 93.12 171 GLY B CA 1
ATOM 2816 C C . GLY B 1 171 ? -13.516 1.214 7.758 1 93.12 171 GLY B C 1
ATOM 2817 O O . GLY B 1 171 ? -14.539 0.575 7.5 1 93.12 171 GLY B O 1
ATOM 2818 N N . PRO B 1 172 ? -13.586 2.234 8.547 1 90.31 172 PRO B N 1
ATOM 2819 C CA . PRO B 1 172 ? -14.836 2.66 9.18 1 90.31 172 PRO B CA 1
ATOM 2820 C C . PRO B 1 172 ? -15.82 3.266 8.18 1 90.31 172 PRO B C 1
ATOM 2822 O O . PRO B 1 172 ? -17.031 3.289 8.438 1 90.31 172 PRO B O 1
ATOM 2825 N N . GLY B 1 173 ? -15.469 3.648 7.086 1 83.06 173 GLY B N 1
ATOM 2826 C CA . GLY B 1 173 ? -16.359 4.305 6.145 1 83.06 173 GLY B CA 1
ATOM 2827 C C . GLY B 1 173 ? -16.812 3.395 5.02 1 83.06 173 GLY B C 1
ATOM 2828 O O . GLY B 1 173 ? -16.5 2.201 5.02 1 83.06 173 GLY B O 1
ATOM 2829 N N . ALA B 1 174 ? -17.594 3.977 4.074 1 86 174 ALA B N 1
ATOM 2830 C CA . ALA B 1 174 ? -18.172 3.219 2.971 1 86 174 ALA B CA 1
ATOM 2831 C C . ALA B 1 174 ? -17.203 3.105 1.807 1 86 174 ALA B C 1
ATOM 2833 O O . ALA B 1 174 ? -17.328 2.221 0.958 1 86 174 ALA B O 1
ATOM 2834 N N . TYR B 1 175 ? -16.281 3.996 1.751 1 89.62 175 TYR B N 1
ATOM 2835 C CA . TYR B 1 175 ? -15.297 3.988 0.674 1 89.62 175 TYR B CA 1
ATOM 2836 C C . TYR B 1 175 ? -14.352 2.805 0.81 1 89.62 175 TYR B C 1
ATOM 2838 O O . TYR B 1 175 ? -13.711 2.629 1.851 1 89.62 175 TYR B O 1
ATOM 2846 N N . ASN B 1 176 ? -14.297 2 -0.188 1 88.94 176 ASN B N 1
ATOM 2847 C CA . ASN B 1 176 ? -13.43 0.826 -0.129 1 88.94 176 ASN B CA 1
ATOM 2848 C C . ASN B 1 176 ? -12.789 0.535 -1.48 1 88.94 176 ASN B C 1
ATOM 2850 O O . ASN B 1 176 ? -12.852 -0.592 -1.975 1 88.94 176 ASN B O 1
ATOM 2854 N N . HIS B 1 177 ? -12.242 1.486 -2.072 1 92.31 177 HIS B N 1
ATOM 2855 C CA . HIS B 1 177 ? -11.586 1.353 -3.369 1 92.31 177 HIS B CA 1
ATOM 2856 C C . HIS B 1 177 ? -10.078 1.532 -3.248 1 92.31 177 HIS B C 1
ATOM 2858 O O . HIS B 1 177 ? -9.508 2.447 -3.846 1 92.31 177 HIS B O 1
ATOM 2864 N N . LEU B 1 178 ? -9.523 0.56 -2.637 1 95.5 178 LEU B N 1
ATOM 2865 C CA . LEU B 1 178 ? -8.07 0.551 -2.484 1 95.5 178 LEU B CA 1
ATOM 2866 C C . LEU B 1 178 ? -7.387 0.228 -3.809 1 95.5 178 LEU B C 1
ATOM 2868 O O . LEU B 1 178 ? -7.941 -0.494 -4.641 1 95.5 178 LEU B O 1
ATOM 2872 N N . SER B 1 179 ? -6.203 0.806 -4.031 1 95.44 179 SER B N 1
ATOM 2873 C CA . SER B 1 179 ? -5.383 0.316 -5.129 1 95.44 179 SER B CA 1
ATOM 2874 C C . SER B 1 179 ? -4.938 -1.123 -4.891 1 95.44 179 SER B C 1
ATOM 2876 O O . SER B 1 179 ? -4.883 -1.579 -3.746 1 95.44 179 SER B O 1
ATOM 2878 N N . VAL B 1 180 ? -4.609 -1.81 -5.938 1 96.81 180 VAL B N 1
ATOM 2879 C CA . VAL B 1 180 ? -4.133 -3.18 -5.785 1 96.81 180 VAL B CA 1
ATOM 2880 C C . VAL B 1 180 ? -2.83 -3.188 -4.988 1 96.81 180 VAL B C 1
ATOM 2882 O O . VAL B 1 180 ? -2.561 -4.129 -4.238 1 96.81 180 VAL B O 1
ATOM 2885 N N . ARG B 1 181 ? -1.985 -2.117 -5.113 1 97.88 181 ARG B N 1
ATOM 2886 C CA . ARG B 1 181 ? -0.75 -1.989 -4.348 1 97.88 181 ARG B CA 1
ATOM 2887 C C . ARG B 1 181 ? -1.037 -1.908 -2.854 1 97.88 181 ARG B C 1
ATOM 2889 O O . ARG B 1 181 ? -0.4 -2.6 -2.055 1 97.88 181 ARG B O 1
ATOM 2896 N N . SER B 1 182 ? -2.025 -1.085 -2.504 1 97.75 182 SER B N 1
ATOM 2897 C CA . SER B 1 182 ? -2.439 -0.962 -1.11 1 97.75 182 SER B CA 1
ATOM 2898 C C . SER B 1 182 ? -3.02 -2.271 -0.588 1 97.75 182 SER B C 1
ATOM 2900 O O . SER B 1 182 ? -2.652 -2.732 0.494 1 97.75 182 SER B O 1
ATOM 2902 N N . ALA B 1 183 ? -3.898 -2.844 -1.365 1 97.56 183 ALA B N 1
ATOM 2903 C CA . ALA B 1 183 ? -4.539 -4.094 -0.96 1 97.56 183 ALA B CA 1
ATOM 2904 C C . ALA B 1 183 ? -3.508 -5.199 -0.763 1 97.56 183 ALA B C 1
ATOM 2906 O O . ALA B 1 183 ? -3.561 -5.934 0.226 1 97.56 183 ALA B O 1
ATOM 2907 N N . ALA B 1 184 ? -2.58 -5.32 -1.699 1 98.31 184 ALA B N 1
ATOM 2908 C CA . ALA B 1 184 ? -1.527 -6.328 -1.601 1 98.31 184 ALA B CA 1
ATOM 2909 C C . ALA B 1 184 ? -0.703 -6.137 -0.331 1 98.31 184 ALA B C 1
ATOM 2911 O O . ALA B 1 184 ? -0.438 -7.094 0.396 1 98.31 184 ALA B O 1
ATOM 2912 N N . SER B 1 185 ? -0.3 -4.891 -0.078 1 98.38 185 SER B N 1
ATOM 2913 C CA . SER B 1 185 ? 0.522 -4.578 1.087 1 98.38 185 SER B CA 1
ATOM 2914 C C . SER B 1 185 ? -0.194 -4.941 2.383 1 98.38 185 SER B C 1
ATOM 2916 O O . SER B 1 185 ? 0.407 -5.531 3.285 1 98.38 185 SER B O 1
ATOM 2918 N N . ILE B 1 186 ? -1.47 -4.621 2.443 1 98.12 186 ILE B N 1
ATOM 2919 C CA . ILE B 1 186 ? -2.256 -4.875 3.645 1 98.12 186 ILE B CA 1
ATOM 2920 C C . ILE B 1 186 ? -2.457 -6.379 3.82 1 98.12 186 ILE B C 1
ATOM 2922 O O . ILE B 1 186 ? -2.297 -6.91 4.922 1 98.12 186 ILE B O 1
ATOM 2926 N N . CYS B 1 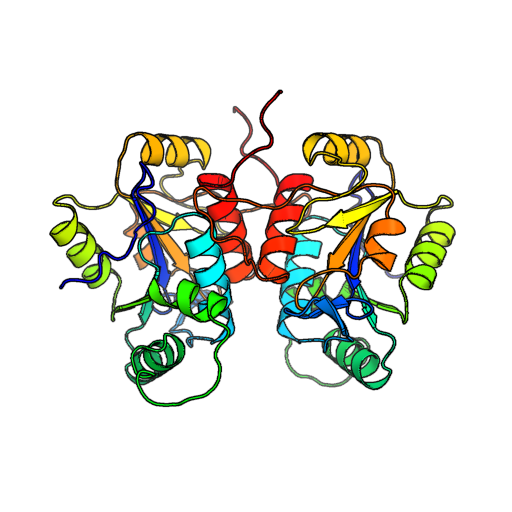187 ? -2.826 -7.082 2.762 1 97.62 187 CYS B N 1
ATOM 2927 C CA . CYS B 1 187 ? -3.021 -8.523 2.838 1 97.62 187 CYS B CA 1
ATOM 2928 C C . CYS B 1 187 ? -1.763 -9.219 3.346 1 97.62 187 CYS B C 1
ATOM 2930 O O . CYS B 1 187 ? -1.833 -10.062 4.242 1 97.62 187 CYS B O 1
ATOM 2932 N N . LEU B 1 188 ? -0.629 -8.844 2.807 1 98.06 188 LEU B N 1
ATOM 2933 C CA . LEU B 1 188 ? 0.633 -9.469 3.18 1 98.06 188 LEU B CA 1
ATOM 2934 C C . LEU B 1 188 ? 0.99 -9.156 4.629 1 98.06 188 LEU B C 1
ATOM 2936 O O . LEU B 1 188 ? 1.483 -10.031 5.352 1 98.06 188 LEU B O 1
ATOM 2940 N N . ASP B 1 189 ? 0.755 -7.965 5.02 1 97.56 189 ASP B N 1
ATOM 2941 C CA . ASP B 1 189 ? 1.012 -7.602 6.41 1 97.56 189 ASP B CA 1
ATOM 2942 C C . ASP B 1 189 ? 0.096 -8.375 7.355 1 97.56 189 ASP B C 1
ATOM 2944 O O . ASP B 1 189 ? 0.532 -8.828 8.414 1 97.56 189 ASP B O 1
ATOM 2948 N N . ARG B 1 190 ? -1.194 -8.445 6.988 1 96.94 190 ARG B N 1
ATOM 2949 C CA . ARG B 1 190 ? -2.129 -9.188 7.828 1 96.94 190 ARG B CA 1
ATOM 2950 C C . ARG B 1 190 ? -1.706 -10.648 7.961 1 96.94 190 ARG B C 1
ATOM 2952 O O . ARG B 1 190 ? -1.92 -11.273 9.008 1 96.94 190 ARG B O 1
ATOM 2959 N N . LEU B 1 191 ? -1.131 -11.18 6.957 1 96.81 191 LEU B N 1
ATOM 2960 C CA . LEU B 1 191 ? -0.817 -12.602 6.93 1 96.81 191 LEU B CA 1
ATOM 2961 C C . LEU B 1 191 ? 0.554 -12.867 7.543 1 96.81 191 LEU B C 1
ATOM 2963 O O . LEU B 1 191 ? 0.739 -13.859 8.258 1 96.81 191 LEU B O 1
ATOM 2967 N N . CYS B 1 192 ? 1.547 -11.945 7.309 1 95.88 192 CYS B N 1
ATOM 2968 C CA . CYS B 1 192 ? 2.932 -12.32 7.57 1 95.88 192 CYS B CA 1
ATOM 2969 C C . CYS B 1 192 ? 3.65 -11.242 8.367 1 95.88 192 CYS B C 1
ATOM 2971 O O . CYS B 1 192 ? 4.832 -11.375 8.68 1 95.88 192 CYS B O 1
ATOM 2973 N N . GLY B 1 193 ? 2.963 -10.133 8.633 1 95.31 193 GLY B N 1
ATOM 2974 C CA . GLY B 1 193 ? 3.598 -9.031 9.336 1 95.31 193 GLY B CA 1
ATOM 2975 C C . GLY B 1 193 ? 3.928 -9.352 10.781 1 95.31 193 GLY B C 1
ATOM 2976 O O . GLY B 1 193 ? 3.16 -10.039 11.461 1 95.31 193 GLY B O 1
ATOM 2977 N N . GLU B 1 194 ? 5.082 -8.836 11.211 1 92.5 194 GLU B N 1
ATOM 2978 C CA . GLU B 1 194 ? 5.457 -8.961 12.617 1 92.5 194 GLU B CA 1
ATOM 2979 C C . GLU B 1 194 ? 4.648 -8.008 13.484 1 92.5 194 GLU B C 1
ATOM 2981 O O . GLU B 1 194 ? 4.375 -6.871 13.086 1 92.5 194 GLU B O 1
ATOM 2986 N N . ARG B 1 195 ? 4.168 -8.531 14.602 1 85.44 195 ARG B N 1
ATOM 2987 C CA . ARG B 1 195 ? 3.445 -7.695 15.555 1 85.44 195 ARG B CA 1
ATOM 2988 C C . ARG B 1 195 ? 4.262 -7.496 16.828 1 85.44 195 ARG B C 1
ATOM 2990 O O . ARG B 1 195 ? 5.074 -8.344 17.188 1 85.44 195 ARG B O 1
ATOM 2997 N N . GLU B 1 196 ? 4.414 -6.234 17.328 1 68.75 196 GLU B N 1
ATOM 2998 C CA . GLU B 1 196 ? 5.148 -5.934 18.562 1 68.75 196 GLU B CA 1
ATOM 2999 C C . GLU B 1 196 ? 4.734 -6.863 19.688 1 68.75 196 GLU B C 1
ATOM 3001 O O . GLU B 1 196 ? 3.543 -7.102 19.906 1 68.75 196 GLU B O 1
ATOM 3006 N N . ASP B 1 197 ? 5.336 -8.008 19.844 1 51.06 197 ASP B N 1
ATOM 3007 C CA . ASP B 1 197 ? 5.109 -8.852 21.016 1 51.06 197 ASP B CA 1
ATOM 3008 C C . ASP B 1 197 ? 5 -8.008 22.281 1 51.06 197 ASP B C 1
ATOM 3010 O O . ASP B 1 197 ? 5.582 -6.922 22.375 1 51.06 197 ASP B O 1
ATOM 3014 N N . ARG B 1 198 ? 4.047 -8.516 23.375 1 38.09 198 ARG B N 1
ATOM 3015 C CA . ARG B 1 198 ? 3.906 -8.367 24.812 1 38.09 198 ARG B CA 1
ATOM 3016 C C . ARG B 1 198 ? 5.262 -8.453 25.516 1 38.09 198 ARG B C 1
ATOM 3018 O O . ARG B 1 198 ? 5.84 -9.539 25.609 1 38.09 198 ARG B O 1
ATOM 3025 N N . GLY B 1 199 ? 6.312 -7.793 25.062 1 28.53 199 GLY B N 1
ATOM 3026 C CA . GLY B 1 199 ? 7.203 -7.895 26.203 1 28.53 199 GLY B CA 1
ATOM 3027 C C . GLY B 1 199 ? 6.625 -7.281 27.469 1 28.53 199 GLY B C 1
ATOM 3028 O O . GLY B 1 199 ? 5.75 -6.418 27.406 1 28.53 199 GLY B O 1
#

Nearest PDB structures (foldseek):
  8b1n-assembly1_A  TM=9.467E-01  e=2.724E-22  Calditerrivibrio nitroreducens DSM 19672
  3dcm-assembly1_X-2  TM=9.343E-01  e=2.556E-22  Thermotoga maritima
  8ri0-assembly1_A  TM=9.390E-01  e=1.817E-20  Calditerrivibrio nitroreducens DSM 19672
  8ri0-assembly1_B  TM=9.364E-01  e=2.498E-20  Calditerrivibrio nitroreducens DSM 19672
  8b1n-assembly1_B  TM=9.200E-01  e=1.013E-19  Calditerrivibrio nitroreducens DSM 19672

Secondary structure (DSSP, 8-state):
----------SSEEEEEEE-SSEE-TT--EE-PPP-HHHHHHHHHHHHHTT-S-EEEE-S-HHHHHHHHHHTTSSTTS------HHHHHHHTTEEEESSHHHHHHHHHHHHSS--EEEEE-SS--SSB--HHHHHHHHHTT-EEEEEEE-TT-B-HHHHHHSSEEEPPP--SSS-----HHHHHHHHHHHHH-------/----------SSEEEEEEE-SSEE-TT--EEPPPP-HHHHHHHHHHHHHTT-S-EEEE-S-HHHHHHHHHHTTSSTTS------HHHHHHHTTEEEESSHHHHHHHHHHHHSSPPEEEEE-SS--SSB--HHHHHHHHHTT-EEEEEEE-TT-B-HHHHHHSSEEEPPP--SSS-----HHHHHHHHHHHHH-------

Radius of gyration: 20.87 Å; Cα contacts (8 Å, |Δi|>4): 793; chains: 2; bounding box: 54×58×51 Å

Solvent-accessible surface area (backbone atoms only — not comparable to full-atom values): 21403 Å² total; per-residue (Å²): 133,79,78,71,71,79,59,72,83,56,80,41,44,36,31,39,33,44,31,25,40,63,10,18,40,92,86,65,42,83,41,74,54,80,81,49,72,65,53,53,51,44,43,25,23,38,30,41,14,37,48,42,62,38,40,33,42,23,35,68,47,63,71,49,48,50,51,50,38,54,72,44,41,75,65,46,89,73,66,77,71,85,63,57,66,68,58,53,58,22,30,64,36,55,44,77,42,50,36,67,66,59,52,51,50,51,51,16,66,74,68,73,45,77,53,49,33,31,28,49,41,81,61,94,67,75,58,72,47,47,62,67,57,51,34,52,42,26,70,71,49,42,42,35,34,38,38,41,32,39,89,65,23,52,22,67,75,57,53,67,69,29,73,25,19,40,69,47,80,42,26,81,42,87,48,61,67,57,44,57,51,33,47,50,30,33,53,43,41,70,52,39,40,65,68,88,71,89,118,135,79,76,71,72,79,59,71,85,54,79,41,45,36,30,38,35,44,32,23,40,66,10,18,42,92,86,65,42,85,40,73,53,81,82,48,73,64,52,53,52,45,43,24,24,37,31,40,15,37,48,38,61,37,40,32,42,24,34,70,48,64,71,49,47,51,52,51,37,55,73,43,42,76,65,44,89,70,68,76,72,84,64,56,65,68,57,54,58,22,29,63,35,55,44,78,41,51,36,68,66,60,52,50,52,50,50,17,66,76,67,73,44,76,51,49,34,31,26,48,40,81,61,94,67,73,57,70,48,46,61,67,57,50,33,51,42,27,68,71,49,42,42,35,35,40,37,39,29,37,88,65,23,52,24,68,75,56,54,67,68,28,72,25,19,40,70,47,80,41,26,81,41,86,48,59,69,58,42,58,49,34,48,50,28,34,52,42,39,71,52,38,41,63,68,90,71,88,119

pLDDT: mean 87.52, std 18.15, range [23.62, 98.88]

Foldseek 3Di:
DPPPPVQVVDLFAEAEEEAQPQDAAPVRDTDGDADDLVLLQLLLLLCVVQRHQAYEYEAQDPVRQVVLCVSLCVPVPDDPDPPDPSSNSSSPRYDYYHDPVVVQVVVCVVVVHGAQEEEEAADDADAADELVVVLVCRNVHGHYYYYFYAHRTHRPVSRVPGPHYYYADDDPDPDRDDHSSVVSSVSSCSRRNDDPDPD/DPPPPVQVVPLFAEAEEEAQPQDAAPVLDTDGDADDLVLLQLLLLLCVVQRHQAYEYEAQDPVRQVVLCVSLCVPVPDDPDPPDPSSNSSSPRYDYYHDPVVVQVVVCVVVVHGAQEEEEAADDADAADELVVVLVCRNVHGHYYYYFYAHRTHRPVSRVPGPHYYYADDDPDPDRDDHSSVVSSVSSCSRRNDDPDPD

InterPro domains:
  IPR019230 tRNA (guanine-N(1)-)-methyltransferase, C-terminal [PF09936] (14-193)
  IPR019230 tRNA (guanine-N(1)-)-methyltransferase, C-terminal [cd18085] (14-191)
  IPR029026 tRNA (guanine-N1-)-methyltransferase, N-terminal [G3DSA:3.40.1280.10] (11-199)